Protein 8W2D (pdb70)

Organism: NCBI:txid1912599

Solvent-accessible surface area: 27120 Å² total; per-residue (Å²): 87,62,59,88,50,86,0,19,66,29,2,106,57,12,24,70,72,65,93,21,38,62,190,34,52,0,76,88,54,48,11,50,46,54,43,0,49,33,0,14,64,127,25,18,125,84,6,40,19,11,14,0,39,97,52,36,29,0,84,36,0,13,52,42,15,117,142,42,151,169,55,14,12,17,82,36,13,48,61,41,98,107,12,139,0,0,0,0,0,1,3,20,19,12,12,7,12,17,49,0,14,76,0,9,155,17,2,90,143,48,10,98,32,4,0,0,13,0,1,59,35,76,55,55,97,27,69,30,56,51,35,0,26,55,14,0,120,107,6,2,48,24,0,0,74,42,3,84,93,48,17,104,39,20,5,1,0,3,0,15,12,31,6,2,1,6,0,0,6,0,5,44,29,1,55,147,82,102,27,66,14,68,0,1,0,0,5,4,12,15,0,72,66,110,65,21,47,23,38,30,78,2,20,75,64,0,82,69,62,10,48,113,5,37,29,118,24,12,94,64,86,63,11,54,25,68,32,2,63,28,22,5,24,12,22,6,18,1,9,13,8,3,27,54,0,12,65,28,38,96,171,67,66,21,75,91,21,134,11,24,1,21,0,0,2,0,32,113,3,55,48,14,95,74,13,82,127,75,24,105,42,0,55,72,7,1,48,100,34,94,48,48,95,28,89,64,34,20,17,29,8,12,134,71,16,24,40,16,0,0,122,10,0,9,47,1,19,138,125,16,50,162,95,72,191,53,6,36,136,16,15,32,83,17,63,83,95,86,46,46,85,201,56,41,22,78,110,30,59,12,53,42,34,66,0,58,54,11,16,77,122,60,14,126,60,9,43,23,18,18,6,34,58,79,51,29,20,39,32,11,29,68,53,37,118,47,93,104,91,112,40,14,13,16,76,33,10,50,44,36,106,123,18,42,0,1,0,0,1,1,2,23,19,12,13,7,13,19,45,0,13,70,0,10,144,15,1,91,86,55,10,92,73,5,0,0,14,0,1,61,37,69,52,55,97,34,103,24,44,50,24,0,25,114,12,1,115,106,4,2,46,24,0,0,75,43,4,65,91,48,16,124,45,18,4,1,0,0,0,3,11,30,7,2,1,4,0,0,7,0,1,18,31,0,49,142,84,100,24,58,15,66,0,1,1,0,0,3,10,25,11,84,72,116,72,28,94,16,48,28,75,5,10,93,69,0,24,50,95,14,41,182,17,26,23,86,54,9,94,34,100,47,17,51,23,101,24,4,74,28,32,8,15,12,30,15,19,1,13,12,10,2,26,54,0,16,81,23,32,96,173,68,49,18,94,67,13,128,9,31,1,10,0,1,0,0,38,112,4,72,60,14,91,92,14,79,128,15,27,109,53,0,28,72,2,0,130,78,28,56,58,48,101,23,87,59,35,16,12,30,0,12,105,70,4,20,69,18,0,0,114,14,0,10,46,4,29,136,127,20,42,166

Foldseek 3Di:
DAQLVLLLVLLCVLQPHNPDDQPDFCVVRRHDDLSLVVSQVVSDDLDDSVLCVVPRGSVSSSVCSVVVPDAQKDWQAAAQVQAQEEEEEFEAFLDWCVLCNVLRVLLCPQAVRYTYIIGGDPLDDDDDLVRLVVVLLVSLVRNLVRVVVRHLHAYEYEYAALSVLSSLSNVVVCVVVVGRYAEYEYAQYFQDQDQDDQDPDDLVVVQVVCVLQPDHADDPVVSNVSSVSRRNSSRSSSNSSSNVQNVCVVVPNQDEDQHEYEYEYECAAPVCVVCVPGRCVCRSHYDDYHYDYHYPDYRSCSVVPSSVVSNVVNVSCVVRVD/DLVVLLVLLPVVAHNPDDQPDFQVVGPDDPLSLVSSCVVVDPPDDSLLCVPLVGSVSSVVVCCDDDPDAQKDWQADAQVQAQEEEEEFEAFLDWCVLQNVLRVLLCVQPVRYTYIIGGDPLDDDDDLVVLVVVLLVSLVRNLVRVVVRHQHEYEYEYAALRVLSSLSNVVVCVVVPGRYAEYEYAQYFQDQDQDDQDPDDLVVVQVVCVVQPHDADDDVVSSVSSVVRRNSSVSSSNSRSNVQNVCVVVPNQDEDAHEYEYEAECAAPRPNVCVPGQCVCRSHYDDYHYHYHYPDYSSCSPPPSSVVSNVVNVSCVVRVD

Sequence (642 aa):
GSHMERLTEIFRGVLGHAAFGIRDDFFDLGGDSFKAIRIAAKYGPPLEVTDIYDHPTIEALAEHLEHASSSSIVLMAGDPATAKAVVVCVANAAGGPVNFVDMSRAMPEQASDVAMFGVKLPRTEVDSDGAMLEEVRRLSNAVCDDLLAATDLPAIVFAQANGSALALAITRELVRRSADVRALCIGGALMRTVTGKRDTRTDDEILAFLGKAGSTLPAQPDEQAFFLHDFRYDGWLADVYYNHLVDLMSRGALEVVDIPVWCLVGSEDPLVPNYPVRFQDWSHIGRPVQLVEYAGIGHYLLRDCPEAIARAVGSVWEHVSCMERLTEIFRGVLGHAAFGIRDDFFDLGGDSFKAIRIAAKYGPPLEVTDIYDHPTIEALAEHLHASEESSSIVLMAGDPATAKAVVVCVANAAGGPVNFVDMSRAMPEQASDVAMFGVKLPRTEVDSDGAMLEEVRRLSNAVCDDLLAATDLPAIVFAQANGSALALAITRELVRRSADVRALCIGGALMRTVTGKRDTRTDDEILAFLGKAGSTLPAQPDEQAFFLHDFRYDGWLADVYYNHLVDLMSRGALEVVDIPVWCLVGSEDPLVPNYPVRFQDWSHIGRPVQLVEYAGIGHYLLRDCPEAIARAVGSVWEHVSC

Nearest PDB structures (foldseek):
  8w2d-assembly1_A  TM=1.003E+00  e=3.631E-66  Paraburkholderia acidicola
  8w2d-assembly2_B  TM=9.837E-01  e=8.496E-59  Paraburkholderia acidicola
  8w2c-assembly1_A  TM=9.950E-01  e=2.635E-48  Paraburkholderia acidicola
  6n8e-assembly1_A  TM=6.929E-01  e=7.038E-19  Burkholderia diffusa
  6ba9-assembly1_A  TM=7.578E-01  e=5.202E-11  Escherichia coli

B-factor: mean 54.96, std 17.4, range [23.87, 145.81]

Radius of gyration: 29.23 Å; Cα contacts (8 Å, |Δi|>4): 1107; chains: 2; bounding box: 71×62×81 Å

Secondary structure (DSSP, 8-state):
--HHHHHHHHHHHHHS-S---SSS-STTTT--HHHHHHHHHHH-TT--HHHHHS--SHHHHHHHHHT----SEEEEES-TTT-SEEEEEE--TT--GGGGHHHHHHHHHH-TTEEEEEE-------SSHHHHHHHHHHHHHHHHHHHHHH--S-EEEEEEGGGHHHHHHHHHHHHHTT--EEEEEEES-----SPPPP----HHHHHHHHHHHT-PPPSSHHHHHHHHHHHHHHHHHHHHHHHHHHHHHHTT-PPPBS--EEEEEETT-TTSTTHHHHGGGGGGTBSSEEEEEETT--S-HHHH-HHHHHHHHHHHHHHT--/-HHHHHHHHHHSS-S---TTS-SGGGT--STTTHHHHHHH-TT--THHHHSS-SHHHHHHH--------SEEEEES-TTT-SEEEEEE--TT--GGGGHHHHHHHHHH-TTEEEEEE-------SSHHHHHHHHHHHHHHHHHHHHHH--S-EEEEEEGGGHHHHHHHHHHHHHTT--EEEEEEES-----SPPPP----HHHHHHHHHHHT-----SHHHHHHHHHHHHHHHHHHHHHHHHHHHHHHTT-PPPBSS-EEEEEETT-SSSTTHHHHGGGGGGTBSSEEEEEETT--S-HHHH-HHHHHHHHHHHHHHS--

Structure (mmCIF, N/CA/C/O backbone):
data_8W2D
#
_entry.id   8W2D
#
_cell.length_a   60.116
_cell.length_b   79.072
_cell.length_c   70.484
_cell.angle_alpha   90.000
_cell.angle_beta   93.515
_cell.angle_gamma   90.000
#
_symmetry.space_group_name_H-M   'P 1 21 1'
#
loop_
_entity.id
_entity.type
_entity.pdbx_description
1 polymer 'Non-ribosomal peptide synthetase'
2 non-polymer "4'-PHOSPHOPANTETHEINE"
3 non-polymer 1,2-ETHANEDIOL
4 water water
#
loop_
_atom_site.group_PDB
_atom_site.id
_atom_site.type_symbol
_atom_site.label_atom_id
_atom_site.label_alt_id
_atom_site.label_comp_id
_atom_site.label_asym_id
_atom_site.label_entity_id
_atom_site.label_seq_id
_atom_site.pdbx_PDB_ins_code
_atom_site.Cartn_x
_atom_site.Cartn_y
_atom_site.Cartn_z
_atom_site.occupancy
_atom_site.B_iso_or_equiv
_atom_site.auth_seq_id
_atom_site.auth_comp_id
_atom_site.auth_asym_id
_atom_site.auth_atom_id
_atom_site.pdbx_PDB_model_num
ATOM 1 N N . GLY A 1 17 ? 29.80000 33.42000 -12.51500 1.000 52.56886 2656 GLY A N 1
ATOM 2 C CA . GLY A 1 17 ? 31.07200 33.96300 -12.07300 1.000 66.21632 2656 GLY A CA 1
ATOM 3 C C . GLY A 1 17 ? 31.46700 33.51100 -10.68000 1.000 53.75455 2656 GLY A C 1
ATOM 4 O O . GLY A 1 17 ? 31.68000 32.32100 -10.44100 1.000 55.79657 2656 GLY A O 1
ATOM 7 N N . SER A 1 18 ? 31.57400 34.46400 -9.75700 1.000 41.42337 2657 SER A N 1
ATOM 8 C CA . SER A 1 18 ? 31.90700 34.13800 -8.38100 1.000 47.58981 2657 SER A CA 1
ATOM 9 C C . SER A 1 18 ? 30.71400 33.48200 -7.68800 1.000 55.77161 2657 SER A C 1
ATOM 10 O O . SER A 1 18 ? 29.58500 33.48200 -8.19000 1.000 55.66424 2657 SER A O 1
ATOM 18 N N . HIS A 1 19 ? 30.97700 32.91400 -6.51000 1.000 52.49495 2658 HIS A N 1
ATOM 19 C CA . HIS A 1 19 ? 29.91400 32.27100 -5.74600 1.000 50.88668 2658 HIS A CA 1
ATOM 20 C C . HIS A 1 19 ? 28.82900 33.27400 -5.37500 1.000 54.30981 2658 HIS A C 1
ATOM 21 O O . HIS A 1 19 ? 27.63900 33.04900 -5.63400 1.000 58.63422 2658 HIS A O 1
ATOM 35 N N . MET A 1 20 ? 29.22200 34.40100 -4.77600 1.000 51.16291 2659 MET A N 1
ATOM 36 C CA . MET A 1 20 ? 28.23500 35.39800 -4.38200 1.000 49.92749 2659 MET A CA 1
ATOM 37 C C . MET A 1 20 ? 27.59000 36.06300 -5.59200 1.000 46.81303 2659 MET A C 1
ATOM 38 O O . MET A 1 20 ? 26.43300 36.48400 -5.51300 1.000 47.60847 2659 MET A O 1
ATOM 52 N N . GLU A 1 21 ? 28.29800 36.15900 -6.72000 1.000 44.25469 2660 GLU A N 1
ATOM 53 C CA . GLU A 1 21 ? 27.69500 36.75900 -7.90700 1.000 43.12671 2660 GLU A CA 1
ATOM 54 C C . GLU A 1 21 ? 26.58100 35.87800 -8.45900 1.000 45.17864 2660 GLU A C 1
ATOM 55 O O . GLU A 1 21 ? 25.48200 36.36200 -8.76400 1.000 38.11105 2660 GLU A O 1
ATOM 59 N N . ARG A 1 22 ? 26.83800 34.57000 -8.56800 1.000 50.39870 2661 ARG A N 1
ATOM 60 C CA . ARG A 1 22 ? 25.79300 33.65900 -9.01600 1.000 47.16340 2661 ARG A CA 1
ATOM 61 C C . ARG A 1 22 ? 24.65500 33.61400 -8.00800 1.000 47.66972 2661 ARG A C 1
ATOM 62 O O . ARG A 1 22 ? 23.47800 33.57500 -8.38900 1.000 44.20414 2661 ARG A O 1
ATOM 83 N N . LEU A 1 23 ? 24.98900 33.65300 -6.71500 1.000 42.27094 2662 LEU A N 1
ATOM 84 C CA . LEU A 1 23 ? 23.95900 33.65400 -5.68600 1.000 46.97706 2662 LEU A CA 1
ATOM 85 C C . LEU A 1 23 ? 23.06800 34.88100 -5.80600 1.000 51.06066 2662 LEU A C 1
ATOM 86 O O . LEU A 1 23 ? 21.84300 34.77600 -5.70200 1.000 56.34433 2662 LEU A O 1
ATOM 102 N N . THR A 1 24 ? 23.66300 36.05500 -6.03200 1.000 54.69780 2663 THR A N 1
ATOM 103 C CA . THR A 1 24 ? 22.87300 37.27300 -6.13700 1.000 56.83692 2663 THR A CA 1
ATOM 104 C C . THR A 1 24 ? 22.02100 37.27400 -7.39800 1.000 47.78807 2663 THR A C 1
ATOM 105 O O . THR A 1 24 ? 20.85500 37.68400 -7.36200 1.000 46.66404 2663 THR A O 1
ATOM 116 N N . GLU A 1 25 ? 22.56300 36.78600 -8.51600 1.000 49.31498 2664 GLU A N 1
ATOM 117 C CA . GLU A 1 25 ? 21.76300 36.70000 -9.73400 1.000 53.60449 2664 GLU A CA 1
ATOM 118 C C . GLU A 1 25 ? 20.56300 35.77700 -9.53600 1.000 49.83284 2664 GLU A C 1
ATOM 119 O O . GLU A 1 25 ? 19.42200 36.13400 -9.86400 1.000 44.31538 2664 GLU A O 1
ATOM 123 N N . ILE A 1 26 ? 20.80000 34.59500 -8.96300 1.000 48.04009 2665 ILE A N 1
ATOM 124 C CA . ILE A 1 26 ? 19.71900 33.63700 -8.76200 1.000 43.70302 2665 ILE A CA 1
ATOM 125 C C . ILE A 1 26 ? 18.69800 34.16900 -7.76400 1.000 49.61033 2665 ILE A C 1
ATOM 126 O O . ILE A 1 26 ? 17.48900 34.00200 -7.95200 1.000 46.81055 2665 ILE A O 1
ATOM 142 N N . PHE A 1 27 ? 19.15800 34.81400 -6.68900 1.000 54.46849 2666 PHE A N 1
ATOM 143 C CA . PHE A 1 27 ? 18.23300 35.35900 -5.70300 1.000 49.54423 2666 PHE A CA 1
ATOM 144 C C . PHE A 1 27 ? 17.37800 36.47000 -6.29500 1.000 49.16543 2666 PHE A C 1
ATOM 145 O O . PHE A 1 27 ? 16.16900 36.53200 -6.04200 1.000 47.95606 2666 PHE A O 1
ATOM 162 N N . ARG A 1 28 ? 17.98000 37.35800 -7.09400 1.000 47.62380 2667 ARG A N 1
ATOM 163 C CA . ARG A 1 28 ? 17.19800 38.42500 -7.70500 1.000 48.43526 2667 ARG A CA 1
ATOM 164 C C . ARG A 1 28 ? 16.19000 37.86100 -8.69600 1.000 49.44412 2667 ARG A C 1
ATOM 165 O O . ARG A 1 28 ? 15.07700 38.38600 -8.82200 1.000 52.21847 2667 ARG A O 1
ATOM 186 N N . GLY A 1 29 ? 16.55300 36.79000 -9.40400 1.000 48.15591 2668 GLY A N 1
ATOM 187 C CA . GLY A 1 29 ? 15.60900 36.19300 -10.33100 1.000 50.83750 2668 GLY A CA 1
ATOM 188 C C . GLY A 1 29 ? 14.48800 35.43700 -9.64600 1.000 47.15282 2668 GLY A C 1
ATOM 189 O O . GLY A 1 29 ? 13.35500 35.42100 -10.13500 1.000 55.67057 2668 GLY A O 1
ATOM 193 N N . VAL A 1 30 ? 14.78500 34.79900 -8.51600 1.000 53.35533 2669 VAL A N 1
ATOM 194 C CA . VAL A 1 30 ? 13.81000 33.95700 -7.83600 1.000 48.78850 2669 VAL A CA 1
ATOM 195 C C . VAL A 1 30 ? 12.89700 34.73100 -6.89100 1.000 50.05982 2669 VAL A C 1
ATOM 196 O O . VAL A 1 30 ? 11.75400 34.31800 -6.66800 1.000 48.13824 2669 VAL A O 1
ATOM 209 N N . LEU A 1 31 ? 13.36800 35.84300 -6.33000 1.000 46.81316 2670 LEU A N 1
ATOM 210 C CA . LEU A 1 31 ? 12.60500 36.55400 -5.31300 1.000 47.37767 2670 LEU A CA 1
ATOM 211 C C . LEU A 1 31 ? 11.70000 37.63200 -5.88000 1.000 50.40426 2670 LEU A C 1
ATOM 212 O O . LEU A 1 31 ? 10.67900 37.95300 -5.26100 1.000 61.28843 2670 LEU A O 1
ATOM 228 N N . GLY A 1 32 ? 12.04600 38.20900 -7.02400 1.000 46.12081 2671 GLY A N 1
ATOM 229 C CA . GLY A 1 32 ? 11.14900 39.14700 -7.66600 1.000 63.02195 2671 GLY A CA 1
ATOM 230 C C . GLY A 1 32 ? 11.77800 40.49000 -7.95700 1.000 72.66635 2671 GLY A C 1
ATOM 231 O O . GLY A 1 32 ? 11.46700 41.11600 -8.97600 1.000 69.81794 2671 GLY A O 1
ATOM 235 N N . HIS A 1 33 ? 12.65200 40.95300 -7.07000 1.000 69.10588 2672 HIS A N 1
ATOM 236 C CA . HIS A 1 33 ? 13.20700 42.29200 -7.17000 1.000 78.66247 2672 HIS A CA 1
ATOM 237 C C . HIS A 1 33 ? 14.72600 42.21400 -7.20700 1.000 76.80062 2672 HIS A C 1
ATOM 238 O O . HIS A 1 33 ? 15.32600 41.20000 -6.83800 1.000 71.73650 2672 HIS A O 1
ATOM 252 N N . ALA A 1 34 ? 15.34600 43.31100 -7.64300 1.000 73.49241 2673 ALA A N 1
ATOM 253 C CA . ALA A 1 34 ? 16.79700 43.43800 -7.63600 1.000 75.80448 2673 ALA A CA 1
ATOM 254 C C . ALA A 1 34 ? 17.30900 44.22200 -6.43500 1.000 86.51213 2673 ALA A C 1
ATOM 255 O O . ALA A 1 34 ? 18.51000 44.17300 -6.14700 1.000 82.38123 2673 ALA A O 1
ATOM 262 N N . ALA A 1 35 ? 16.42700 44.92600 -5.72600 1.000 87.35268 2674 ALA A N 1
ATOM 263 C CA . ALA A 1 35 ? 16.79000 45.69800 -4.54300 1.000 90.86236 2674 ALA A CA 1
ATOM 264 C C . ALA A 1 35 ? 17.12900 44.71600 -3.42900 1.000 92.05954 2674 ALA A C 1
ATOM 265 O O . ALA A 1 35 ? 16.34800 44.54400 -2.48800 1.000 84.32503 2674 ALA A O 1
ATOM 272 N N . PHE A 1 36 ? 18.29100 44.07300 -3.52300 1.000 93.39186 2675 PHE A N 1
ATOM 273 C CA . PHE A 1 36 ? 18.66600 43.00400 -2.61000 1.000 100.40878 2675 PHE A CA 1
ATOM 274 C C . PHE A 1 36 ? 20.15800 43.06600 -2.34300 1.000 98.19282 2675 PHE A C 1
ATOM 275 O O . PHE A 1 36 ? 20.95300 43.29100 -3.26000 1.000 97.39384 2675 PHE A O 1
ATOM 292 N N . GLY A 1 37 ? 20.53400 42.87100 -1.07600 1.000 87.93076 2676 GLY A N 1
ATOM 293 C CA . GLY A 1 37 ? 21.91700 42.84500 -0.67400 1.000 88.56601 2676 GLY A CA 1
ATOM 294 C C . GLY A 1 37 ? 22.37400 41.47300 -0.21400 1.000 82.23933 2676 GLY A C 1
ATOM 295 O O . GLY A 1 37 ? 21.64100 40.48500 -0.26800 1.000 88.06763 2676 GLY A O 1
ATOM 299 N N . ILE A 1 38 ? 23.61900 41.43200 0.26900 1.000 76.07367 2677 ILE A N 1
ATOM 300 C CA . ILE A 1 38 ? 24.25100 40.17900 0.66500 1.000 64.61940 2677 ILE A CA 1
ATOM 301 C C . ILE A 1 38 ? 24.17300 39.92400 2.16100 1.000 59.08770 2677 ILE A C 1
ATOM 302 O O . ILE A 1 38 ? 24.70300 38.91000 2.63600 1.000 64.57148 2677 ILE A O 1
ATOM 318 N N . ARG A 1 39 ? 23.53500 40.81100 2.91800 1.000 65.31976 2678 ARG A N 1
ATOM 319 C CA . ARG A 1 39 ? 23.34900 40.63600 4.35200 1.000 67.01710 2678 ARG A CA 1
ATOM 320 C C . ARG A 1 39 ? 21.88100 40.49500 4.72700 1.000 61.18346 2678 ARG A C 1
ATOM 321 O O . ARG A 1 39 ? 21.56900 40.36400 5.91600 1.000 62.43225 2678 ARG A O 1
ATOM 342 N N . ASP A 1 40 ? 20.97800 40.50700 3.74600 1.000 65.90753 2679 ASP A N 1
ATOM 343 C CA . ASP A 1 40 ? 19.55000 40.39400 4.00700 1.000 67.32191 2679 ASP A CA 1
ATOM 344 C C . ASP A 1 40 ? 19.14400 38.93300 4.12300 1.000 61.88061 2679 ASP A C 1
ATOM 345 O O . ASP A 1 40 ? 19.64800 38.07100 3.39500 1.000 61.67853 2679 ASP A O 1
ATOM 349 N N . ASP A 1 41 ? 18.23400 38.65500 5.05200 1.000 58.91424 2680 ASP A N 1
ATOM 350 C CA . ASP A 1 41 ? 17.76700 37.29300 5.26400 1.000 62.63398 2680 ASP A CA 1
ATOM 351 C C . ASP A 1 41 ? 16.95600 36.80900 4.06800 1.000 60.53591 2680 ASP A C 1
ATOM 352 O O . ASP A 1 41 ? 16.20200 37.57200 3.45700 1.000 57.42256 2680 ASP A O 1
ATOM 361 N N . PHE A 1 42 ? 17.11400 35.52400 3.73400 1.000 61.85782 2681 PHE A N 1
ATOM 362 C CA . PHE A 1 42 ? 16.36500 34.95300 2.61900 1.000 53.25782 2681 PHE A CA 1
ATOM 363 C C . PHE A 1 42 ? 14.87200 34.89100 2.91000 1.000 56.59344 2681 PHE A C 1
ATOM 364 O O . PHE A 1 42 ? 14.05900 35.06300 1.99600 1.000 61.16480 2681 PHE A O 1
ATOM 381 N N . PHE A 1 43 ? 14.49300 34.65400 4.16500 1.000 58.42697 2682 PHE A N 1
ATOM 382 C CA . PHE A 1 43 ? 13.08700 34.52200 4.52600 1.000 61.21583 2682 PHE A CA 1
ATOM 383 C C . PHE A 1 43 ? 12.43700 35.84300 4.91300 1.000 63.82535 2682 PHE A C 1
ATOM 384 O O . PHE A 1 43 ? 11.21800 35.98800 4.76500 1.000 69.78785 2682 PHE A O 1
ATOM 401 N N . ASP A 1 44 ? 13.21300 36.81600 5.39200 1.000 64.66029 2683 ASP A N 1
ATOM 402 C CA . ASP A 1 44 ? 12.62800 38.09000 5.79200 1.000 73.58265 2683 ASP A CA 1
ATOM 403 C C . ASP A 1 44 ? 12.12400 38.91800 4.61600 1.000 73.70608 2683 ASP A C 1
ATOM 404 O O . ASP A 1 44 ? 11.56900 39.99800 4.84800 1.000 84.29024 2683 ASP A O 1
ATOM 408 N N . LEU A 1 45 ? 12.28900 38.45900 3.37600 1.000 70.19319 2684 LEU A N 1
ATOM 409 C CA . LEU A 1 45 ? 11.80700 39.20800 2.21900 1.000 70.07451 2684 LEU A CA 1
ATOM 410 C C . LEU A 1 45 ? 11.27400 38.26700 1.14000 1.000 64.83978 2684 LEU A C 1
ATOM 411 O O . LEU A 1 45 ? 11.47700 38.48900 -0.05800 1.000 64.24483 2684 LEU A O 1
ATOM 427 N N . GLY A 1 46 ? 10.57900 37.20800 1.55000 1.000 65.41099 2685 GLY A N 1
ATOM 428 C CA . GLY A 1 46 ? 9.83200 36.37500 0.62800 1.000 56.96440 2685 GLY A CA 1
ATOM 429 C C . GLY A 1 46 ? 10.37600 34.99600 0.31500 1.000 55.22816 2685 GLY A C 1
ATOM 430 O O . GLY A 1 46 ? 9.81100 34.31600 -0.55100 1.000 53.16950 2685 GLY A O 1
ATOM 434 N N . GLY A 1 47 ? 11.43600 34.54700 0.98400 1.000 53.32034 2686 GLY A N 1
ATOM 435 C CA . GLY A 1 47 ? 11.99800 33.24400 0.67900 1.000 49.19468 2686 GLY A CA 1
ATOM 436 C C . GLY A 1 47 ? 11.18800 32.12800 1.31100 1.000 54.11311 2686 GLY A C 1
ATOM 437 O O . GLY A 1 47 ? 10.54300 32.30700 2.34500 1.000 50.68312 2686 GLY A O 1
ATOM 441 N N . ASP A 1 48 ? 11.21200 30.95400 0.67900 1.000 54.90988 2687 ASP A N 1
ATOM 442 C CA . ASP A 1 48 ? 10.50100 29.82300 1.25900 1.000 47.59388 2687 ASP A CA 1
ATOM 443 C C . ASP A 1 48 ? 11.00500 28.50700 0.67900 1.000 46.11918 2687 ASP A C 1
ATOM 444 O O . ASP A 1 48 ? 11.89100 28.46200 -0.18200 1.000 46.69504 2687 ASP A O 1
ATOM 453 N N . SER A 1 49 ? 10.42000 27.42700 1.18600 1.000 45.81470 2688 SER A N 1
ATOM 454 C CA . SER A 1 49 ? 10.53600 26.04900 0.73600 1.000 52.25400 2688 SER A CA 1
ATOM 455 C C . SER A 1 49 ? 10.77200 25.85300 -0.75400 1.000 48.97245 2688 SER A C 1
ATOM 456 O O . SER A 1 49 ? 11.86300 25.43600 -1.17200 1.000 43.67634 2688 SER A O 1
ATOM 463 N N . PHE A 1 50 ? 9.77200 26.18100 -1.56800 1.000 47.65656 2689 PHE A N 1
ATOM 464 C CA . PHE A 1 50 ? 9.91800 26.01100 -3.00900 1.000 50.84175 2689 PHE A CA 1
ATOM 465 C C . PHE A 1 50 ? 11.00300 26.90900 -3.58100 1.000 53.68849 2689 PHE A C 1
ATOM 466 O O . PHE A 1 50 ? 11.75600 26.49300 -4.47000 1.000 50.31960 2689 PHE A O 1
ATOM 483 N N . LYS A 1 51 ? 11.08100 28.15500 -3.11600 1.000 51.88705 2690 LYS A N 1
ATOM 484 C CA . LYS A 1 51 ? 12.09200 29.06100 -3.64400 1.000 51.60844 2690 LYS A CA 1
ATOM 485 C C . LYS A 1 51 ? 13.49300 28.59200 -3.28000 1.000 51.45773 2690 LYS A C 1
ATOM 486 O O . LYS A 1 51 ? 14.41700 28.71800 -4.09000 1.000 54.81061 2690 LYS A O 1
ATOM 505 N N . ALA A 1 52 ? 13.65600 27.99200 -2.09900 1.000 49.85004 2691 ALA A N 1
ATOM 506 C CA . ALA A 1 52 ? 14.94800 27.43000 -1.73200 1.000 49.15804 2691 ALA A CA 1
ATOM 507 C C . ALA A 1 52 ? 15.29600 26.22900 -2.59900 1.000 46.59359 2691 ALA A C 1
ATOM 508 O O . ALA A 1 52 ? 16.44700 26.08000 -3.02700 1.000 52.32246 2691 ALA A O 1
ATOM 515 N N . ILE A 1 53 ? 14.32100 25.36100 -2.87700 1.000 49.89159 2692 ILE A N 1
ATOM 516 C CA . ILE A 1 53 ? 14.58400 24.24200 -3.78000 1.000 49.91198 2692 ILE A CA 1
ATOM 517 C C . ILE A 1 53 ? 15.00200 24.75500 -5.15500 1.000 44.22716 2692 ILE A C 1
ATOM 518 O O . ILE A 1 53 ? 15.96800 24.26500 -5.75500 1.000 49.13585 2692 ILE A O 1
ATOM 534 N N . ARG A 1 54 ? 14.28400 25.75400 -5.67300 1.000 52.78849 2693 ARG A N 1
ATOM 535 C CA . ARG A 1 54 ? 14.60300 26.30300 -6.98900 1.000 54.25562 2693 ARG A CA 1
ATOM 536 C C . ARG A 1 54 ? 15.99700 26.92100 -7.00200 1.000 46.65183 2693 ARG A C 1
ATOM 537 O O . ARG A 1 54 ? 16.75400 26.75800 -7.96900 1.000 46.81894 2693 ARG A O 1
ATOM 558 N N . ILE A 1 55 ? 16.35600 27.62700 -5.92700 1.000 45.81766 2694 ILE A N 1
ATOM 559 C CA . ILE A 1 55 ? 17.68100 28.22800 -5.82400 1.000 47.18383 2694 ILE A CA 1
ATOM 560 C C . ILE A 1 55 ? 18.75300 27.14800 -5.83700 1.000 45.32291 2694 ILE A C 1
ATOM 561 O O . ILE A 1 55 ? 19.74200 27.23500 -6.57600 1.000 46.37848 2694 ILE A O 1
ATOM 577 N N . ALA A 1 56 ? 18.58000 26.11900 -5.00300 1.000 46.22578 2695 ALA A N 1
ATOM 578 C CA . ALA A 1 56 ? 19.56600 25.05000 -4.92700 1.000 45.38494 2695 ALA A CA 1
ATOM 579 C C . ALA A 1 56 ? 19.69000 24.31400 -6.25100 1.000 47.43688 2695 ALA A C 1
ATOM 580 O O . ALA A 1 56 ? 20.76800 23.80800 -6.58500 1.000 44.96505 2695 ALA A O 1
ATOM 587 N N . ALA A 1 57 ? 18.60300 24.24500 -7.02100 1.000 42.84132 2696 ALA A N 1
ATOM 588 C CA . ALA A 1 57 ? 18.66900 23.56400 -8.30600 1.000 41.48950 2696 ALA A CA 1
ATOM 589 C C . ALA A 1 57 ? 19.38200 24.41100 -9.35200 1.000 47.07211 2696 ALA A C 1
ATOM 590 O O . ALA A 1 57 ? 20.16700 23.88400 -10.14900 1.000 54.17971 2696 ALA A O 1
ATOM 597 N N . LYS A 1 58 ? 19.12700 25.72100 -9.37200 1.000 44.73811 2697 LYS A N 1
ATOM 598 C CA . LYS A 1 58 ? 19.74800 26.55700 -10.39300 1.000 50.02722 2697 LYS A CA 1
ATOM 599 C C . LYS A 1 58 ? 21.22400 26.82300 -10.10100 1.000 50.39784 2697 LYS A C 1
ATOM 600 O O . LYS A 1 58 ? 22.03700 26.87800 -11.03000 1.000 51.31748 2697 LYS A O 1
ATOM 619 N N . TYR A 1 59 ? 21.59500 26.99100 -8.82700 1.000 48.79110 2698 TYR A N 1
ATOM 620 C CA . TYR A 1 59 ? 22.99500 27.25700 -8.50900 1.000 49.21171 2698 TYR A CA 1
ATOM 621 C C . TYR A 1 59 ? 23.90600 26.13000 -8.97500 1.000 53.36977 2698 TYR A C 1
ATOM 622 O O . TYR A 1 59 ? 24.97300 26.38400 -9.54700 1.000 56.36714 2698 TYR A O 1
ATOM 640 N N . GLY A 1 60 ? 23.50200 24.88200 -8.75700 1.000 54.53778 2699 GLY A N 1
ATOM 641 C CA . GLY A 1 60 ? 24.35000 23.75900 -9.07100 1.000 60.80758 2699 GLY A CA 1
ATOM 642 C C . GLY A 1 60 ? 24.45600 22.73400 -7.96000 1.000 65.16222 2699 GLY A C 1
ATOM 643 O O . GLY A 1 60 ? 23.82900 22.85000 -6.90300 1.000 67.05950 2699 GLY A O 1
ATOM 647 N N . PRO A 1 61 ? 25.27400 21.71000 -8.18600 1.000 66.95688 2700 PRO A N 1
ATOM 648 C CA . PRO A 1 61 ? 25.32500 20.56700 -7.26400 1.000 66.60230 2700 PRO A CA 1
ATOM 649 C C . PRO A 1 61 ? 25.69200 20.95300 -5.84300 1.000 76.17725 2700 PRO A C 1
ATOM 650 O O . PRO A 1 61 ? 24.96900 20.58000 -4.90500 1.000 82.27414 2700 PRO A O 1
ATOM 661 N N . PRO A 1 62 ? 26.78800 21.68600 -5.61400 1.000 70.25701 2701 PRO A N 1
ATOM 662 C CA . PRO A 1 62 ? 27.33900 21.71700 -4.24700 1.000 66.35621 2701 PRO A CA 1
ATOM 663 C C . PRO A 1 62 ? 26.47400 22.47400 -3.25600 1.000 68.09477 2701 PRO A C 1
ATOM 664 O O . PRO A 1 62 ? 26.78200 22.45600 -2.05700 1.000 71.08367 2701 PRO A O 1
ATOM 675 N N . LEU A 1 63 ? 25.41500 23.13600 -3.71000 1.000 68.03468 2702 LEU A N 1
ATOM 676 C CA . LEU A 1 63 ? 24.47400 23.80400 -2.82100 1.000 59.81577 2702 LEU A CA 1
ATOM 677 C C . LEU A 1 63 ? 23.33100 22.84500 -2.50700 1.000 55.69418 2702 LEU A C 1
ATOM 678 O O . LEU A 1 63 ? 22.71800 22.28600 -3.42200 1.000 63.95969 2702 LEU A O 1
ATOM 694 N N . GLU A 1 64 ? 23.05200 22.65000 -1.22500 1.000 53.63261 2703 GLU A N 1
ATOM 695 C CA . GLU A 1 64 ? 21.91100 21.85600 -0.79200 1.000 51.43340 2703 GLU A CA 1
ATOM 696 C C . GLU A 1 64 ? 20.85400 22.76500 -0.17500 1.000 51.55568 2703 GLU A C 1
ATOM 697 O O . GLU A 1 64 ? 21.15900 23.83800 0.35000 1.000 55.84552 2703 GLU A O 1
ATOM 709 N N . VAL A 1 65 ? 19.59900 22.32100 -0.25400 1.000 45.79202 2704 VAL A N 1
ATOM 710 C CA . VAL A 1 65 ? 18.48100 23.14000 0.20600 1.000 44.32980 2704 VAL A CA 1
ATOM 711 C C . VAL A 1 65 ? 18.61000 23.45000 1.69500 1.000 42.13864 2704 VAL A C 1
ATOM 712 O O . VAL A 1 65 ? 18.23000 24.53300 2.15100 1.000 51.16355 2704 VAL A O 1
ATOM 725 N N . THR A 1 66 ? 19.13000 22.50100 2.48000 1.000 47.03711 2705 THR A N 1
ATOM 726 C CA . THR A 1 66 ? 19.27200 22.72900 3.91600 1.000 51.17987 2705 THR A CA 1
ATOM 727 C C . THR A 1 66 ? 20.33600 23.77600 4.23100 1.000 49.34617 2705 THR A C 1
ATOM 728 O O . THR A 1 66 ? 20.26700 24.43700 5.27700 1.000 54.41673 2705 THR A O 1
ATOM 739 N N . ASP A 1 67 ? 21.32200 23.94300 3.34400 1.000 52.11277 2706 ASP A N 1
ATOM 740 C CA . ASP A 1 67 ? 22.33700 24.96900 3.54400 1.000 52.93994 2706 ASP A CA 1
ATOM 741 C C . ASP A 1 67 ? 21.76100 26.37600 3.46000 1.000 53.10228 2706 ASP A C 1
ATOM 742 O O . ASP A 1 67 ? 22.36900 27.31100 3.98700 1.000 57.97292 2706 ASP A O 1
ATOM 751 N N . ILE A 1 68 ? 20.59900 26.54400 2.82900 1.000 48.51520 2707 ILE A N 1
ATOM 752 C CA . ILE A 1 68 ? 19.97100 27.85800 2.78300 1.000 44.87945 2707 ILE A CA 1
ATOM 753 C C . ILE A 1 68 ? 19.28200 28.14400 4.10800 1.000 48.24252 2707 ILE A C 1
ATOM 754 O O . ILE A 1 68 ? 19.13700 29.30600 4.50500 1.000 57.61235 2707 ILE A O 1
ATOM 770 N N . TYR A 1 69 ? 18.84800 27.09700 4.80600 1.000 51.91639 2708 TYR A N 1
ATOM 771 C CA . TYR A 1 69 ? 18.19900 27.24100 6.10500 1.000 49.47939 2708 TYR A CA 1
ATOM 772 C C . TYR A 1 69 ? 19.22600 27.43800 7.21200 1.000 50.92852 2708 TYR A C 1
ATOM 773 O O . TYR A 1 69 ? 18.98500 28.19800 8.15600 1.000 48.04547 2708 TYR A O 1
ATOM 791 N N . ASP A 1 70 ? 20.37400 26.76100 7.11300 1.000 52.97142 2709 ASP A N 1
ATOM 792 C CA . ASP A 1 70 ? 21.48500 27.02000 8.02200 1.000 58.23687 2709 ASP A CA 1
ATOM 793 C C . ASP A 1 70 ? 22.28200 28.27600 7.68800 1.000 56.49584 2709 ASP A C 1
ATOM 794 O O . ASP A 1 70 ? 23.14300 28.66900 8.48200 1.000 61.48516 2709 ASP A O 1
ATOM 803 N N . HIS A 1 71 ? 22.01800 28.91400 6.54400 1.000 59.55409 2710 HIS A N 1
ATOM 804 C CA . HIS A 1 71 ? 22.81600 30.06400 6.08800 1.000 53.62335 2710 HIS A CA 1
ATOM 805 C C . HIS A 1 71 ? 21.97200 30.92500 5.16200 1.000 50.27825 2710 HIS A C 1
ATOM 806 O O . HIS A 1 71 ? 22.14000 30.92700 3.94300 1.000 49.48038 2710 HIS A O 1
ATOM 820 N N . PRO A 1 72 ? 21.02100 31.69400 5.73200 1.000 50.59643 2711 PRO A N 1
ATOM 821 C CA . PRO A 1 72 ? 20.04900 32.40200 4.88200 1.000 52.18828 2711 PRO A CA 1
ATOM 822 C C . PRO A 1 72 ? 20.55800 33.72300 4.32300 1.000 53.60513 2711 PRO A C 1
ATOM 823 O O . PRO A 1 72 ? 19.76100 34.54200 3.85700 1.000 52.40281 2711 PRO A O 1
ATOM 834 N N . THR A 1 73 ? 21.86800 33.95200 4.37000 1.000 53.97365 2712 THR A N 1
ATOM 835 C CA . THR A 1 73 ? 22.47000 35.12800 3.76000 1.000 53.71291 2712 THR A CA 1
ATOM 836 C C . THR A 1 73 ? 23.46900 34.67800 2.70400 1.000 50.01223 2712 THR A C 1
ATOM 837 O O . THR A 1 73 ? 24.04200 33.58900 2.79700 1.000 46.17770 2712 THR A O 1
ATOM 848 N N . ILE A 1 74 ? 23.67700 35.53000 1.69700 1.000 57.49032 2713 ILE A N 1
ATOM 849 C CA . ILE A 1 74 ? 24.55400 35.16500 0.59000 1.000 50.60989 2713 ILE A CA 1
ATOM 850 C C . ILE A 1 74 ? 26.00700 35.07100 1.04000 1.000 53.34530 2713 ILE A C 1
ATOM 851 O O . ILE A 1 74 ? 26.74600 34.19100 0.58600 1.000 55.13581 2713 ILE A O 1
ATOM 867 N N . GLU A 1 75 ? 26.44800 35.96400 1.92900 1.000 60.83371 2714 GLU A N 1
ATOM 868 C CA . GLU A 1 75 ? 27.84500 35.93000 2.35700 1.000 63.15640 2714 GLU A CA 1
ATOM 869 C C . GLU A 1 75 ? 28.13500 34.67100 3.16800 1.000 55.56879 2714 GLU A C 1
ATOM 870 O O . GLU A 1 75 ? 29.11800 33.96400 2.90900 1.000 67.40327 2714 GLU A O 1
ATOM 882 N N . ALA A 1 76 ? 27.28600 34.37200 4.15500 1.000 55.87154 2715 ALA A N 1
ATOM 883 C CA . ALA A 1 76 ? 27.49000 33.17800 4.96800 1.000 61.81730 2715 ALA A CA 1
ATOM 884 C C . ALA A 1 76 ? 27.37100 31.91900 4.12100 1.000 58.82979 2715 ALA A C 1
ATOM 885 O O . ALA A 1 76 ? 28.12300 30.95600 4.31200 1.000 62.42231 2715 ALA A O 1
ATOM 892 N N . LEU A 1 77 ? 26.43200 31.91200 3.17300 1.000 55.67805 2716 LEU A N 1
ATOM 893 C CA . LEU A 1 77 ? 26.25900 30.75600 2.30300 1.000 53.26881 2716 LEU A CA 1
ATOM 894 C C . LEU A 1 77 ? 27.46700 30.56000 1.39400 1.000 54.48654 2716 LEU A C 1
ATOM 895 O O . LEU A 1 77 ? 27.89700 29.42500 1.16300 1.000 59.33605 2716 LEU A O 1
ATOM 911 N N . ALA A 1 78 ? 28.04500 31.65100 0.88800 1.000 49.90171 2717 ALA A N 1
ATOM 912 C CA . ALA A 1 78 ? 29.22500 31.52700 0.03900 1.000 56.95135 2717 ALA A CA 1
ATOM 913 C C . ALA A 1 78 ? 30.44100 31.09300 0.84400 1.000 65.24793 2717 ALA A C 1
ATOM 914 O O . ALA A 1 78 ? 31.27500 30.32700 0.34500 1.000 70.32622 2717 ALA A O 1
ATOM 921 N N . GLU A 1 79 ? 30.53000 31.52500 2.10500 1.000 55.01903 2718 GLU A N 1
ATOM 922 C CA . GLU A 1 79 ? 31.59300 31.03200 2.97400 1.000 63.33740 2718 GLU A CA 1
ATOM 923 C C . GLU A 1 79 ? 31.43400 29.53800 3.22400 1.000 73.04723 2718 GLU A C 1
ATOM 924 O O . GLU A 1 79 ? 32.41200 28.78200 3.16500 1.000 77.39002 2718 GLU A O 1
ATOM 928 N N . HIS A 1 80 ? 30.20900 29.09800 3.50900 1.000 69.46113 2719 HIS A N 1
ATOM 929 C CA . HIS A 1 80 ? 29.93900 27.67200 3.65400 1.000 73.85510 2719 HIS A CA 1
ATOM 930 C C . HIS A 1 80 ? 30.37300 26.91200 2.40600 1.000 73.11704 2719 HIS A C 1
ATOM 931 O O . HIS A 1 80 ? 31.03200 25.87000 2.49700 1.000 79.75875 2719 HIS A O 1
ATOM 945 N N . LEU A 1 81 ? 30.00000 27.41500 1.22500 1.000 70.59072 2720 LEU A N 1
ATOM 946 C CA . LEU A 1 81 ? 30.43500 26.78500 -0.01700 1.000 76.65043 2720 LEU A CA 1
ATOM 947 C C . LEU A 1 81 ? 31.95600 26.73100 -0.12800 1.000 80.58131 2720 LEU A C 1
ATOM 948 O O . LEU A 1 81 ? 32.49400 25.79300 -0.72800 1.000 77.78233 2720 LEU A O 1
ATOM 964 N N . GLU A 1 82 ? 32.67000 27.71600 0.42400 1.000 80.93669 2721 GLU A N 1
ATOM 965 C CA . GLU A 1 82 ? 34.12900 27.67100 0.36700 1.000 81.02667 2721 GLU A CA 1
ATOM 966 C C . GLU A 1 82 ? 34.66000 26.38800 1.00700 1.000 87.29395 2721 GLU A C 1
ATOM 967 O O . GLU A 1 82 ? 35.30800 25.57000 0.34600 1.000 86.05797 2721 GLU A O 1
ATOM 979 N N . HIS A 1 83 ? 34.39100 26.19600 2.30400 1.000 90.12372 2722 HIS A N 1
ATOM 980 C CA . HIS A 1 83 ? 34.82600 25.00300 3.02200 1.000 96.31284 2722 HIS A CA 1
ATOM 981 C C . HIS A 1 83 ? 33.80000 23.87400 2.96500 1.000 101.10565 2722 HIS A C 1
ATOM 982 O O . HIS A 1 83 ? 33.69100 23.08700 3.91600 1.000 102.38030 2722 HIS A O 1
ATOM 996 N N . ALA A 1 84 ? 33.05900 23.75700 1.86100 1.000 99.20921 2723 ALA A N 1
ATOM 997 C CA . ALA A 1 84 ? 32.00200 22.75600 1.77600 1.000 99.16980 2723 ALA A CA 1
ATOM 998 C C . ALA A 1 84 ? 32.58200 21.35200 1.65300 1.000 109.73243 2723 ALA A C 1
ATOM 999 O O . ALA A 1 84 ? 32.21200 20.44700 2.41100 1.000 113.36379 2723 ALA A O 1
ATOM 1006 N N . SER A 1 85 ? 33.49800 21.15400 0.71200 1.000 101.96722 2724 SER A N 1
ATOM 1007 C CA . SER A 1 85 ? 34.07600 19.83800 0.48100 1.000 103.85622 2724 SER A CA 1
ATOM 1008 C C . SER A 1 85 ? 35.32400 19.92500 -0.38900 1.000 116.10407 2724 SER A C 1
ATOM 1009 O O . SER A 1 85 ? 35.72100 18.94200 -1.01700 1.000 119.76179 2724 SER A O 1
ATOM 1017 N N . SER A 1 88 ? 30.75200 14.12700 -3.28600 1.000 63.60901 2727 SER A N 1
ATOM 1018 C CA . SER A 1 88 ? 29.30000 14.05400 -3.39600 1.000 70.25974 2727 SER A CA 1
ATOM 1019 C C . SER A 1 88 ? 28.76800 12.86900 -2.59600 1.000 65.96805 2727 SER A C 1
ATOM 1020 O O . SER A 1 88 ? 29.23500 11.74100 -2.75800 1.000 66.34584 2727 SER A O 1
ATOM 1028 N N . SER A 1 89 ? 27.79200 13.13200 -1.73100 1.000 64.44208 2728 SER A N 1
ATOM 1029 C CA . SER A 1 89 ? 27.18600 12.10500 -0.89800 1.000 57.05011 2728 SER A CA 1
ATOM 1030 C C . SER A 1 89 ? 25.69600 12.01600 -1.19600 1.000 51.00868 2728 SER A C 1
ATOM 1031 O O . SER A 1 89 ? 25.07600 12.98200 -1.65200 1.000 45.59255 2728 SER A O 1
ATOM 1039 N N . SER A 1 90 ? 25.12800 10.84200 -0.94100 1.000 49.48156 2729 SER A N 1
ATOM 1040 C CA . SER A 1 90 ? 23.70000 10.62000 -1.11600 1.000 55.48961 2729 SER A CA 1
ATOM 1041 C C . SER A 1 90 ? 22.88900 10.98100 0.12500 1.000 51.66508 2729 SER A C 1
ATOM 1042 O O . SER A 1 90 ? 21.65700 10.90600 0.08500 1.000 46.92772 2729 SER A O 1
ATOM 1050 N N . ILE A 1 91 ? 23.54600 11.37000 1.22000 1.000 44.47946 2730 ILE A N 1
ATOM 1051 C CA . ILE A 1 91 ? 22.86500 11.71100 2.46100 1.000 42.27864 2730 ILE A CA 1
ATOM 1052 C C . ILE A 1 91 ? 23.44000 13.01300 3.00300 1.000 37.47843 2730 ILE A C 1
ATOM 1053 O O . ILE A 1 91 ? 24.55800 13.41500 2.67500 1.000 36.62747 2730 ILE A O 1
ATOM 1069 N N . VAL A 1 92 ? 22.65000 13.67600 3.84300 1.000 35.98666 2731 VAL A N 1
ATOM 1070 C CA . VAL A 1 92 ? 23.02600 14.94900 4.44700 1.000 35.30939 2731 VAL A CA 1
ATOM 1071 C C . VAL A 1 92 ? 22.76500 14.88800 5.94600 1.000 39.29031 2731 VAL A C 1
ATOM 1072 O O . VAL A 1 92 ? 21.65600 14.55200 6.37600 1.000 44.70875 2731 VAL A O 1
ATOM 1085 N N . LEU A 1 93 ? 23.79400 15.19200 6.73700 1.000 37.92042 2732 LEU A N 1
ATOM 1086 C CA . LEU A 1 93 ? 23.65300 15.22800 8.18800 1.000 34.75304 2732 LEU A CA 1
ATOM 1087 C C . LEU A 1 93 ? 22.81000 16.42700 8.60600 1.000 35.60856 2732 LEU A C 1
ATOM 1088 O O . LEU A 1 93 ? 23.06800 17.55700 8.18200 1.000 39.68316 2732 LEU A O 1
ATOM 1104 N N . MET A 1 94 ? 21.80100 16.17900 9.43800 1.000 37.83256 2733 MET A N 1
ATOM 1105 C CA . MET A 1 94 ? 20.85900 17.21700 9.83500 1.000 44.09587 2733 MET A CA 1
ATOM 1106 C C . MET A 1 94 ? 20.80900 17.49700 11.32800 1.000 41.87608 2733 MET A C 1
ATOM 1107 O O . MET A 1 94 ? 20.47500 18.62100 11.71000 1.000 47.52377 2733 MET A O 1
ATOM 1121 N N . ALA A 1 95 ? 21.12400 16.52500 12.18100 1.000 41.84293 2734 ALA A N 1
ATOM 1122 C CA . ALA A 1 95 ? 21.13000 16.76600 13.61800 1.000 36.72644 2734 ALA A CA 1
ATOM 1123 C C . ALA A 1 95 ? 22.06800 15.77700 14.29100 1.000 43.95931 2734 ALA A C 1
ATOM 1124 O O . ALA A 1 95 ? 22.19100 14.62800 13.85900 1.000 43.84071 2734 ALA A O 1
ATOM 1131 N N . GLY A 1 96 ? 22.71000 16.23500 15.36800 1.000 46.16626 2735 GLY A N 1
ATOM 1132 C CA . GLY A 1 96 ? 23.59600 15.39600 16.14800 1.000 48.41713 2735 GLY A CA 1
ATOM 1133 C C . GLY A 1 96 ? 24.95700 15.22600 15.50100 1.000 50.93287 2735 GLY A C 1
ATOM 1134 O O . GLY A 1 96 ? 25.28300 15.82700 14.47600 1.000 53.28994 2735 GLY A O 1
ATOM 1138 N N . ASP A 1 97 ? 25.77500 14.38000 16.13100 1.000 59.23207 2736 ASP A N 1
ATOM 1139 C CA . ASP A 1 97 ? 27.09500 14.03200 15.61400 1.000 62.19381 2736 ASP A CA 1
ATOM 1140 C C . ASP A 1 97 ? 27.34400 12.54400 15.84100 1.000 62.19848 2736 ASP A C 1
ATOM 1141 O O . ASP A 1 97 ? 27.25100 12.06600 16.97900 1.000 64.36137 2736 ASP A O 1
ATOM 1150 N N . PRO A 1 98 ? 27.65300 11.77800 14.79300 1.000 63.74804 2737 PRO A N 1
ATOM 1151 C CA . PRO A 1 98 ? 27.84800 10.32900 14.98000 1.000 64.32742 2737 PRO A CA 1
ATOM 1152 C C . PRO A 1 98 ? 28.92900 9.96900 15.98700 1.000 64.24827 2737 PRO A C 1
ATOM 1153 O O . PRO A 1 98 ? 28.91800 8.84300 16.50200 1.000 64.73124 2737 PRO A O 1
ATOM 1164 N N . ALA A 1 99 ? 29.87200 10.87000 16.27600 1.000 69.25751 2738 ALA A N 1
ATOM 1165 C CA . ALA A 1 99 ? 30.93100 10.53900 17.22400 1.000 65.85957 2738 ALA A CA 1
ATOM 1166 C C . ALA A 1 99 ? 30.38200 10.34300 18.63200 1.000 64.25939 2738 ALA A C 1
ATOM 1167 O O . ALA A 1 99 ? 30.76600 9.39500 19.32500 1.000 72.66556 2738 ALA A O 1
ATOM 1174 N N . THR A 1 100 ? 29.48100 11.22000 19.07000 1.000 66.24994 2739 THR A N 1
ATOM 1175 C CA . THR A 1 100 ? 28.92500 11.13200 20.41200 1.000 69.83050 2739 THR A CA 1
ATOM 1176 C C . THR A 1 100 ? 27.60900 10.36700 20.46500 1.000 68.20356 2739 THR A C 1
ATOM 1177 O O . THR A 1 100 ? 27.13800 10.05400 21.56400 1.000 73.70384 2739 THR A O 1
ATOM 1188 N N . ALA A 1 101 ? 27.00400 10.06500 19.32100 1.000 67.86081 2740 ALA A N 1
ATOM 1189 C CA . ALA A 1 101 ? 25.66000 9.51400 19.31700 1.000 60.89501 2740 ALA A CA 1
ATOM 1190 C C . ALA A 1 101 ? 25.70100 8.00800 19.54400 1.000 52.91543 2740 ALA A C 1
ATOM 1191 O O . ALA A 1 101 ? 26.72400 7.34700 19.34600 1.000 60.53329 2740 ALA A O 1
ATOM 1198 N N . LYS A 1 102 ? 24.55600 7.46600 19.95200 1.000 49.94412 2741 LYS A N 1
ATOM 1199 C CA . LYS A 1 102 ? 24.41100 6.03500 20.16900 1.000 46.94649 2741 LYS A CA 1
ATOM 1200 C C . LYS A 1 102 ? 23.64400 5.34700 19.05000 1.000 38.01512 2741 LYS A C 1
ATOM 1201 O O . LYS A 1 102 ? 23.66200 4.11400 18.97300 1.000 43.70378 2741 LYS A O 1
ATOM 1209 N N . ALA A 1 103 ? 22.98400 6.10900 18.18300 1.000 43.41419 2742 ALA A N 1
ATOM 1210 C CA . ALA A 1 103 ? 22.25300 5.53800 17.06300 1.000 46.31042 2742 ALA A CA 1
ATOM 1211 C C . ALA A 1 103 ? 22.09800 6.60400 15.99000 1.000 41.10519 2742 ALA A C 1
ATOM 1212 O O . ALA A 1 103 ? 22.27500 7.80100 16.23900 1.000 45.34419 2742 ALA A O 1
ATOM 1219 N N . VAL A 1 104 ? 21.74100 6.15000 14.79300 1.000 40.73297 2743 VAL A N 1
ATOM 1220 C CA . VAL A 1 104 ? 21.53900 7.02900 13.65000 1.000 41.98294 2743 VAL A CA 1
ATOM 1221 C C . VAL A 1 104 ? 20.18200 6.70400 13.04400 1.000 37.80822 2743 VAL A C 1
ATOM 1222 O O . VAL A 1 104 ? 19.70000 5.57300 13.14000 1.000 38.60914 2743 VAL A O 1
ATOM 1235 N N . VAL A 1 105 ? 19.55700 7.70900 12.43400 1.000 41.77851 2744 VAL A N 1
ATOM 1236 C CA . VAL A 1 105 ? 18.26900 7.55100 11.76800 1.000 42.14151 2744 VAL A CA 1
ATOM 1237 C C . VAL A 1 105 ? 18.36600 8.13100 10.36200 1.000 33.77734 2744 VAL A C 1
ATOM 1238 O O . VAL A 1 105 ? 18.73200 9.29700 10.18500 1.000 34.35505 2744 VAL A O 1
ATOM 1251 N N . VAL A 1 106 ? 18.02000 7.31200 9.37300 1.000 32.23915 2745 VAL A N 1
ATOM 1252 C CA . VAL A 1 106 ? 18.07000 7.67000 7.96100 1.000 33.57820 2745 VAL A CA 1
ATOM 1253 C C . VAL A 1 106 ? 16.65000 7.96200 7.50100 1.000 40.49455 2745 VAL A C 1
ATOM 1254 O O . VAL A 1 106 ? 15.78300 7.08000 7.53900 1.000 40.30909 2745 VAL A O 1
ATOM 1267 N N . CYS A 1 107 ? 16.41600 9.19400 7.06200 1.000 43.04039 2746 CYS A N 1
ATOM 1268 C CA . CYS A 1 107 ? 15.07900 9.71100 6.81000 1.000 37.71775 2746 CYS A CA 1
ATOM 1269 C C . CYS A 1 107 ? 14.84700 9.88500 5.31700 1.000 38.46530 2746 CYS A C 1
ATOM 1270 O O . CYS A 1 107 ? 15.63200 10.55200 4.63500 1.000 43.70853 2746 CYS A O 1
ATOM 1278 N N . VAL A 1 108 ? 13.75600 9.30500 4.81900 1.000 34.55666 2747 VAL A N 1
ATOM 1279 C CA . VAL A 1 108 ? 13.37000 9.41100 3.41600 1.000 28.60450 2747 VAL A CA 1
ATOM 1280 C C . VAL A 1 108 ? 12.07600 10.20700 3.33100 1.000 29.14730 2747 VAL A C 1
ATOM 1281 O O . VAL A 1 108 ? 11.09400 9.88600 4.01100 1.000 33.66855 2747 VAL A O 1
ATOM 1294 N N . ALA A 1 109 ? 12.07100 11.23500 2.48900 1.000 32.18343 2748 ALA A N 1
ATOM 1295 C CA . ALA A 1 109 ? 10.95800 12.16500 2.40100 1.000 31.19635 2748 ALA A CA 1
ATOM 1296 C C . ALA A 1 109 ? 9.90200 11.66100 1.42000 1.000 32.04243 2748 ALA A C 1
ATOM 1297 O O . ALA A 1 109 ? 10.10900 10.70200 0.67500 1.000 33.93406 2748 ALA A O 1
ATOM 1304 N N . ASN A 1 110 ? 8.75600 12.33800 1.41900 1.000 34.26665 2749 ASN A N 1
ATOM 1305 C CA . ASN A 1 110 ? 7.65500 11.96800 0.54600 1.000 40.66603 2749 ASN A CA 1
ATOM 1306 C C . ASN A 1 110 ? 7.89300 12.50500 -0.86600 1.000 35.59328 2749 ASN A C 1
ATOM 1307 O O . ASN A 1 110 ? 8.91200 13.13400 -1.16100 1.000 35.54519 2749 ASN A O 1
ATOM 1318 N N . ALA A 1 111 ? 6.92800 12.26000 -1.75100 1.000 41.58704 2750 ALA A N 1
ATOM 1319 C CA . ALA A 1 111 ? 7.08600 12.63400 -3.15000 1.000 40.36341 2750 ALA A CA 1
ATOM 1320 C C . ALA A 1 111 ? 7.27700 14.13900 -3.27600 1.000 39.24047 2750 ALA A C 1
ATOM 1321 O O . ALA A 1 111 ? 6.66600 14.92500 -2.54700 1.000 37.02256 2750 ALA A O 1
ATOM 1328 N N . ALA A 1 112 ? 8.14900 14.53500 -4.20100 1.000 38.08568 2751 ALA A N 1
ATOM 1329 C CA . ALA A 1 112 ? 8.49500 15.92700 -4.47000 1.000 39.56899 2751 ALA A CA 1
ATOM 1330 C C . ALA A 1 112 ? 9.28800 16.56900 -3.33900 1.000 42.17616 2751 ALA A C 1
ATOM 1331 O O . ALA A 1 112 ? 9.49000 17.79100 -3.34900 1.000 45.65176 2751 ALA A O 1
ATOM 1338 N N . GLY A 1 113 ? 9.75600 15.78300 -2.36900 1.000 37.25440 2752 GLY A N 1
ATOM 1339 C CA . GLY A 1 113 ? 10.40700 16.30300 -1.19800 1.000 40.76255 2752 GLY A CA 1
ATOM 1340 C C . GLY A 1 113 ? 11.88000 15.95700 -1.13100 1.000 41.01128 2752 GLY A C 1
ATOM 1341 O O . GLY A 1 113 ? 12.51000 15.57400 -2.12600 1.000 37.69391 2752 GLY A O 1
ATOM 1345 N N . GLY A 1 114 ? 12.43900 16.10000 0.06700 1.000 36.50229 2753 GLY A N 1
ATOM 1346 C CA . GLY A 1 114 ? 13.83200 15.82200 0.31200 1.000 34.07386 2753 GLY A CA 1
ATOM 1347 C C . GLY A 1 114 ? 14.18500 16.11900 1.75300 1.000 36.60720 2753 GLY A C 1
ATOM 1348 O O . GLY A 1 114 ? 13.30500 16.25500 2.60900 1.000 41.50940 2753 GLY A O 1
ATOM 1352 N N . PRO A 1 115 ? 15.47900 16.23900 2.05300 1.000 33.66361 2754 PRO A N 1
ATOM 1353 C CA . PRO A 1 115 ? 15.87700 16.54700 3.43800 1.000 34.06469 2754 PRO A CA 1
ATOM 1354 C C . PRO A 1 115 ? 15.17700 17.76300 4.01900 1.000 38.73148 2754 PRO A C 1
ATOM 1355 O O . PRO A 1 115 ? 14.95900 17.82100 5.23700 1.000 39.25023 2754 PRO A O 1
ATOM 1366 N N . VAL A 1 116 ? 14.80400 18.73200 3.17700 1.000 34.12867 2755 VAL A N 1
ATOM 1367 C CA . VAL A 1 116 ? 14.12400 19.93400 3.65500 1.000 36.09263 2755 VAL A CA 1
ATOM 1368 C C . VAL A 1 116 ? 12.92100 19.56400 4.51400 1.000 37.42338 2755 VAL A C 1
ATOM 1369 O O . VAL A 1 116 ? 12.66800 20.18000 5.55700 1.000 46.05347 2755 VAL A O 1
ATOM 1382 N N . ASN A 1 117 ? 12.16400 18.54700 4.09500 1.000 34.59010 2756 ASN A N 1
ATOM 1383 C CA . ASN A 1 117 ? 10.94700 18.17500 4.80400 1.000 36.32165 2756 ASN A CA 1
ATOM 1384 C C . ASN A 1 117 ? 11.18700 17.90800 6.28300 1.000 37.18169 2756 ASN A C 1
ATOM 1385 O O . ASN A 1 117 ? 10.24300 17.98500 7.07800 1.000 34.64905 2756 ASN A O 1
ATOM 1396 N N . PHE A 1 118 ? 12.42000 17.58700 6.67000 1.000 33.59890 2757 PHE A N 1
ATOM 1397 C CA . PHE A 1 118 ? 12.73200 17.18900 8.03500 1.000 33.24933 2757 PHE A CA 1
ATOM 1398 C C . PHE A 1 118 ? 13.34100 18.31300 8.85900 1.000 36.14663 2757 PHE A C 1
ATOM 1399 O O . PHE A 1 118 ? 13.69300 18.08700 10.02300 1.000 38.88416 2757 PHE A O 1
ATOM 1416 N N . VAL A 1 119 ? 13.43600 19.52400 8.30300 1.000 40.10775 2758 VAL A N 1
ATOM 1417 C CA . VAL A 1 119 ? 14.13000 20.61300 8.98900 1.000 37.60074 2758 VAL A CA 1
ATOM 1418 C C . VAL A 1 119 ? 13.60800 20.75800 10.41300 1.000 35.18026 2758 VAL A C 1
ATOM 1419 O O . VAL A 1 119 ? 14.33600 20.54700 11.39100 1.000 40.51181 2758 VAL A O 1
ATOM 1432 N N . ASP A 1 120 ? 12.31900 21.07700 10.54700 1.000 37.43628 2759 ASP A N 1
ATOM 1433 C CA . ASP A 1 120 ? 11.72900 21.22200 11.87200 1.000 41.87200 2759 ASP A CA 1
ATOM 1434 C C . ASP A 1 120 ? 12.02100 20.00100 12.73500 1.000 37.15301 2759 ASP A C 1
ATOM 1435 O O . ASP A 1 120 ? 12.48600 20.12600 13.87400 1.000 38.42656 2759 ASP A O 1
ATOM 1444 N N . MET A 1 121 ? 11.78500 18.80200 12.19400 1.000 35.85247 2760 MET A N 1
ATOM 1445 C CA . MET A 1 121 ? 12.01300 17.59600 12.98100 1.000 38.40809 2760 MET A CA 1
ATOM 1446 C C . MET A 1 121 ? 13.44200 17.55600 13.50600 1.000 36.33504 2760 MET A C 1
ATOM 1447 O O . MET A 1 121 ? 13.67300 17.28000 14.69000 1.000 35.54918 2760 MET A O 1
ATOM 1461 N N . SER A 1 122 ? 14.41300 17.86600 12.64600 1.000 33.79289 2761 SER A N 1
ATOM 1462 C CA . SER A 1 122 ? 15.80300 17.85500 13.08100 1.000 39.38321 2761 SER A CA 1
ATOM 1463 C C . SER A 1 122 ? 16.01600 18.83600 14.22500 1.000 42.95396 2761 SER A C 1
ATOM 1464 O O . SER A 1 122 ? 16.69300 18.51900 15.21200 1.000 43.93541 2761 SER A O 1
ATOM 1472 N N . ARG A 1 123 ? 15.40300 20.01900 14.13400 1.000 38.39089 2762 ARG A N 1
ATOM 1473 C CA . ARG A 1 123 ? 15.58600 21.02100 15.17400 1.000 37.78718 2762 ARG A CA 1
ATOM 1474 C C . ARG A 1 123 ? 14.98500 20.58800 16.50100 1.000 37.34230 2762 ARG A C 1
ATOM 1475 O O . ARG A 1 123 ? 15.31300 21.17900 17.53500 1.000 44.35924 2762 ARG A O 1
ATOM 1496 N N . ALA A 1 124 ? 14.11600 19.57800 16.49700 1.000 39.59228 2763 ALA A N 1
ATOM 1497 C CA . ALA A 1 124 ? 13.57200 19.04000 17.73400 1.000 41.85352 2763 ALA A CA 1
ATOM 1498 C C . ALA A 1 124 ? 14.37500 17.86400 18.27200 1.000 41.76130 2763 ALA A C 1
ATOM 1499 O O . ALA A 1 124 ? 14.20000 17.50000 19.44000 1.000 41.07281 2763 ALA A O 1
ATOM 1506 N N . MET A 1 125 ? 15.25400 17.27500 17.46200 1.000 42.50439 2764 MET A N 1
ATOM 1507 C CA . MET A 1 125 ? 15.97500 16.08700 17.90800 1.000 44.02444 2764 MET A CA 1
ATOM 1508 C C . MET A 1 125 ? 16.81700 16.32300 19.15800 1.000 47.57336 2764 MET A C 1
ATOM 1509 O O . MET A 1 125 ? 16.85800 15.42400 20.01700 1.000 45.35419 2764 MET A O 1
ATOM 1523 N N . PRO A 1 126 ? 17.51100 17.45500 19.32300 1.000 51.07381 2765 PRO A N 1
ATOM 1524 C CA . PRO A 1 126 ? 18.31400 17.64000 20.54600 1.000 47.56802 2765 PRO A CA 1
ATOM 1525 C C . PRO A 1 126 ? 17.52200 17.54000 21.83800 1.000 47.17334 2765 PRO A C 1
ATOM 1526 O O . PRO A 1 126 ? 18.10500 17.21400 22.87900 1.000 61.55383 2765 PRO A O 1
ATOM 1537 N N . GLU A 1 127 ? 16.21600 17.81500 21.81200 1.000 49.17543 2766 GLU A N 1
ATOM 1538 C CA . GLU A 1 127 ? 15.39300 17.78700 23.01500 1.000 50.82306 2766 GLU A CA 1
ATOM 1539 C C . GLU A 1 127 ? 14.49300 16.56300 23.10500 1.000 51.00526 2766 GLU A C 1
ATOM 1540 O O . GLU A 1 127 ? 13.99900 16.26100 24.19400 1.000 57.70527 2766 GLU A O 1
ATOM 1552 N N . GLN A 1 128 ? 14.29800 15.83800 22.00000 1.000 49.66368 2767 GLN A N 1
ATOM 1553 C CA . GLN A 1 128 ? 13.42300 14.67600 21.97300 1.000 42.09469 2767 GLN A CA 1
ATOM 1554 C C . GLN A 1 128 ? 14.15900 13.36800 21.72900 1.000 43.92816 2767 GLN A C 1
ATOM 1555 O O . GLN A 1 128 ? 13.62900 12.30800 22.07400 1.000 50.03228 2767 GLN A O 1
ATOM 1569 N N . ALA A 1 129 ? 15.35800 13.41800 21.15300 1.000 43.69663 2768 ALA A N 1
ATOM 1570 C CA . ALA A 1 129 ? 16.18700 12.23300 20.95900 1.000 37.17160 2768 ALA A CA 1
ATOM 1571 C C . ALA A 1 129 ? 17.64300 12.67700 20.87800 1.000 43.40621 2768 ALA A C 1
ATOM 1572 O O . ALA A 1 129 ? 18.24300 12.68500 19.79800 1.000 52.90129 2768 ALA A O 1
ATOM 1579 N N . SER A 1 130 ? 18.21700 13.04500 22.02400 1.000 48.83096 2769 SER A N 1
ATOM 1580 C CA . SER A 1 130 ? 19.54900 13.63200 22.04000 1.000 49.51286 2769 SER A CA 1
ATOM 1581 C C . SER A 1 130 ? 20.63200 12.63900 21.65000 1.000 36.32999 2769 SER A C 1
ATOM 1582 O O . SER A 1 130 ? 21.70000 13.05800 21.19100 1.000 43.27332 2769 SER A O 1
ATOM 1590 N N . ASP A 1 131 ? 20.38400 11.34100 21.81400 1.000 41.85332 2770 ASP A N 1
ATOM 1591 C CA . ASP A 1 131 ? 21.38500 10.32500 21.51500 1.000 51.05785 2770 ASP A CA 1
ATOM 1592 C C . ASP A 1 131 ? 21.41300 9.92400 20.04600 1.000 50.78657 2770 ASP A C 1
ATOM 1593 O O . ASP A 1 131 ? 22.30800 9.17100 19.64800 1.000 47.98323 2770 ASP A O 1
ATOM 1597 N N . VAL A 1 132 ? 20.47200 10.40600 19.23700 1.000 49.47344 2771 VAL A N 1
ATOM 1598 C CA . VAL A 1 132 ? 20.27500 9.92800 17.87300 1.000 49.67285 2771 VAL A CA 1
ATOM 1599 C C . VAL A 1 132 ? 20.70600 11.00700 16.89000 1.000 41.46551 2771 VAL A C 1
ATOM 1600 O O . VAL A 1 132 ? 20.24500 12.15200 16.97100 1.000 46.57254 2771 VAL A O 1
ATOM 1613 N N . ALA A 1 133 ? 21.58700 10.63600 15.96200 1.000 46.53486 2772 ALA A N 1
ATOM 1614 C CA . ALA A 1 133 ? 21.95300 11.49000 14.83800 1.000 53.55227 2772 ALA A CA 1
ATOM 1615 C C . ALA A 1 133 ? 20.98700 11.25700 13.68100 1.000 46.12806 2772 ALA A C 1
ATOM 1616 O O . ALA A 1 133 ? 20.41700 10.17600 13.54100 1.000 45.75326 2772 ALA A O 1
ATOM 1623 N N . MET A 1 134 ? 20.79100 12.28600 12.86100 1.000 41.86937 2773 MET A N 1
ATOM 1624 C CA . MET A 1 134 ? 19.81500 12.23400 11.77700 1.000 47.10731 2773 MET A CA 1
ATOM 1625 C C . MET A 1 134 ? 20.49300 12.51900 10.44500 1.000 40.06937 2773 MET A C 1
ATOM 1626 O O . MET A 1 134 ? 21.10400 13.58000 10.27000 1.000 35.49084 2773 MET A O 1
ATOM 1640 N N . PHE A 1 135 ? 20.38600 11.57300 9.51400 1.000 33.62578 2774 PHE A N 1
ATOM 1641 C CA . PHE A 1 135 ? 20.77600 11.77000 8.12500 1.000 36.24263 2774 PHE A CA 1
ATOM 1642 C C . PHE A 1 135 ? 19.52600 11.79400 7.25400 1.000 35.72625 2774 PHE A C 1
ATOM 1643 O O . PHE A 1 135 ? 18.59700 11.01200 7.47400 1.000 32.95328 2774 PHE A O 1
ATOM 1660 N N . GLY A 1 136 ? 19.50200 12.69100 6.27500 1.000 45.04896 2775 GLY A N 1
ATOM 1661 C CA . GLY A 1 136 ? 18.41700 12.77100 5.30200 1.000 39.35154 2775 GLY A CA 1
ATOM 1662 C C . GLY A 1 136 ? 18.87900 12.26500 3.94700 1.000 36.28085 2775 GLY A C 1
ATOM 1663 O O . GLY A 1 136 ? 19.99900 12.55300 3.51900 1.000 40.48102 2775 GLY A O 1
ATOM 1667 N N . VAL A 1 137 ? 18.01200 11.50900 3.27500 1.000 37.55705 2776 VAL A N 1
ATOM 1668 C CA . VAL A 1 137 ? 18.34200 10.94400 1.97000 1.000 38.30386 2776 VAL A CA 1
ATOM 1669 C C . VAL A 1 137 ? 18.05400 11.96800 0.87900 1.000 34.15439 2776 VAL A C 1
ATOM 1670 O O . VAL A 1 137 ? 16.96100 12.54300 0.82400 1.000 40.68006 2776 VAL A O 1
ATOM 1683 N N . LYS A 1 138 ? 19.03100 12.19000 0.00200 1.000 39.83909 2777 LYS A N 1
ATOM 1684 C CA . LYS A 1 138 ? 18.86200 13.06800 -1.14900 1.000 37.35914 2777 LYS A CA 1
ATOM 1685 C C . LYS A 1 138 ? 18.33800 12.27700 -2.34100 1.000 35.99324 2777 LYS A C 1
ATOM 1686 O O . LYS A 1 138 ? 18.77800 11.15300 -2.59700 1.000 50.54942 2777 LYS A O 1
ATOM 1705 N N . LEU A 1 139 ? 17.38800 12.86900 -3.06600 1.000 39.89380 2778 LEU A N 1
ATOM 1706 C CA . LEU A 1 139 ? 16.75000 12.19200 -4.18700 1.000 44.77808 2778 LEU A CA 1
ATOM 1707 C C . LEU A 1 139 ? 17.31100 12.72900 -5.49800 1.000 41.42740 2778 LEU A C 1
ATOM 1708 O O . LEU A 1 139 ? 16.90900 13.81800 -5.93600 1.000 39.56377 2778 LEU A O 1
ATOM 1724 N N . PRO A 1 140 ? 18.22000 12.01300 -6.16900 1.000 45.36063 2779 PRO A N 1
ATOM 1725 C CA . PRO A 1 140 ? 18.79300 12.56000 -7.41000 1.000 32.45120 2779 PRO A CA 1
ATOM 1726 C C . PRO A 1 140 ? 17.78900 12.63000 -8.54100 1.000 32.38673 2779 PRO A C 1
ATOM 1727 O O . PRO A 1 140 ? 17.90400 13.50700 -9.40700 1.000 37.89109 2779 PRO A O 1
ATOM 1738 N N . ARG A 1 141 ? 16.81200 11.72500 -8.56500 1.000 38.89997 2780 ARG A N 1
ATOM 1739 C CA . ARG A 1 141 ? 15.83700 11.64800 -9.65200 1.000 37.21643 2780 ARG A CA 1
ATOM 1740 C C . ARG A 1 141 ? 16.53200 11.45000 -10.99700 1.000 32.36912 2780 ARG A C 1
ATOM 1741 O O . ARG A 1 141 ? 16.32700 12.20100 -11.95200 1.000 36.11768 2780 ARG A O 1
ATOM 1762 N N . THR A 1 142 ? 17.36600 10.41300 -11.05700 1.000 31.78239 2781 THR A N 1
ATOM 1763 C CA . THR A 1 142 ? 18.05600 10.05200 -12.28700 1.000 39.70758 2781 THR A CA 1
ATOM 1764 C C . THR A 1 142 ? 17.05900 9.72500 -13.39400 1.000 38.68772 2781 THR A C 1
ATOM 1765 O O . THR A 1 142 ? 16.06100 9.03200 -13.17200 1.000 36.93263 2781 THR A O 1
ATOM 1776 N N . GLU A 1 143 ? 17.34100 10.22200 -14.59700 1.000 36.27945 2782 GLU A N 1
ATOM 1777 C CA . GLU A 1 143 ? 16.48200 9.95400 -15.74300 1.000 41.76285 2782 GLU A CA 1
ATOM 1778 C C . GLU A 1 143 ? 16.58400 8.48900 -16.15300 1.000 35.23865 2782 GLU A C 1
ATOM 1779 O O . GLU A 1 143 ? 17.68300 7.93800 -16.26600 1.000 38.32438 2782 GLU A O 1
ATOM 1783 N N . VAL A 1 144 ? 15.42800 7.85300 -16.36300 1.000 36.03947 2783 VAL A N 1
ATOM 1784 C CA . VAL A 1 144 ? 15.35800 6.47100 -16.82100 1.000 41.89775 2783 VAL A CA 1
ATOM 1785 C C . VAL A 1 144 ? 14.26200 6.36500 -17.87400 1.000 45.98887 2783 VAL A C 1
ATOM 1786 O O . VAL A 1 144 ? 13.35800 7.20000 -17.95100 1.000 42.73048 2783 VAL A O 1
ATOM 1799 N N . ASP A 1 145 ? 14.35400 5.31900 -18.69500 1.000 45.47224 2784 ASP A N 1
ATOM 1800 C CA . ASP A 1 145 ? 13.47800 5.17000 -19.85000 1.000 46.93618 2784 ASP A CA 1
ATOM 1801 C C . ASP A 1 145 ? 12.54100 3.97100 -19.75600 1.000 45.31206 2784 ASP A C 1
ATOM 1802 O O . ASP A 1 145 ? 11.86700 3.65200 -20.74100 1.000 48.54420 2784 ASP A O 1
ATOM 1806 N N . SER A 1 146 ? 12.46700 3.30500 -18.60600 1.000 44.59058 2785 SER A N 1
ATOM 1807 C CA . SER A 1 146 ? 11.63500 2.11400 -18.49000 1.000 36.10620 2785 SER A CA 1
ATOM 1808 C C . SER A 1 146 ? 11.39200 1.80000 -17.02300 1.000 41.63348 2785 SER A C 1
ATOM 1809 O O . SER A 1 146 ? 12.10700 2.27900 -16.13900 1.000 42.42856 2785 SER A O 1
ATOM 1817 N N . ASP A 1 147 ? 10.37500 0.96900 -16.77700 1.000 43.82037 2786 ASP A N 1
ATOM 1818 C CA . ASP A 1 147 ? 10.13100 0.49200 -15.42100 1.000 40.34673 2786 ASP A CA 1
ATOM 1819 C C . ASP A 1 147 ? 11.26700 -0.40800 -14.94400 1.000 42.53406 2786 ASP A C 1
ATOM 1820 O O . ASP A 1 147 ? 11.62700 -0.38500 -13.76200 1.000 49.93724 2786 ASP A O 1
ATOM 1829 N N . GLY A 1 148 ? 11.83600 -1.21900 -15.84200 1.000 35.69240 2787 GLY A N 1
ATOM 1830 C CA . GLY A 1 148 ? 12.99200 -2.01800 -15.47000 1.000 34.54496 2787 GLY A CA 1
ATOM 1831 C C . GLY A 1 148 ? 14.20500 -1.16500 -15.15300 1.000 41.58264 2787 GLY A C 1
ATOM 1832 O O . GLY A 1 148 ? 14.94000 -1.43800 -14.19600 1.000 47.65493 2787 GLY A O 1
ATOM 1836 N N . ALA A 1 149 ? 14.43000 -0.11500 -15.94600 1.000 36.83506 2788 ALA A N 1
ATOM 1837 C CA . ALA A 1 149 ? 15.47100 0.84700 -15.61100 1.000 42.20360 2788 ALA A CA 1
ATOM 1838 C C . ALA A 1 149 ? 15.17200 1.53800 -14.29100 1.000 44.65457 2788 ALA A C 1
ATOM 1839 O O . ALA A 1 149 ? 16.09200 1.83800 -13.52400 1.000 44.99088 2788 ALA A O 1
ATOM 1846 N N . MET A 1 150 ? 13.89100 1.77800 -13.99600 1.000 39.66505 2789 MET A N 1
ATOM 1847 C CA . MET A 1 150 ? 13.52700 2.40000 -12.72800 1.000 41.95764 2789 MET A CA 1
ATOM 1848 C C . MET A 1 150 ? 13.84200 1.47800 -11.55500 1.000 43.13942 2789 MET A C 1
ATOM 1849 O O . MET A 1 150 ? 14.30100 1.93800 -10.50400 1.000 37.22743 2789 MET A O 1
ATOM 1863 N N . LEU A 1 151 ? 13.60200 0.17600 -11.71200 1.000 43.16739 2790 LEU A N 1
ATOM 1864 C CA . LEU A 1 151 ? 13.95200 -0.76900 -10.65500 1.000 45.81644 2790 LEU A CA 1
ATOM 1865 C C . LEU A 1 151 ? 15.46400 -0.86600 -10.47900 1.000 44.38355 2790 LEU A C 1
ATOM 1866 O O . LEU A 1 151 ? 15.96300 -0.92600 -9.34400 1.000 47.76545 2790 LEU A O 1
ATOM 1882 N N . GLU A 1 152 ? 16.21200 -0.87100 -11.58600 1.000 37.58396 2791 GLU A N 1
ATOM 1883 C CA . GLU A 1 152 ? 17.66700 -0.83300 -11.47600 1.000 41.63553 2791 GLU A CA 1
ATOM 1884 C C . GLU A 1 152 ? 18.13000 0.43600 -10.77000 1.000 42.52043 2791 GLU A C 1
ATOM 1885 O O . GLU A 1 152 ? 19.09500 0.40400 -9.99800 1.000 45.50614 2791 GLU A O 1
ATOM 1889 N N . GLU A 1 153 ? 17.43300 1.55300 -10.99400 1.000 40.85364 2792 GLU A N 1
ATOM 1890 C CA . GLU A 1 153 ? 17.79200 2.80200 -10.33200 1.000 47.06443 2792 GLU A CA 1
ATOM 1891 C C . GLU A 1 153 ? 17.46600 2.75000 -8.84300 1.000 43.98333 2792 GLU A C 1
ATOM 1892 O O . GLU A 1 153 ? 18.21200 3.29000 -8.02200 1.000 38.69039 2792 GLU A O 1
ATOM 1904 N N . VAL A 1 154 ? 16.34000 2.13400 -8.47800 1.000 42.69782 2793 VAL A N 1
ATOM 1905 C CA . VAL A 1 154 ? 16.03000 1.93900 -7.06300 1.000 44.92533 2793 VAL A CA 1
ATOM 1906 C C . VAL A 1 154 ? 17.13500 1.13600 -6.38800 1.000 45.84252 2793 VAL A C 1
ATOM 1907 O O . VAL A 1 154 ? 17.58400 1.47300 -5.28300 1.000 39.41150 2793 VAL A O 1
ATOM 1920 N N . ARG A 1 155 ? 17.58700 0.05600 -7.03500 1.000 45.60503 2794 ARG A N 1
ATOM 1921 C CA . ARG A 1 155 ? 18.67800 -0.73200 -6.46600 1.000 45.19226 2794 ARG A CA 1
ATOM 1922 C C . ARG A 1 155 ? 19.94700 0.10700 -6.33500 1.000 39.16666 2794 ARG A C 1
ATOM 1923 O O . ARG A 1 155 ? 20.62100 0.08100 -5.29700 1.000 36.13502 2794 ARG A O 1
ATOM 1944 N N . ARG A 1 156 ? 20.29200 0.85400 -7.39000 1.000 43.68199 2795 ARG A N 1
ATOM 1945 C CA . ARG A 1 156 ? 21.49700 1.67800 -7.36700 1.000 42.75626 2795 ARG A CA 1
ATOM 1946 C C . ARG A 1 156 ? 21.43700 2.69900 -6.23800 1.000 42.69838 2795 ARG A C 1
ATOM 1947 O O . ARG A 1 156 ? 22.42200 2.90200 -5.51800 1.000 41.02630 2795 ARG A O 1
ATOM 1968 N N . LEU A 1 157 ? 20.27900 3.34000 -6.05600 1.000 40.58149 2796 LEU A N 1
ATOM 1969 C CA . LEU A 1 157 ? 20.15500 4.39400 -5.05800 1.000 40.99754 2796 LEU A CA 1
ATOM 1970 C C . LEU A 1 157 ? 20.18000 3.82200 -3.64800 1.000 39.11049 2796 LEU A C 1
ATOM 1971 O O . LEU A 1 157 ? 20.80100 4.40200 -2.74700 1.000 43.10580 2796 LEU A O 1
ATOM 1987 N N . SER A 1 158 ? 19.50000 2.69600 -3.42700 1.000 39.00804 2797 SER A N 1
ATOM 1988 C CA . SER A 1 158 ? 19.53900 2.07100 -2.11200 1.000 35.18421 2797 SER A CA 1
ATOM 1989 C C . SER A 1 158 ? 20.95500 1.62700 -1.76900 1.000 43.33962 2797 SER A C 1
ATOM 1990 O O . SER A 1 158 ? 21.40500 1.78400 -0.62500 1.000 45.77732 2797 SER A O 1
ATOM 1998 N N . ASN A 1 159 ? 21.69200 1.10500 -2.75400 1.000 41.57721 2798 ASN A N 1
ATOM 1999 C CA . ASN A 1 159 ? 23.07100 0.71400 -2.48800 1.000 42.03464 2798 ASN A CA 1
ATOM 2000 C C . ASN A 1 159 ? 23.95700 1.92500 -2.23700 1.000 43.39406 2798 ASN A C 1
ATOM 2001 O O . ASN A 1 159 ? 24.85500 1.86500 -1.39300 1.000 50.40113 2798 ASN A O 1
ATOM 2012 N N . ALA A 1 160 ? 23.70400 3.03900 -2.92400 1.000 37.93954 2799 ALA A N 1
ATOM 2013 C CA . ALA A 1 160 ? 24.48100 4.24700 -2.67200 1.000 45.94320 2799 ALA A CA 1
ATOM 2014 C C . ALA A 1 160 ? 24.23100 4.78300 -1.26800 1.000 43.87579 2799 ALA A C 1
ATOM 2015 O O . ALA A 1 160 ? 25.17600 5.16500 -0.56200 1.000 46.67979 2799 ALA A O 1
ATOM 2022 N N . VAL A 1 161 ? 22.96600 4.81600 -0.84300 1.000 39.64742 2800 VAL A N 1
ATOM 2023 C CA . VAL A 1 161 ? 22.64500 5.29900 0.49700 1.000 43.38976 2800 VAL A CA 1
ATOM 2024 C C . VAL A 1 161 ? 23.26700 4.39100 1.55000 1.000 40.05157 2800 VAL A C 1
ATOM 2025 O O . VAL A 1 161 ? 23.84200 4.86600 2.53700 1.000 31.76025 2800 VAL A O 1
ATOM 2038 N N . CYS A 1 162 ? 23.16500 3.07100 1.36200 1.000 41.09900 2801 CYS A N 1
ATOM 2039 C CA . CYS A 1 162 ? 23.77100 2.14600 2.31500 1.000 42.67998 2801 CYS A CA 1
ATOM 2040 C C . CYS A 1 162 ? 25.28700 2.30900 2.36400 1.000 45.70420 2801 CYS A C 1
ATOM 2041 O O . CYS A 1 162 ? 25.88600 2.27700 3.44600 1.000 49.90948 2801 CYS A O 1
ATOM 2049 N N . ASP A 1 163 ? 25.92900 2.47300 1.20500 1.000 44.14160 2802 ASP A N 1
ATOM 2050 C CA . ASP A 1 163 ? 27.37500 2.65100 1.18400 1.000 49.84307 2802 ASP A CA 1
ATOM 2051 C C . ASP A 1 163 ? 27.77300 3.90600 1.94700 1.000 49.41717 2802 ASP A C 1
ATOM 2052 O O . ASP A 1 163 ? 28.65300 3.86900 2.81600 1.000 52.98789 2802 ASP A O 1
ATOM 2061 N N . ASP A 1 164 ? 27.12200 5.03300 1.64400 1.000 43.16536 2803 ASP A N 1
ATOM 2062 C CA . ASP A 1 164 ? 27.48200 6.27900 2.31000 1.000 49.13141 2803 ASP A CA 1
ATOM 2063 C C . ASP A 1 164 ? 27.18900 6.21700 3.80400 1.000 47.27598 2803 ASP A C 1
ATOM 2064 O O . ASP A 1 164 ? 27.94400 6.77600 4.60800 1.000 42.58661 2803 ASP A O 1
ATOM 2073 N N . LEU A 1 165 ? 26.11900 5.52200 4.20300 1.000 47.92133 2804 LEU A N 1
ATOM 2074 C CA . LEU A 1 165 ? 25.80000 5.40900 5.62100 1.000 49.14911 2804 LEU A CA 1
ATOM 2075 C C . LEU A 1 165 ? 26.84600 4.57800 6.35300 1.000 50.04228 2804 LEU A C 1
ATOM 2076 O O . LEU A 1 165 ? 27.36500 4.99400 7.39500 1.000 50.26297 2804 LEU A O 1
ATOM 2092 N N . LEU A 1 166 ? 27.17200 3.39600 5.82200 1.000 55.29565 2805 LEU A N 1
ATOM 2093 C CA . LEU A 1 166 ? 28.16200 2.55100 6.47600 1.000 54.38692 2805 LEU A CA 1
ATOM 2094 C C . LEU A 1 166 ? 29.56300 3.14500 6.41100 1.000 58.42530 2805 LEU A C 1
ATOM 2095 O O . LEU A 1 166 ? 30.42200 2.75700 7.21000 1.000 65.17784 2805 LEU A O 1
ATOM 2111 N N . ALA A 1 167 ? 29.81400 4.07700 5.49100 1.000 58.25539 2806 ALA A N 1
ATOM 2112 C CA . ALA A 1 167 ? 31.07100 4.81200 5.49000 1.000 64.25087 2806 ALA A CA 1
ATOM 2113 C C . ALA A 1 167 ? 31.04000 6.03900 6.39100 1.000 65.48169 2806 ALA A C 1
ATOM 2114 O O . ALA A 1 167 ? 32.10400 6.58100 6.71500 1.000 65.39244 2806 ALA A O 1
ATOM 2121 N N . ALA A 1 168 ? 29.85500 6.48900 6.80000 1.000 63.74667 2807 ALA A N 1
ATOM 2122 C CA . ALA A 1 168 ? 29.75000 7.65300 7.66800 1.000 57.21649 2807 ALA A CA 1
ATOM 2123 C C . ALA A 1 168 ? 29.70300 7.29000 9.14400 1.000 57.76745 2807 ALA A C 1
ATOM 2124 O O . ALA A 1 168 ? 30.13700 8.08900 9.98200 1.000 62.46566 2807 ALA A O 1
ATOM 2131 N N . THR A 1 169 ? 29.18800 6.11100 9.48500 1.000 58.53874 2808 THR A N 1
ATOM 2132 C CA . THR A 1 169 ? 29.00700 5.74100 10.88100 1.000 58.09735 2808 THR A CA 1
ATOM 2133 C C . THR A 1 169 ? 28.87200 4.22900 10.98100 1.000 66.30132 2808 THR A C 1
ATOM 2134 O O . THR A 1 169 ? 28.49600 3.55400 10.01800 1.000 64.70982 2808 THR A O 1
ATOM 2145 N N . ASP A 1 170 ? 29.17600 3.70900 12.17100 1.000 62.02049 2809 ASP A N 1
ATOM 2146 C CA . ASP A 1 170 ? 28.96700 2.30100 12.48700 1.000 58.89707 2809 ASP A CA 1
ATOM 2147 C C . ASP A 1 170 ? 27.93100 2.12600 13.59100 1.000 60.08972 2809 ASP A C 1
ATOM 2148 O O . ASP A 1 170 ? 27.94400 1.11600 14.30100 1.000 63.60359 2809 ASP A O 1
ATOM 2152 N N . LEU A 1 171 ? 27.03600 3.09700 13.74900 1.000 60.00647 2810 LEU A N 1
ATOM 2153 C CA . LEU A 1 171 ? 26.02800 3.06300 14.79300 1.000 51.59889 2810 LEU A CA 1
ATOM 2154 C C . LEU A 1 171 ? 24.82300 2.22300 14.37800 1.000 55.06780 2810 LEU A C 1
ATOM 2155 O O . LEU A 1 171 ? 24.57400 2.01500 13.18800 1.000 52.46315 2810 LEU A O 1
ATOM 2171 N N . PRO A 1 172 ? 24.06500 1.71000 15.35100 1.000 57.94776 2811 PRO A N 1
ATOM 2172 C CA . PRO A 1 172 ? 22.77900 1.07900 15.02600 1.000 45.70459 2811 PRO A CA 1
ATOM 2173 C C . PRO A 1 172 ? 21.86500 2.06200 14.31000 1.000 46.12832 2811 PRO A C 1
ATOM 2174 O O . PRO A 1 172 ? 21.77900 3.23600 14.67900 1.000 44.33286 2811 PRO A O 1
ATOM 2185 N N . ALA A 1 173 ? 21.16400 1.56800 13.29200 1.000 50.52904 2812 ALA A N 1
ATOM 2186 C CA . ALA A 1 173 ? 20.43600 2.42400 12.36700 1.000 41.26991 2812 ALA A CA 1
ATOM 2187 C C . ALA A 1 173 ? 18.93500 2.17600 12.43300 1.000 40.65485 2812 ALA A C 1
ATOM 2188 O O . ALA A 1 173 ? 18.47600 1.03000 12.49300 1.000 36.44597 2812 ALA A O 1
ATOM 2195 N N . ILE A 1 174 ? 18.18800 3.27800 12.42100 1.000 36.20752 2813 ILE A N 1
ATOM 2196 C CA . ILE A 1 174 ? 16.73900 3.30100 12.27500 1.000 39.07714 2813 ILE A CA 1
ATOM 2197 C C . ILE A 1 174 ? 16.43700 3.90800 10.91400 1.000 38.24496 2813 ILE A C 1
ATOM 2198 O O . ILE A 1 174 ? 17.08800 4.87400 10.50900 1.000 36.34118 2813 ILE A O 1
ATOM 2214 N N . VAL A 1 175 ? 15.48000 3.33200 10.19700 1.000 32.24117 2814 VAL A N 1
ATOM 2215 C CA . VAL A 1 175 ? 15.01600 3.89200 8.93300 1.000 31.96525 2814 VAL A CA 1
ATOM 2216 C C . VAL A 1 175 ? 13.64500 4.52000 9.15500 1.000 36.90301 2814 VAL A C 1
ATOM 2217 O O . VAL A 1 175 ? 12.70600 3.84300 9.59300 1.000 34.47579 2814 VAL A O 1
ATOM 2230 N N . PHE A 1 176 ? 13.53300 5.81200 8.85300 1.000 34.99014 2815 PHE A N 1
ATOM 2231 C CA . PHE A 1 176 ? 12.27900 6.54700 8.92900 1.000 37.67532 2815 PHE A CA 1
ATOM 2232 C C . PHE A 1 176 ? 11.82700 6.93300 7.52600 1.000 40.64458 2815 PHE A C 1
ATOM 2233 O O . PHE A 1 176 ? 12.63500 7.37200 6.70000 1.000 41.13666 2815 PHE A O 1
ATOM 2250 N N . ALA A 1 177 ? 10.52800 6.78700 7.27000 1.000 40.56911 2816 ALA A N 1
ATOM 2251 C CA . ALA A 1 177 ? 9.95200 7.06400 5.96400 1.000 35.90974 2816 ALA A CA 1
ATOM 2252 C C . ALA A 1 177 ? 8.74100 7.97200 6.10200 1.000 33.15564 2816 ALA A C 1
ATOM 2253 O O . ALA A 1 177 ? 7.94600 7.82900 7.03600 1.000 39.55261 2816 ALA A O 1
ATOM 2260 N N . GLN A 1 178 ? 8.60400 8.89500 5.16000 1.000 35.41778 2817 GLN A N 1
ATOM 2261 C CA . GLN A 1 178 ? 7.46500 9.80400 5.09200 1.000 34.49328 2817 GLN A CA 1
ATOM 2262 C C . GLN A 1 178 ? 6.59500 9.37300 3.91500 1.000 34.86146 2817 GLN A C 1
ATOM 2263 O O . GLN A 1 178 ? 6.93800 9.62000 2.75500 1.000 36.34969 2817 GLN A O 1
ATOM 2277 N N . ALA A 1 179 ? 5.47200 8.72300 4.21900 1.000 30.18311 2818 ALA A N 1
ATOM 2278 C CA . ALA A 1 179 ? 4.47400 8.40400 3.20400 1.000 35.42178 2818 ALA A CA 1
ATOM 2279 C C . ALA A 1 179 ? 5.10700 7.68800 2.01500 1.000 33.81003 2818 ALA A C 1
ATOM 2280 O O . ALA A 1 179 ? 5.58900 6.55900 2.14600 1.000 38.93870 2818 ALA A O 1
ATOM 2282 N N . ASN A 1 180 ? 5.12200 8.34900 0.85400 1.000 35.24900 2819 ASN A N 1
ATOM 2283 C CA . ASN A 1 180 ? 5.61400 7.72000 -0.37000 1.000 35.53870 2819 ASN A CA 1
ATOM 2284 C C . ASN A 1 180 ? 7.05200 7.23700 -0.21500 1.000 31.97069 2819 ASN A C 1
ATOM 2285 O O . ASN A 1 180 ? 7.42200 6.17800 -0.74000 1.000 28.77572 2819 ASN A O 1
ATOM 2296 N N . GLY A 1 181 ? 7.87300 7.99200 0.51200 1.000 31.84022 2820 GLY A N 1
ATOM 2297 C CA . GLY A 1 181 ? 9.25700 7.62200 0.72400 1.000 31.90859 2820 GLY A CA 1
ATOM 2298 C C . GLY A 1 181 ? 9.40800 6.21400 1.25800 1.000 28.75375 2820 GLY A C 1
ATOM 2299 O O . GLY A 1 181 ? 10.45300 5.58000 1.06800 1.000 32.37233 2820 GLY A O 1
ATOM 2303 N N . SER A 1 182 ? 8.36400 5.72000 1.93300 1.000 27.12617 2821 SER A N 1
ATOM 2304 C CA . SER A 1 182 ? 8.33500 4.33600 2.39100 1.000 31.27064 2821 SER A CA 1
ATOM 2305 C C . SER A 1 182 ? 8.93800 3.40500 1.34600 1.000 31.56653 2821 SER A C 1
ATOM 2306 O O . SER A 1 182 ? 9.79100 2.56800 1.66200 1.000 30.29929 2821 SER A O 1
ATOM 2314 N N . ALA A 1 183 ? 8.51300 3.55300 0.08600 1.000 30.35931 2822 ALA A N 1
ATOM 2315 C CA . ALA A 1 183 ? 9.03800 2.72100 -0.99200 1.000 32.65512 2822 ALA A CA 1
ATOM 2316 C C . ALA A 1 183 ? 10.55200 2.62000 -0.86100 1.000 30.42009 2822 ALA A C 1
ATOM 2317 O O . ALA A 1 183 ? 11.08400 1.56200 -0.50100 1.000 29.80589 2822 ALA A O 1
ATOM 2324 N N . LEU A 1 184 ? 11.25300 3.73100 -1.10600 1.000 31.82416 2823 LEU A N 1
ATOM 2325 C CA . LEU A 1 184 ? 12.71000 3.69900 -1.05200 1.000 29.67413 2823 LEU A CA 1
ATOM 2326 C C . LEU A 1 184 ? 13.18600 3.18100 0.29900 1.000 30.52698 2823 LEU A C 1
ATOM 2327 O O . LEU A 1 184 ? 14.11200 2.36300 0.36800 1.000 34.46762 2823 LEU A O 1
ATOM 2343 N N . ALA A 1 185 ? 12.53200 3.60800 1.38200 1.000 27.92148 2824 ALA A N 1
ATOM 2344 C CA . ALA A 1 185 ? 12.94400 3.16500 2.70900 1.000 36.19320 2824 ALA A CA 1
ATOM 2345 C C . ALA A 1 185 ? 12.99200 1.64500 2.76800 1.000 35.03523 2824 ALA A C 1
ATOM 2346 O O . ALA A 1 185 ? 13.99900 1.05700 3.18400 1.000 38.60032 2824 ALA A O 1
ATOM 2353 N N . LEU A 1 186 ? 11.92400 0.98800 2.30300 1.000 28.57016 2825 LEU A N 1
ATOM 2354 C CA . LEU A 1 186 ? 11.92300 -0.46900 2.27700 1.000 30.00833 2825 LEU A CA 1
ATOM 2355 C C . LEU A 1 186 ? 13.19400 -0.98200 1.61900 1.000 36.22977 2825 LEU A C 1
ATOM 2356 O O . LEU A 1 186 ? 13.96400 -1.73800 2.22700 1.000 41.21558 2825 LEU A O 1
ATOM 2372 N N . ALA A 1 187 ? 13.46200 -0.52800 0.39200 1.000 34.67829 2826 ALA A N 1
ATOM 2373 C CA . ALA A 1 187 ? 14.66900 -0.95400 -0.30300 1.000 41.90748 2826 ALA A CA 1
ATOM 2374 C C . ALA A 1 187 ? 15.87000 -0.84700 0.62500 1.000 38.07081 2826 ALA A C 1
ATOM 2375 O O . ALA A 1 187 ? 16.54300 -1.84300 0.91900 1.000 42.60075 2826 ALA A O 1
ATOM 2382 N N . ILE A 1 188 ? 16.09700 0.35300 1.16900 1.000 32.37790 2827 ILE A N 1
ATOM 2383 C CA . ILE A 1 188 ? 17.27000 0.56200 2.01200 1.000 39.46444 2827 ILE A CA 1
ATOM 2384 C C . ILE A 1 188 ? 17.29200 -0.47700 3.12100 1.000 35.02541 2827 ILE A C 1
ATOM 2385 O O . ILE A 1 188 ? 18.26100 -1.23300 3.27400 1.000 31.54689 2827 ILE A O 1
ATOM 2401 N N . THR A 1 189 ? 16.18700 -0.58500 3.86200 1.000 34.26943 2828 THR A N 1
ATOM 2402 C CA . THR A 1 189 ? 16.15100 -1.52300 4.97500 1.000 39.92828 2828 THR A CA 1
ATOM 2403 C C . THR A 1 189 ? 16.57300 -2.90800 4.50700 1.000 38.97097 2828 THR A C 1
ATOM 2404 O O . THR A 1 189 ? 17.48800 -3.51900 5.07200 1.000 36.95469 2828 THR A O 1
ATOM 2415 N N . ARG A 1 190 ? 15.96100 -3.39100 3.42200 1.000 39.20594 2829 ARG A N 1
ATOM 2416 C CA . ARG A 1 190 ? 16.25400 -4.74900 2.98500 1.000 42.38777 2829 ARG A CA 1
ATOM 2417 C C . ARG A 1 190 ? 17.71900 -4.88500 2.60100 1.000 42.05607 2829 ARG A C 1
ATOM 2418 O O . ARG A 1 190 ? 18.37700 -5.86400 2.97300 1.000 38.10428 2829 ARG A O 1
ATOM 2439 N N . GLU A 1 191 ? 18.26400 -3.89000 1.89800 1.000 42.33433 2830 GLU A N 1
ATOM 2440 C CA . GLU A 1 191 ? 19.68000 -3.95000 1.56300 1.000 47.96124 2830 GLU A CA 1
ATOM 2441 C C . GLU A 1 191 ? 20.50700 -4.05600 2.83600 1.000 41.52112 2830 GLU A C 1
ATOM 2442 O O . GLU A 1 191 ? 21.40600 -4.89900 2.93800 1.000 40.95946 2830 GLU A O 1
ATOM 2454 N N . LEU A 1 192 ? 20.17100 -3.24400 3.84400 1.000 42.30525 2831 LEU A N 1
ATOM 2455 C CA . LEU A 1 192 ? 20.92800 -3.25400 5.08700 1.000 41.40259 2831 LEU A CA 1
ATOM 2456 C C . LEU A 1 192 ? 20.82300 -4.59000 5.80200 1.000 37.38653 2831 LEU A C 1
ATOM 2457 O O . LEU A 1 192 ? 21.69900 -4.91600 6.61000 1.000 36.84877 2831 LEU A O 1
ATOM 2473 N N . VAL A 1 193 ? 19.77500 -5.37100 5.52600 1.000 35.09117 2832 VAL A N 1
ATOM 2474 C CA . VAL A 1 193 ? 19.68400 -6.70600 6.10500 1.000 38.03648 2832 VAL A CA 1
ATOM 2475 C C . VAL A 1 193 ? 20.53400 -7.69000 5.31300 1.000 39.44932 2832 VAL A C 1
ATOM 2476 O O . VAL A 1 193 ? 21.14100 -8.60100 5.88700 1.000 42.59531 2832 VAL A O 1
ATOM 2489 N N . ARG A 1 194 ? 20.59900 -7.52600 3.98700 1.000 41.35255 2833 ARG A N 1
ATOM 2490 C CA . ARG A 1 194 ? 21.43700 -8.40600 3.18200 1.000 43.40229 2833 ARG A CA 1
ATOM 2491 C C . ARG A 1 194 ? 22.89400 -8.29700 3.60500 1.000 44.07723 2833 ARG A C 1
ATOM 2492 O O . ARG A 1 194 ? 23.60800 -9.30300 3.68200 1.000 53.21253 2833 ARG A O 1
ATOM 2513 N N . ARG A 1 195 ? 23.34500 -7.08200 3.89800 1.000 38.61759 2834 ARG A N 1
ATOM 2514 C CA . ARG A 1 195 ? 24.70800 -6.84700 4.34300 1.000 46.54933 2834 ARG A CA 1
ATOM 2515 C C . ARG A 1 195 ? 24.91100 -7.17600 5.81300 1.000 44.16694 2834 ARG A C 1
ATOM 2516 O O . ARG A 1 195 ? 26.01700 -6.97700 6.32500 1.000 39.01836 2834 ARG A O 1
ATOM 2537 N N . SER A 1 196 ? 23.87800 -7.67500 6.49200 1.000 41.67002 2835 SER A N 1
ATOM 2538 C CA . SER A 1 196 ? 23.96000 -8.00200 7.91300 1.000 41.10352 2835 SER A CA 1
ATOM 2539 C C . SER A 1 196 ? 24.44400 -6.79400 8.71000 1.000 40.48820 2835 SER A C 1
ATOM 2540 O O . SER A 1 196 ? 25.24300 -6.91100 9.64100 1.000 48.19944 2835 SER A O 1
ATOM 2548 N N . ALA A 1 197 ? 23.95500 -5.61800 8.32800 1.000 43.49363 2836 ALA A N 1
ATOM 2549 C CA . ALA A 1 197 ? 24.20900 -4.39600 9.07000 1.000 33.06008 2836 ALA A CA 1
ATOM 2550 C C . ALA A 1 197 ? 23.25500 -4.28900 10.25700 1.000 37.13150 2836 ALA A C 1
ATOM 2551 O O . ALA A 1 197 ? 22.24400 -4.99100 10.34400 1.000 38.49622 2836 ALA A O 1
ATOM 2558 N N . ASP A 1 198 ? 23.59300 -3.38700 11.17800 1.000 39.96221 2837 ASP A N 1
ATOM 2559 C CA . ASP A 1 198 ? 22.87700 -3.25000 12.44600 1.000 42.23505 2837 ASP A CA 1
ATOM 2560 C C . ASP A 1 198 ? 21.66400 -2.34400 12.24800 1.000 50.56987 2837 ASP A C 1
ATOM 2561 O O . ASP A 1 198 ? 21.67800 -1.14700 12.54700 1.000 54.74054 2837 ASP A O 1
ATOM 2570 N N . VAL A 1 199 ? 20.59000 -2.93800 11.73100 1.000 42.53481 2838 VAL A N 1
ATOM 2571 C CA . VAL A 1 199 ? 19.30000 -2.26800 11.60600 1.000 46.45927 2838 VAL A CA 1
ATOM 2572 C C . VAL A 1 199 ? 18.39000 -2.77400 12.71400 1.000 50.97760 2838 VAL A C 1
ATOM 2573 O O . VAL A 1 199 ? 18.26000 -3.99000 12.91200 1.000 53.81675 2838 VAL A O 1
ATOM 2586 N N . ARG A 1 200 ? 17.74700 -1.84800 13.42800 1.000 47.09540 2839 ARG A N 1
ATOM 2587 C CA . ARG A 1 200 ? 16.94800 -2.20400 14.58700 1.000 43.53918 2839 ARG A CA 1
ATOM 2588 C C . ARG A 1 200 ? 15.47200 -1.85400 14.46700 1.000 41.13254 2839 ARG A C 1
ATOM 2589 O O . ARG A 1 200 ? 14.68400 -2.30700 15.30500 1.000 51.81978 2839 ARG A O 1
ATOM 2610 N N . ALA A 1 201 ? 15.06600 -1.08500 13.46000 1.000 37.12575 2840 ALA A N 1
ATOM 2611 C CA . ALA A 1 201 ? 13.67700 -0.65300 13.38500 1.000 40.33055 2840 ALA A CA 1
ATOM 2612 C C . ALA A 1 201 ? 13.41100 0.00800 12.04300 1.000 38.31058 2840 ALA A C 1
ATOM 2613 O O . ALA A 1 201 ? 14.29900 0.63700 11.46000 1.000 29.42041 2840 ALA A O 1
ATOM 2620 N N . LEU A 1 202 ? 12.17700 -0.13800 11.56600 1.000 36.63325 2841 LEU A N 1
ATOM 2621 C CA . LEU A 1 202 ? 11.69200 0.59900 10.40500 1.000 36.58331 2841 LEU A CA 1
ATOM 2622 C C . LEU A 1 202 ? 10.49600 1.42600 10.85800 1.000 34.47828 2841 LEU A C 1
ATOM 2623 O O . LEU A 1 202 ? 9.50700 0.87400 11.35100 1.000 36.93004 2841 LEU A O 1
ATOM 2639 N N . CYS A 1 203 ? 10.58500 2.74100 10.69800 1.000 32.80254 2842 CYS A N 1
ATOM 2640 C CA . CYS A 1 203 ? 9.51600 3.65000 11.08600 1.000 33.63523 2842 CYS A CA 1
ATOM 2641 C C . CYS A 1 203 ? 8.91100 4.26100 9.83200 1.000 33.86360 2842 CYS A C 1
ATOM 2642 O O . CYS A 1 203 ? 9.64000 4.74400 8.96000 1.000 40.68004 2842 CYS A O 1
ATOM 2650 N N . ILE A 1 204 ? 7.58400 4.22900 9.73700 1.000 37.59857 2843 ILE A N 1
ATOM 2651 C CA . ILE A 1 204 ? 6.87000 4.71600 8.56300 1.000 39.12155 2843 ILE A CA 1
ATOM 2652 C C . ILE A 1 204 ? 5.74900 5.63700 9.01600 1.000 39.22176 2843 ILE A C 1
ATOM 2653 O O . ILE A 1 204 ? 4.95800 5.27100 9.89100 1.000 35.78368 2843 ILE A O 1
ATOM 2669 N N . GLY A 1 205 ? 5.66800 6.81700 8.40800 1.000 37.34952 2844 GLY A N 1
ATOM 2670 C CA . GLY A 1 205 ? 4.66300 7.80800 8.75000 1.000 29.06679 2844 GLY A CA 1
ATOM 2671 C C . GLY A 1 205 ? 3.68100 8.00400 7.60600 1.000 35.20590 2844 GLY A C 1
ATOM 2672 O O . GLY A 1 205 ? 4.08300 8.25900 6.46800 1.000 37.60935 2844 GLY A O 1
ATOM 2676 N N . GLY A 1 206 ? 2.39900 7.87700 7.92500 1.000 32.50830 2845 GLY A N 1
ATOM 2677 C CA . GLY A 1 206 ? 1.35000 8.18900 6.96600 1.000 34.01711 2845 GLY A CA 1
ATOM 2678 C C . GLY A 1 206 ? 1.33200 7.31600 5.72900 1.000 37.19048 2845 GLY A C 1
ATOM 2679 O O . GLY A 1 206 ? 1.02200 7.80500 4.63600 1.000 35.15422 2845 GLY A O 1
ATOM 2683 N N . ALA A 1 207 ? 1.66000 6.03500 5.87200 1.000 34.85633 2846 ALA A N 1
ATOM 2684 C CA . ALA A 1 207 ? 1.65900 5.12900 4.73300 1.000 34.39313 2846 ALA A CA 1
ATOM 2685 C C . ALA A 1 207 ? 1.20800 3.74600 5.17600 1.000 37.48941 2846 ALA A C 1
ATOM 2686 O O . ALA A 1 207 ? 1.20600 3.41900 6.36500 1.000 36.23044 2846 ALA A O 1
ATOM 2693 N N . LEU A 1 208 ? 0.82300 2.93600 4.19200 1.000 35.32271 2847 LEU A N 1
ATOM 2694 C CA . LEU A 1 208 ? 0.42300 1.55700 4.42500 1.000 31.79491 2847 LEU A CA 1
ATOM 2695 C C . LEU A 1 208 ? 1.06500 0.67300 3.36700 1.000 35.92766 2847 LEU A C 1
ATOM 2696 O O . LEU A 1 208 ? 1.35800 1.12400 2.25600 1.000 40.98155 2847 LEU A O 1
ATOM 2712 N N . MET A 1 209 ? 1.29900 -0.58800 3.72600 1.000 38.28195 2848 MET A N 1
ATOM 2713 C CA . MET A 1 209 ? 1.86800 -1.53600 2.77900 1.000 38.56537 2848 MET A CA 1
ATOM 2714 C C . MET A 1 209 ? 0.87900 -1.79600 1.64800 1.000 43.82854 2848 MET A C 1
ATOM 2715 O O . MET A 1 209 ? -0.32300 -1.95500 1.87600 1.000 47.64808 2848 MET A O 1
ATOM 2729 N N . ARG A 1 210 ? 1.39100 -1.84800 0.42400 1.000 39.71668 2849 ARG A N 1
ATOM 2730 C CA . ARG A 1 210 ? 0.55900 -2.08300 -0.74900 1.000 50.55852 2849 ARG A CA 1
ATOM 2731 C C . ARG A 1 210 ? 0.44200 -3.58300 -0.99200 1.000 46.91751 2849 ARG A C 1
ATOM 2732 O O . ARG A 1 210 ? 1.45300 -4.28100 -1.11900 1.000 51.88604 2849 ARG A O 1
ATOM 2753 N N . THR A 1 211 ? -0.79900 -4.07000 -1.04500 1.000 49.57133 2850 THR A N 1
ATOM 2754 C CA . THR A 1 211 ? -1.08800 -5.49100 -1.18800 1.000 54.66759 2850 THR A CA 1
ATOM 2755 C C . THR A 1 211 ? -1.51000 -5.87900 -2.59600 1.000 50.12748 2850 THR A C 1
ATOM 2756 O O . THR A 1 211 ? -1.43900 -7.06200 -2.94300 1.000 55.13159 2850 THR A O 1
ATOM 2767 N N . VAL A 1 212 ? -1.92900 -4.91500 -3.40800 1.000 51.68298 2851 VAL A N 1
ATOM 2768 C CA . VAL A 1 212 ? -2.35800 -5.16100 -4.77700 1.000 52.12200 2851 VAL A CA 1
ATOM 2769 C C . VAL A 1 212 ? -1.43700 -4.39200 -5.71200 1.000 53.54215 2851 VAL A C 1
ATOM 2770 O O . VAL A 1 212 ? -0.85300 -3.37100 -5.33500 1.000 50.87949 2851 VAL A O 1
ATOM 2783 N N . THR A 1 213 ? -1.31300 -4.88300 -6.94200 1.000 53.52720 2852 THR A N 1
ATOM 2784 C CA . THR A 1 213 ? -0.55200 -4.15300 -7.94400 1.000 47.30358 2852 THR A CA 1
ATOM 2785 C C . THR A 1 213 ? -1.18500 -2.78400 -8.16100 1.000 48.12455 2852 THR A C 1
ATOM 2786 O O . THR A 1 213 ? -2.41100 -2.63900 -8.14000 1.000 48.58249 2852 THR A O 1
ATOM 2797 N N . GLY A 1 214 ? -0.33500 -1.77400 -8.35500 1.000 53.49411 2853 GLY A N 1
ATOM 2798 C CA . GLY A 1 214 ? -0.77700 -0.40100 -8.42700 1.000 45.97730 2853 GLY A CA 1
ATOM 2799 C C . GLY A 1 214 ? -0.91100 0.10500 -9.85200 1.000 55.97607 2853 GLY A C 1
ATOM 2800 O O . GLY A 1 214 ? -0.34300 -0.44800 -10.79100 1.000 54.84558 2853 GLY A O 1
ATOM 2804 N N . LYS A 1 215 ? -1.68600 1.17400 -9.99700 1.000 63.57458 2854 LYS A N 1
ATOM 2805 C CA . LYS A 1 215 ? -1.85600 1.84900 -11.27400 1.000 59.21788 2854 LYS A CA 1
ATOM 2806 C C . LYS A 1 215 ? -0.83400 2.96900 -11.41200 1.000 55.24820 2854 LYS A C 1
ATOM 2807 O O . LYS A 1 215 ? -0.35600 3.52600 -10.42000 1.000 50.83290 2854 LYS A O 1
ATOM 2811 N N . ARG A 1 216 ? -0.49600 3.29100 -12.65600 1.000 58.50351 2855 ARG A N 1
ATOM 2812 C CA . ARG A 1 216 ? 0.40200 4.40400 -12.92200 1.000 48.19942 2855 ARG A CA 1
ATOM 2813 C C . ARG A 1 216 ? -0.36800 5.71900 -12.85600 1.000 42.72269 2855 ARG A C 1
ATOM 2814 O O . ARG A 1 216 ? -1.55900 5.78400 -13.17600 1.000 48.05027 2855 ARG A O 1
ATOM 2835 N N . ASP A 1 217 ? 0.31800 6.76800 -12.41700 1.000 42.97186 2856 ASP A N 1
ATOM 2836 C CA . ASP A 1 217 ? -0.31500 8.07100 -12.20500 1.000 45.97987 2856 ASP A CA 1
ATOM 2837 C C . ASP A 1 217 ? -0.54500 8.72600 -13.56000 1.000 37.50720 2856 ASP A C 1
ATOM 2838 O O . ASP A 1 217 ? 0.38700 9.22700 -14.18800 1.000 40.77181 2856 ASP A O 1
ATOM 2847 N N . THR A 1 218 ? -1.80400 8.72800 -14.01700 1.000 38.29465 2857 THR A N 1
ATOM 2848 C CA . THR A 1 218 ? -2.19700 9.39600 -15.25200 1.000 37.82026 2857 THR A CA 1
ATOM 2849 C C . THR A 1 218 ? -3.05300 10.63200 -14.99200 1.000 40.59752 2857 THR A C 1
ATOM 2850 O O . THR A 1 218 ? -3.80600 11.06000 -15.87300 1.000 46.41982 2857 THR A O 1
ATOM 2861 N N . ARG A 1 219 ? -2.94800 11.21800 -13.80500 1.000 39.88117 2858 ARG A N 1
ATOM 2862 C CA . ARG A 1 219 ? -3.77500 12.35700 -13.44800 1.000 35.59743 2858 ARG A CA 1
ATOM 2863 C C . ARG A 1 219 ? -3.24000 13.65000 -14.05100 1.000 38.06489 2858 ARG A C 1
ATOM 2864 O O . ARG A 1 219 ? -2.04800 13.79400 -14.33600 1.000 32.24934 2858 ARG A O 1
ATOM 2885 N N . THR A 1 220 ? -4.15200 14.60400 -14.22500 1.000 44.47057 2859 THR A N 1
ATOM 2886 C CA . THR A 1 220 ? -3.80600 15.94500 -14.66000 1.000 41.70456 2859 THR A CA 1
ATOM 2887 C C . THR A 1 220 ? -3.24000 16.74700 -13.49300 1.000 40.35330 2859 THR A C 1
ATOM 2888 O O . THR A 1 220 ? -3.40200 16.39300 -12.32100 1.000 33.91548 2859 THR A O 1
ATOM 2899 N N . ASP A 1 221 ? -2.57300 17.85100 -13.83100 1.000 42.28619 2860 ASP A N 1
ATOM 2900 C CA . ASP A 1 221 ? -2.03600 18.73300 -12.80200 1.000 36.21217 2860 ASP A CA 1
ATOM 2901 C C . ASP A 1 221 ? -3.13500 19.20900 -11.85700 1.000 38.36415 2860 ASP A C 1
ATOM 2902 O O . ASP A 1 221 ? -2.92600 19.28300 -10.64000 1.000 45.79048 2860 ASP A O 1
ATOM 2911 N N . ASP A 1 222 ? -4.31500 19.52900 -12.39500 1.000 36.82435 2861 ASP A N 1
ATOM 2912 C CA . ASP A 1 222 ? -5.42000 19.96900 -11.54900 1.000 39.59449 2861 ASP A CA 1
ATOM 2913 C C . ASP A 1 222 ? -5.89100 18.85500 -10.61900 1.000 39.34114 2861 ASP A C 1
ATOM 2914 O O . ASP A 1 222 ? -6.26900 19.11400 -9.46900 1.000 43.98879 2861 ASP A O 1
ATOM 2923 N N . GLU A 1 223 ? -5.87400 17.60900 -11.09300 1.000 40.27827 2862 GLU A N 1
ATOM 2924 C CA . GLU A 1 223 ? -6.26100 16.49000 -10.23900 1.000 38.76555 2862 GLU A CA 1
ATOM 2925 C C . GLU A 1 223 ? -5.25600 16.29500 -9.11000 1.000 39.96707 2862 GLU A C 1
ATOM 2926 O O . GLU A 1 223 ? -5.63600 15.96100 -7.98100 1.000 40.16799 2862 GLU A O 1
ATOM 2938 N N . ILE A 1 224 ? -3.97200 16.52400 -9.38600 1.000 41.35935 2863 ILE A N 1
ATOM 2939 C CA . ILE A 1 224 ? -2.96600 16.47700 -8.33100 1.000 38.85550 2863 ILE A CA 1
ATOM 2940 C C . ILE A 1 224 ? -3.18800 17.61200 -7.34000 1.000 41.05451 2863 ILE A C 1
ATOM 2941 O O . ILE A 1 224 ? -3.02900 17.43400 -6.12700 1.000 45.78010 2863 ILE A O 1
ATOM 2957 N N . LEU A 1 225 ? -3.53000 18.80300 -7.83700 1.000 41.50237 2864 LEU A N 1
ATOM 2958 C CA . LEU A 1 225 ? -3.81700 19.92000 -6.94200 1.000 43.47934 2864 LEU A CA 1
ATOM 2959 C C . LEU A 1 225 ? -4.98600 19.58800 -6.02200 1.000 43.88640 2864 LEU A C 1
ATOM 2960 O O . LEU A 1 225 ? -4.95400 19.89500 -4.82300 1.000 47.69142 2864 LEU A O 1
ATOM 2976 N N . ALA A 1 226 ? -6.01400 18.92700 -6.56000 1.000 40.81395 2865 ALA A N 1
ATOM 2977 C CA . ALA A 1 226 ? -7.15600 18.53600 -5.73700 1.000 43.30605 2865 ALA A CA 1
ATOM 2978 C C . ALA A 1 226 ? -6.75700 17.47800 -4.71500 1.000 39.97084 2865 ALA A C 1
ATOM 2979 O O . ALA A 1 226 ? -7.17400 17.53700 -3.55000 1.000 39.93500 2865 ALA A O 1
ATOM 2986 N N . PHE A 1 227 ? -5.96200 16.49200 -5.13600 1.000 34.69711 2866 PHE A N 1
ATOM 2987 C CA . PHE A 1 227 ? -5.46900 15.48400 -4.20500 1.000 42.15899 2866 PHE A CA 1
ATOM 2988 C C . PHE A 1 227 ? -4.67600 16.11500 -3.06600 1.000 36.73613 2866 PHE A C 1
ATOM 2989 O O . PHE A 1 227 ? -4.83400 15.73000 -1.90300 1.000 35.17190 2866 PHE A O 1
ATOM 3006 N N . LEU A 1 228 ? -3.80400 17.07400 -3.38000 1.000 35.76463 2867 LEU A N 1
ATOM 3007 C CA . LEU A 1 228 ? -2.99900 17.70000 -2.33700 1.000 36.35913 2867 LEU A CA 1
ATOM 3008 C C . LEU A 1 228 ? -3.85400 18.57500 -1.43300 1.000 38.91526 2867 LEU A C 1
ATOM 3009 O O . LEU A 1 228 ? -3.57400 18.68600 -0.23400 1.000 41.45506 2867 LEU A O 1
ATOM 3025 N N . GLY A 1 229 ? -4.89300 19.20700 -1.98100 1.000 39.12637 2868 GLY A N 1
ATOM 3026 C CA . GLY A 1 229 ? -5.83900 19.90300 -1.13000 1.000 38.76495 2868 GLY A CA 1
ATOM 3027 C C . GLY A 1 229 ? -6.52900 18.95700 -0.16700 1.000 42.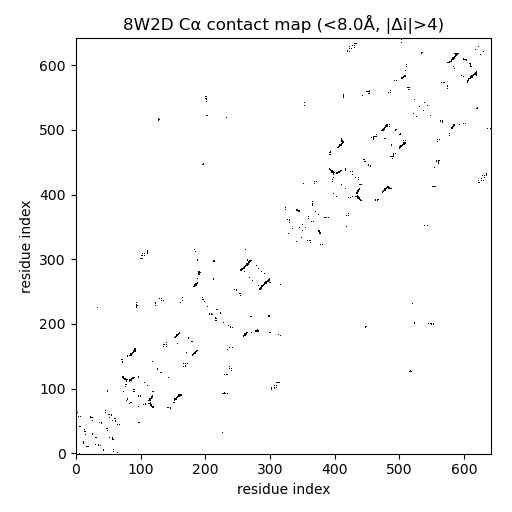97534 2868 GLY A C 1
ATOM 3028 O O . GLY A 1 229 ? -6.70500 19.27100 1.01300 1.000 48.06691 2868 GLY A O 1
ATOM 3032 N N . LYS A 1 230 ? -6.91900 17.77800 -0.65700 1.000 46.07531 2869 LYS A N 1
ATOM 3033 C CA . LYS A 1 230 ? -7.54800 16.78800 0.21100 1.000 39.59551 2869 LYS A CA 1
ATOM 3034 C C . LYS A 1 230 ? -6.58300 16.31500 1.29100 1.000 35.39604 2869 LYS A C 1
ATOM 3035 O O . LYS A 1 230 ? -6.97200 16.14300 2.45200 1.000 45.96385 2869 LYS A O 1
ATOM 3054 N N . ALA A 1 231 ? -5.31700 16.10100 0.92900 1.000 37.07957 2870 ALA A N 1
ATOM 3055 C CA . ALA A 1 231 ? -4.32300 15.68300 1.90700 1.000 40.84092 2870 ALA A CA 1
ATOM 3056 C C . ALA A 1 231 ? -3.99000 16.79300 2.89400 1.000 40.07518 2870 ALA A C 1
ATOM 3057 O O . ALA A 1 231 ? -3.48000 16.50600 3.98200 1.000 39.08126 2870 ALA A O 1
ATOM 3064 N N . GLY A 1 232 ? -4.26700 18.04400 2.53800 1.000 36.08625 2871 GLY A N 1
ATOM 3065 C CA . GLY A 1 232 ? -4.01700 19.17800 3.39900 1.000 37.44725 2871 GLY A CA 1
ATOM 3066 C C . GLY A 1 232 ? -2.91400 20.11400 2.95200 1.000 41.44428 2871 GLY A C 1
ATOM 3067 O O . GLY A 1 232 ? -2.56400 21.02900 3.70600 1.000 35.48517 2871 GLY A O 1
ATOM 3071 N N . SER A 1 233 ? -2.34300 19.91000 1.76800 1.000 48.93961 2872 SER A N 1
ATOM 3072 C CA . SER A 1 233 ? -1.27100 20.75000 1.25900 1.000 44.01763 2872 SER A CA 1
ATOM 3073 C C . SER A 1 233 ? -1.74900 21.58100 0.07500 1.000 48.87034 2872 SER A C 1
ATOM 3074 O O . SER A 1 233 ? -2.57900 21.13500 -0.72300 1.000 49.35161 2872 SER A O 1
ATOM 3082 N N . THR A 1 234 ? -1.22400 22.79600 -0.02500 1.000 54.98652 2873 THR A N 1
ATOM 3083 C CA . THR A 1 234 ? -1.39800 23.62300 -1.20600 1.000 64.83672 2873 THR A CA 1
ATOM 3084 C C . THR A 1 234 ? -0.22700 23.45100 -2.15400 1.000 55.71053 2873 THR A C 1
ATOM 3085 O O . THR A 1 234 ? 0.88700 23.10100 -1.78800 1.000 62.35662 2873 THR A O 1
ATOM 3096 N N . LEU A 1 235 ? -0.50100 23.73300 -3.40300 1.000 61.14654 2874 LEU A N 1
ATOM 3097 C CA . LEU A 1 235 ? 0.46800 23.66400 -4.46600 1.000 61.56208 2874 LEU A CA 1
ATOM 3098 C C . LEU A 1 235 ? 1.01100 25.06600 -4.70700 1.000 55.06754 2874 LEU A C 1
ATOM 3099 O O . LEU A 1 235 ? 0.26400 26.04700 -4.57800 1.000 61.49265 2874 LEU A O 1
ATOM 3115 N N . PRO A 1 236 ? 2.27800 25.24500 -5.05800 1.000 57.52243 2875 PRO A N 1
ATOM 3116 C CA . PRO A 1 236 ? 2.78400 26.60300 -5.27700 1.000 51.93534 2875 PRO A CA 1
ATOM 3117 C C . PRO A 1 236 ? 2.16300 27.22800 -6.51600 1.000 44.60634 2875 PRO A C 1
ATOM 3118 O O . PRO A 1 236 ? 1.59300 26.55400 -7.37400 1.000 58.58446 2875 PRO A O 1
ATOM 3129 N N . ALA A 1 237 ? 2.26600 28.55100 -6.58300 1.000 40.64940 2876 ALA A N 1
ATOM 3130 C CA . ALA A 1 237 ? 1.66200 29.34600 -7.64700 1.000 44.39018 2876 ALA A CA 1
ATOM 3131 C C . ALA A 1 237 ? 2.63100 29.67000 -8.77400 1.000 41.93334 2876 ALA A C 1
ATOM 3132 O O . ALA A 1 237 ? 2.22600 29.68200 -9.94100 1.000 50.83166 2876 ALA A O 1
ATOM 3139 N N . GLN A 1 238 ? 3.88800 29.96600 -8.46200 1.000 41.77694 2877 GLN A N 1
ATOM 3140 C CA . GLN A 1 238 ? 4.86000 30.25500 -9.50700 1.000 46.81894 2877 GLN A CA 1
ATOM 3141 C C . GLN A 1 238 ? 4.94400 29.06100 -10.45400 1.000 49.95723 2877 GLN A C 1
ATOM 3142 O O . GLN A 1 238 ? 5.16500 27.93000 -10.00100 1.000 50.00817 2877 GLN A O 1
ATOM 3156 N N . PRO A 1 239 ? 4.78700 29.26600 -11.76600 1.000 51.99628 2878 PRO A N 1
ATOM 3157 C CA . PRO A 1 239 ? 4.77000 28.11400 -12.68400 1.000 56.51916 2878 PRO A CA 1
ATOM 3158 C C . PRO A 1 239 ? 6.07600 27.34500 -12.74000 1.000 51.76183 2878 PRO A C 1
ATOM 3159 O O . PRO A 1 239 ? 6.04700 26.13700 -12.99800 1.000 50.29357 2878 PRO A O 1
ATOM 3170 N N . ASP A 1 240 ? 7.22200 27.99300 -12.51700 1.000 44.92089 2879 ASP A N 1
ATOM 3171 C CA . ASP A 1 240 ? 8.48100 27.25400 -12.46000 1.000 43.93170 2879 ASP A CA 1
ATOM 3172 C C . ASP A 1 240 ? 8.55500 26.40200 -11.19800 1.000 43.85179 2879 ASP A C 1
ATOM 3173 O O . ASP A 1 240 ? 9.00200 25.24600 -11.23900 1.000 51.59986 2879 ASP A O 1
ATOM 3182 N N . GLU A 1 241 ? 8.12800 26.96000 -10.06300 1.000 45.57770 2880 GLU A N 1
ATOM 3183 C CA . GLU A 1 241 ? 8.06500 26.17600 -8.83600 1.000 47.34310 2880 GLU A CA 1
ATOM 3184 C C . GLU A 1 241 ? 7.09100 25.01500 -8.98500 1.000 41.96332 2880 GLU A C 1
ATOM 3185 O O . GLU A 1 241 ? 7.38800 23.89000 -8.56500 1.000 44.56737 2880 GLU A O 1
ATOM 3197 N N . GLN A 1 242 ? 5.92300 25.26500 -9.59100 1.000 40.58151 2881 GLN A N 1
ATOM 3198 C CA . GLN A 1 242 ? 4.99800 24.17300 -9.86800 1.000 45.99397 2881 GLN A CA 1
ATOM 3199 C C . GLN A 1 242 ? 5.63000 23.13000 -10.77600 1.000 44.17501 2881 GLN A C 1
ATOM 3200 O O . GLN A 1 242 ? 5.42200 21.92900 -10.58700 1.000 51.06128 2881 GLN A O 1
ATOM 3214 N N . ALA A 1 243 ? 6.37600 23.57000 -11.79200 1.000 41.18372 2882 ALA A N 1
ATOM 3215 C CA . ALA A 1 243 ? 6.98000 22.62900 -12.72600 1.000 43.46646 2882 ALA A CA 1
ATOM 3216 C C . ALA A 1 243 ? 7.94700 21.70300 -12.00300 1.000 42.25235 2882 ALA A C 1
ATOM 3217 O O . ALA A 1 243 ? 7.89800 20.48100 -12.17300 1.000 46.56023 2882 ALA A O 1
ATOM 3224 N N . PHE A 1 244 ? 8.83800 22.27100 -11.18900 1.000 41.53944 2883 PHE A N 1
ATOM 3225 C CA . PHE A 1 244 ? 9.77600 21.43500 -10.44300 1.000 49.83010 2883 PHE A CA 1
ATOM 3226 C C . PHE A 1 244 ? 9.03600 20.51000 -9.48000 1.000 41.41565 2883 PHE A C 1
ATOM 3227 O O . PHE A 1 244 ? 9.34400 19.31000 -9.39200 1.000 36.63124 2883 PHE A O 1
ATOM 3244 N 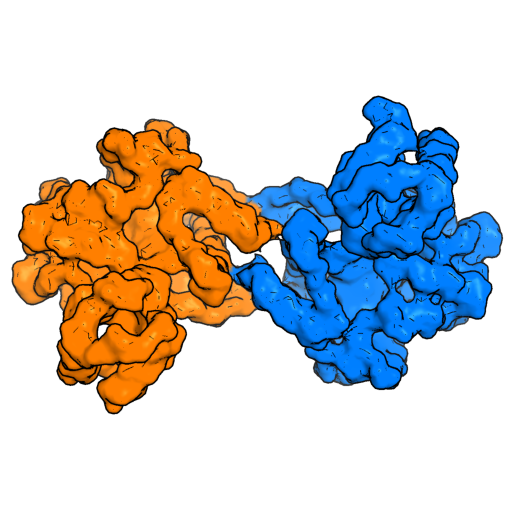N . PHE A 1 245 ? 8.04600 21.04500 -8.76000 1.000 37.39797 2884 PHE A N 1
ATOM 3245 C CA . PHE A 1 245 ? 7.29600 20.22100 -7.82300 1.000 39.43570 2884 PHE A CA 1
ATOM 3246 C C . PHE A 1 245 ? 6.63800 19.04600 -8.53100 1.000 38.48609 2884 PHE A C 1
ATOM 3247 O O . PHE A 1 245 ? 6.68900 17.91400 -8.04300 1.000 34.09225 2884 PHE A O 1
ATOM 3264 N N . LEU A 1 246 ? 6.01500 19.29700 -9.68700 1.000 37.33502 2885 LEU A N 1
ATOM 3265 C CA . LEU A 1 246 ? 5.26500 18.25300 -10.38000 1.000 41.08479 2885 LEU A CA 1
ATOM 3266 C C . LEU A 1 246 ? 6.19400 17.25300 -11.06000 1.000 35.04712 2885 LEU A C 1
ATOM 3267 O O . LEU A 1 246 ? 5.89300 16.05500 -11.10600 1.000 36.02641 2885 LEU A O 1
ATOM 3283 N N . HIS A 1 247 ? 7.33100 17.71700 -11.59000 1.000 35.15018 2886 HIS A N 1
ATOM 3284 C CA . HIS A 1 247 ? 8.34300 16.79200 -12.08200 1.000 40.78569 2886 HIS A CA 1
ATOM 3285 C C . HIS A 1 247 ? 8.71000 15.79800 -10.98800 1.000 37.47267 2886 HIS A C 1
ATOM 3286 O O . HIS A 1 247 ? 8.61600 14.57600 -11.16800 1.000 33.25304 2886 HIS A O 1
ATOM 3300 N N . ASP A 1 248 ? 9.12100 16.32700 -9.83000 1.000 37.96769 2887 ASP A N 1
ATOM 3301 C CA . ASP A 1 248 ? 9.54400 15.46500 -8.73300 1.000 37.17203 2887 ASP A CA 1
ATOM 3302 C C . ASP A 1 248 ? 8.40200 14.57400 -8.25500 1.000 35.65505 2887 ASP A C 1
ATOM 3303 O O . ASP A 1 248 ? 8.61600 13.40200 -7.92500 1.000 34.09828 2887 ASP A O 1
ATOM 3312 N N . PHE A 1 249 ? 7.18100 15.10700 -8.22000 1.000 32.01673 2888 PHE A N 1
ATOM 3313 C CA . PHE A 1 249 ? 6.03500 14.34200 -7.73900 1.000 29.18744 2888 PHE A CA 1
ATOM 3314 C C . PHE A 1 249 ? 5.77200 13.13500 -8.62800 1.000 28.95811 2888 PHE A C 1
ATOM 3315 O O . PHE A 1 249 ? 5.66400 12.00000 -8.14400 1.000 33.15998 2888 PHE A O 1
ATOM 3332 N N . ARG A 1 250 ? 5.68500 13.35700 -9.94200 1.000 29.38332 2889 ARG A N 1
ATOM 3333 C CA . ARG A 1 250 ? 5.40300 12.25200 -10.85200 1.000 27.37467 2889 ARG A CA 1
ATOM 3334 C C . ARG A 1 250 ? 6.56400 11.26400 -10.90300 1.000 30.85689 2889 ARG A C 1
ATOM 3335 O O . ARG A 1 250 ? 6.34600 10.04600 -10.98100 1.000 32.40995 2889 ARG A O 1
ATOM 3356 N N . TYR A 1 251 ? 7.80500 11.75600 -10.83400 1.000 30.50058 2890 TYR A N 1
ATOM 3357 C CA . TYR A 1 251 ? 8.94700 10.84800 -10.81800 1.000 27.55909 2890 TYR A CA 1
ATOM 3358 C C . TYR A 1 251 ? 8.91200 9.95000 -9.58700 1.000 33.14865 2890 TYR A C 1
ATOM 3359 O O . TYR A 1 251 ? 9.08000 8.72600 -9.68600 1.000 40.31930 2890 TYR A O 1
ATOM 3377 N N . ASP A 1 252 ? 8.72200 10.54800 -8.40800 1.000 31.06755 2891 ASP A N 1
ATOM 3378 C CA . ASP A 1 252 ? 8.71100 9.77700 -7.17300 1.000 30.52052 2891 ASP A CA 1
ATOM 3379 C C . ASP A 1 252 ? 7.55500 8.79100 -7.15700 1.000 35.69316 2891 ASP A C 1
ATOM 3380 O O . ASP A 1 252 ? 7.70000 7.65700 -6.68100 1.000 36.51848 2891 ASP A O 1
ATOM 3389 N N . GLY A 1 253 ? 6.39900 9.19500 -7.68800 1.000 32.16517 2892 GLY A N 1
ATOM 3390 C CA . GLY A 1 253 ? 5.28300 8.27100 -7.76800 1.000 32.34279 2892 GLY A CA 1
ATOM 3391 C C . GLY A 1 253 ? 5.59200 7.08300 -8.65500 1.000 29.27072 2892 GLY A C 1
ATOM 3392 O O . GLY A 1 253 ? 5.27100 5.94300 -8.31600 1.000 38.89056 2892 GLY A O 1
ATOM 3396 N N . TRP A 1 254 ? 6.24400 7.33400 -9.79200 1.000 36.04474 2893 TRP A N 1
ATOM 3397 C CA . TRP A 1 254 ? 6.64500 6.24900 -10.68600 1.000 35.93336 2893 TRP A CA 1
ATOM 3398 C C . TRP A 1 254 ? 7.60700 5.29000 -9.99200 1.000 35.68195 2893 TRP A C 1
ATOM 3399 O O . TRP A 1 254 ? 7.42700 4.06400 -10.03600 1.000 33.48376 2893 TRP A O 1
ATOM 3420 N N . LEU A 1 255 ? 8.63200 5.83400 -9.33400 1.000 36.24139 2894 LEU A N 1
ATOM 3421 C CA . LEU A 1 255 ? 9.60000 4.99300 -8.63500 1.000 34.55810 2894 LEU A CA 1
ATOM 3422 C C . LEU A 1 255 ? 8.91800 4.13000 -7.57800 1.000 35.16983 2894 LEU A C 1
ATOM 3423 O O . LEU A 1 255 ? 9.14700 2.91000 -7.49900 1.000 38.97406 2894 LEU A O 1
ATOM 3439 N N . ALA A 1 256 ? 8.08200 4.75100 -6.74300 1.000 31.23653 2895 ALA A N 1
ATOM 3440 C CA . ALA A 1 256 ? 7.43900 4.01100 -5.66600 1.000 35.67956 2895 ALA A CA 1
ATOM 3441 C C . ALA A 1 256 ? 6.49200 2.95300 -6.21800 1.000 36.01230 2895 ALA A C 1
ATOM 3442 O O . ALA A 1 256 ? 6.43600 1.83200 -5.69800 1.000 38.66475 2895 ALA A O 1
ATOM 3449 N N . ASP A 1 257 ? 5.74400 3.28300 -7.27400 1.000 36.04789 2896 ASP A N 1
ATOM 3450 C CA . ASP A 1 257 ? 4.84900 2.30400 -7.87700 1.000 43.74263 2896 ASP A CA 1
ATOM 3451 C C . ASP A 1 257 ? 5.62900 1.09700 -8.38300 1.000 36.26324 2896 ASP A C 1
ATOM 3452 O O . ASP A 1 257 ? 5.24300 -0.05200 -8.14100 1.000 32.68266 2896 ASP A O 1
ATOM 3461 N N . VAL A 1 258 ? 6.74700 1.34000 -9.07100 1.000 35.85807 2897 VAL A N 1
ATOM 3462 C CA . VAL A 1 258 ? 7.55200 0.23400 -9.58500 1.000 39.61485 2897 VAL A CA 1
ATOM 3463 C C . VAL A 1 258 ? 8.01600 -0.66800 -8.44500 1.000 39.29172 2897 VAL A C 1
ATOM 3464 O O . VAL A 1 258 ? 7.86000 -1.89800 -8.49600 1.000 37.08511 2897 VAL A O 1
ATOM 3477 N N . TYR A 1 259 ? 8.60800 -0.07600 -7.40300 1.000 43.25518 2898 TYR A N 1
ATOM 3478 C CA . TYR A 1 259 ? 9.18400 -0.91800 -6.35700 1.000 37.11372 2898 TYR A CA 1
ATOM 3479 C C . TYR A 1 259 ? 8.10200 -1.66500 -5.57900 1.000 39.10203 2898 TYR A C 1
ATOM 3480 O O . TYR A 1 259 ? 8.27300 -2.84600 -5.24000 1.000 41.27025 2898 TYR A O 1
ATOM 3498 N N . TYR A 1 260 ? 6.98500 -0.99800 -5.26800 1.000 40.64811 2899 TYR A N 1
ATOM 3499 C CA . TYR A 1 260 ? 5.91700 -1.68500 -4.55500 1.000 40.65578 2899 TYR A CA 1
ATOM 3500 C C . TYR A 1 260 ? 5.30200 -2.78900 -5.40500 1.000 40.06539 2899 TYR A C 1
ATOM 3501 O O . TYR A 1 260 ? 4.90600 -3.82800 -4.86800 1.000 38.21684 2899 TYR A O 1
ATOM 3519 N N . ASN A 1 261 ? 5.22000 -2.60000 -6.72700 1.000 42.94382 2900 ASN A N 1
ATOM 3520 C CA . ASN A 1 261 ? 4.70600 -3.66300 -7.58300 1.000 45.75220 2900 ASN A CA 1
ATOM 3521 C C . ASN A 1 261 ? 5.64900 -4.85600 -7.59800 1.000 44.38678 2900 ASN A C 1
ATOM 3522 O O . ASN A 1 261 ? 5.20100 -6.01000 -7.59300 1.000 46.30896 2900 ASN A O 1
ATOM 3533 N N . HIS A 1 262 ? 6.95900 -4.60000 -7.61100 1.000 39.96456 2901 HIS A N 1
ATOM 3534 C CA . HIS A 1 262 ? 7.92400 -5.69000 -7.48800 1.000 41.61525 2901 HIS A CA 1
ATOM 3535 C C . HIS A 1 262 ? 7.71100 -6.45800 -6.18400 1.000 41.08034 2901 HIS A C 1
ATOM 3536 O O . HIS A 1 262 ? 7.66200 -7.69700 -6.17500 1.000 44.49121 2901 HIS A O 1
ATOM 3550 N N . LEU A 1 263 ? 7.57400 -5.73500 -5.06800 1.000 38.02634 2902 LEU A N 1
ATOM 3551 C CA . LEU A 1 263 ? 7.36300 -6.40300 -3.78600 1.000 44.55813 2902 LEU A CA 1
ATOM 3552 C C . LEU A 1 263 ? 6.05300 -7.18900 -3.77000 1.000 50.11113 2902 LEU A C 1
ATOM 3553 O O . LEU A 1 263 ? 5.98200 -8.28700 -3.20200 1.000 45.64018 2902 LEU A O 1
ATOM 3569 N N . VAL A 1 264 ? 5.00200 -6.64400 -4.38700 1.000 49.32635 2903 VAL A N 1
ATOM 3570 C CA . VAL A 1 264 ? 3.71400 -7.32900 -4.39500 1.000 50.85024 2903 VAL A CA 1
ATOM 3571 C C . VAL A 1 264 ? 3.79100 -8.59600 -5.23600 1.000 49.31503 2903 VAL A C 1
ATOM 3572 O O . VAL A 1 264 ? 3.16300 -9.61100 -4.91000 1.000 50.87440 2903 VAL A O 1
ATOM 3585 N N . ASP A 1 265 ? 4.55500 -8.56200 -6.33100 1.000 51.20126 2904 ASP A N 1
ATOM 3586 C CA . ASP A 1 265 ? 4.77300 -9.78000 -7.10400 1.000 54.32875 2904 ASP A CA 1
ATOM 3587 C C . ASP A 1 265 ? 5.51800 -10.82000 -6.27700 1.000 54.19899 2904 ASP A C 1
ATOM 3588 O O . ASP A 1 265 ? 5.15400 -12.00100 -6.28000 1.000 62.37247 2904 ASP A O 1
ATOM 3597 N N . LEU A 1 266 ? 6.57100 -10.40200 -5.56700 1.000 48.15882 2905 LEU A N 1
ATOM 3598 C CA . LEU A 1 266 ? 7.26600 -11.34200 -4.69100 1.000 45.33364 2905 LEU A CA 1
ATOM 3599 C C . LEU A 1 266 ? 6.30400 -11.96400 -3.68300 1.000 51.28621 2905 LEU A C 1
ATOM 3600 O O . LEU A 1 266 ? 6.38200 -13.16500 -3.39500 1.000 48.61345 2905 LEU A O 1
ATOM 3616 N N . MET A 1 267 ? 5.40200 -11.15700 -3.11700 1.000 53.49579 2906 MET A N 1
ATOM 3617 C CA . MET A 1 267 ? 4.42300 -11.69800 -2.17800 1.000 49.17721 2906 MET A CA 1
ATOM 3618 C C . MET A 1 267 ? 3.49400 -12.69500 -2.86300 1.000 54.84860 2906 MET A C 1
ATOM 3619 O O . MET A 1 267 ? 3.17800 -13.74700 -2.30000 1.000 57.80341 2906 MET A O 1
ATOM 3633 N N . SER A 1 268 ? 3.04100 -12.38200 -4.07900 1.000 57.90781 2907 SER A N 1
ATOM 3634 C CA . SER A 1 268 ? 2.13600 -13.28700 -4.77900 1.000 65.12409 2907 SER A CA 1
ATOM 3635 C C . SER A 1 268 ? 2.71000 -14.69800 -4.85000 1.000 62.95790 2907 SER A C 1
ATOM 3636 O O . SER A 1 268 ? 1.99300 -15.68200 -4.64200 1.000 60.66912 2907 SER A O 1
ATOM 3644 N N . ARG A 1 269 ? 4.00600 -14.81200 -5.13800 1.000 57.83849 2908 ARG A N 1
ATOM 3645 C CA . ARG A 1 269 ? 4.68500 -16.10000 -5.21300 1.000 55.96796 2908 ARG A CA 1
ATOM 3646 C C . ARG A 1 269 ? 5.15400 -16.61900 -3.85900 1.000 56.42072 2908 ARG A C 1
ATOM 3647 O O . ARG A 1 269 ? 5.70100 -17.72500 -3.79800 1.000 50.00254 2908 ARG A O 1
ATOM 3668 N N . GLY A 1 270 ? 4.97800 -15.86000 -2.78300 1.000 53.71119 2909 GLY A N 1
ATOM 3669 C CA . GLY A 1 270 ? 5.44000 -16.31100 -1.48700 1.000 50.49502 2909 GLY A CA 1
ATOM 3670 C C . GLY A 1 270 ? 6.91800 -16.13400 -1.24200 1.000 51.22218 2909 GLY A C 1
ATOM 3671 O O . GLY A 1 270 ? 7.47000 -16.80200 -0.36200 1.000 42.00657 2909 GLY A O 1
ATOM 3675 N N . ALA A 1 271 ? 7.57900 -15.25200 -1.99000 1.000 51.92895 2910 ALA A N 1
ATOM 3676 C CA . ALA A 1 271 ? 9.03000 -15.13900 -1.94600 1.000 51.18065 2910 ALA A CA 1
ATOM 3677 C C . ALA A 1 271 ? 9.51900 -13.88600 -1.23100 1.000 49.73554 2910 ALA A C 1
ATOM 3678 O O . ALA A 1 271 ? 10.72100 -13.60000 -1.26700 1.000 54.68255 2910 ALA A O 1
ATOM 3685 N N . LEU A 1 272 ? 8.63300 -13.12800 -0.59300 1.000 44.15709 2911 LEU A N 1
ATOM 3686 C CA . LEU A 1 272 ? 9.05100 -11.97900 0.20100 1.000 49.26115 2911 LEU A CA 1
ATOM 3687 C C . LEU A 1 272 ? 9.40200 -12.45000 1.60800 1.000 49.77056 2911 LEU A C 1
ATOM 3688 O O . LEU A 1 272 ? 8.53500 -12.94500 2.33800 1.000 45.89946 2911 LEU A O 1
ATOM 3704 N N . GLU A 1 273 ? 10.66200 -12.27900 1.99300 1.000 45.88459 2912 GLU A N 1
ATOM 3705 C CA . GLU A 1 273 ? 11.12200 -12.72900 3.29700 1.000 51.66121 2912 GLU A CA 1
ATOM 3706 C C . GLU A 1 273 ? 10.71900 -11.71700 4.35900 1.000 46.97359 2912 GLU A C 1
ATOM 3707 O O . GLU A 1 273 ? 10.80800 -10.50500 4.14500 1.000 55.27446 2912 GLU A O 1
ATOM 3711 N N . VAL A 1 274 ? 10.27300 -12.21500 5.50600 1.000 46.39095 2913 VAL A N 1
ATOM 3712 C CA . VAL A 1 274 ? 9.94600 -11.35200 6.63400 1.000 48.46836 2913 VAL A CA 1
ATOM 3713 C C . VAL A 1 274 ? 11.20500 -11.16700 7.46700 1.000 50.30512 2913 VAL A C 1
ATOM 3714 O O . VAL A 1 274 ? 11.88500 -12.14000 7.81400 1.000 52.75875 2913 VAL A O 1
ATOM 3727 N N . VAL A 1 275 ? 11.50600 -9.92300 7.78800 1.000 53.94822 2914 VAL A N 1
ATOM 3728 C CA . VAL A 1 275 ? 12.70800 -9.56600 8.53200 1.000 56.34463 2914 VAL A CA 1
ATOM 3729 C C . VAL A 1 275 ? 12.35400 -9.47500 10.00600 1.000 57.65874 2914 VAL A C 1
ATOM 3730 O O . VAL A 1 275 ? 11.26500 -9.01500 10.36800 1.000 55.94523 2914 VAL A O 1
ATOM 3743 N N . ASP A 1 276 ? 13.27600 -9.90500 10.87000 1.000 57.71943 2915 ASP A N 1
ATOM 3744 C CA . ASP A 1 276 ? 13.05000 -9.83100 12.31000 1.000 61.75582 2915 ASP A CA 1
ATOM 3745 C C . ASP A 1 276 ? 13.39100 -8.43000 12.80200 1.000 55.35832 2915 ASP A C 1
ATOM 3746 O O . ASP A 1 276 ? 14.19000 -8.26400 13.73100 1.000 61.09832 2915 ASP A O 1
ATOM 3755 N N . ILE A 1 277 ? 12.80200 -7.42000 12.17300 1.000 59.86237 2916 ILE A N 1
ATOM 3756 C CA . ILE A 1 277 ? 13.02500 -6.01900 12.50700 1.000 45.33021 2916 ILE A CA 1
ATOM 3757 C C . ILE A 1 277 ? 11.65600 -5.41500 12.81900 1.000 44.69008 2916 ILE A C 1
ATOM 3758 O O . ILE A 1 277 ? 10.75000 -5.47700 11.98400 1.000 46.73410 2916 ILE A O 1
ATOM 3774 N N . PRO A 1 278 ? 11.46600 -4.80300 13.98500 1.000 38.67310 2917 PRO A N 1
ATOM 3775 C CA . PRO A 1 278 ? 10.16500 -4.19800 14.28700 1.000 33.48661 2917 PRO A CA 1
ATOM 3776 C C . PRO A 1 278 ? 9.83100 -3.03900 13.35800 1.000 31.88282 2917 PRO A C 1
ATOM 3777 O O . PRO A 1 278 ? 10.71100 -2.37400 12.80100 1.000 31.82008 2917 PRO A O 1
ATOM 3788 N N . VAL A 1 279 ? 8.52900 -2.81200 13.19700 1.000 33.83765 2918 VAL A N 1
ATOM 3789 C CA . VAL A 1 279 ? 7.99600 -1.75000 12.35400 1.000 29.99217 2918 VAL A CA 1
ATOM 3790 C C . VAL A 1 279 ? 7.06800 -0.88200 13.19100 1.000 32.98865 2918 VAL A C 1
ATOM 3791 O O . VAL A 1 279 ? 6.11500 -1.38600 13.79800 1.000 28.50150 2918 VAL A O 1
ATOM 3804 N N . TRP A 1 280 ? 7.33800 0.42000 13.20500 1.000 32.78283 2919 TRP A N 1
ATOM 3805 C CA . TRP A 1 280 ? 6.45300 1.40600 13.81000 1.000 32.37526 2919 TRP A CA 1
ATOM 3806 C C . TRP A 1 280 ? 5.67700 2.11300 12.70800 1.000 33.05840 2919 TRP A C 1
ATOM 3807 O O . TRP A 1 280 ? 6.26400 2.56100 11.71500 1.000 26.80300 2919 TRP A O 1
ATOM 3828 N N . CYS A 1 281 ? 4.36300 2.19600 12.88000 1.000 32.31332 2920 CYS A N 1
ATOM 3829 C CA . CYS A 1 281 ? 3.48300 2.90200 11.95400 1.000 35.45922 2920 CYS A CA 1
ATOM 3830 C C . CYS A 1 281 ? 2.93700 4.12400 12.68600 1.000 32.79212 2920 CYS A C 1
ATOM 3831 O O . CYS A 1 281 ? 2.07300 4.00300 13.55500 1.000 35.60992 2920 CYS A O 1
ATOM 3839 N N . LEU A 1 282 ? 3.46100 5.29700 12.34000 1.000 29.85147 2921 LEU A N 1
ATOM 3840 C CA . LEU A 1 282 ? 3.00400 6.56600 12.88800 1.000 27.27070 2921 LEU A CA 1
ATOM 3841 C C . LEU A 1 282 ? 1.98100 7.15600 11.92700 1.000 31.98084 2921 LEU A C 1
ATOM 3842 O O . LEU A 1 282 ? 2.29300 7.39400 10.75600 1.000 39.71055 2921 LEU A O 1
ATOM 3858 N N . VAL A 1 283 ? 0.76600 7.38300 12.41100 1.000 32.50373 2922 VAL A N 1
ATOM 3859 C CA . VAL A 1 283 ? -0.31300 7.89800 11.57800 1.000 30.33805 2922 VAL A CA 1
ATOM 3860 C C . VAL A 1 283 ? -1.05700 8.97700 12.34800 1.000 30.85867 2922 VAL A C 1
ATOM 3861 O O . VAL A 1 283 ? -1.23200 8.87800 13.56600 1.000 33.21368 2922 VAL A O 1
ATOM 3874 N N . GLY A 1 284 ? -1.49500 10.01200 11.63600 1.000 29.97202 2923 GLY A N 1
ATOM 3875 C CA . GLY A 1 284 ? -2.43200 10.95400 12.21400 1.000 31.16766 2923 GLY A CA 1
ATOM 3876 C C . GLY A 1 284 ? -3.84800 10.40500 12.12100 1.000 38.30652 2923 GLY A C 1
ATOM 3877 O O . GLY A 1 284 ? -4.23300 9.77800 11.13300 1.000 30.81769 2923 GLY A O 1
ATOM 3881 N N . SER A 1 285 ? -4.62800 10.64600 13.17700 1.000 37.36661 2924 SER A N 1
ATOM 3882 C CA . SER A 1 285 ? -5.95900 10.05400 13.26200 1.000 42.91686 2924 SER A CA 1
ATOM 3883 C C . SER A 1 285 ? -6.87700 10.55100 12.15500 1.000 42.15169 2924 SER A C 1
ATOM 3884 O O . SER A 1 285 ? -7.74100 9.80100 11.68600 1.000 41.13590 2924 SER A O 1
ATOM 3892 N N . GLU A 1 286 ? -6.71700 11.80500 11.73600 1.000 40.63414 2925 GLU A N 1
ATOM 3893 C CA . GLU A 1 286 ? -7.55700 12.41000 10.71200 1.000 43.62091 2925 GLU A CA 1
ATOM 3894 C C . GLU A 1 286 ? -6.92000 12.37600 9.32700 1.000 36.96426 2925 GLU A C 1
ATOM 3895 O O . GLU A 1 286 ? -7.25600 13.21000 8.47900 1.000 48.90647 2925 GLU A O 1
ATOM 3907 N N . ASP A 1 287 ? -6.01900 11.44200 9.08000 1.000 40.01545 2926 ASP A N 1
ATOM 3908 C CA . ASP A 1 287 ? -5.37300 11.34000 7.77800 1.000 44.45823 2926 ASP A CA 1
ATOM 3909 C C . ASP A 1 287 ? -6.38000 10.89500 6.72500 1.000 46.85608 2926 ASP A C 1
ATOM 3910 O O . ASP A 1 287 ? -6.86400 9.75800 6.79700 1.000 47.44328 2926 ASP A O 1
ATOM 3919 N N . PRO A 1 288 ? -6.72100 11.73000 5.73800 1.000 38.51040 2927 PRO A N 1
ATOM 3920 C CA . PRO A 1 288 ? -7.70200 11.31900 4.72600 1.000 39.69999 2927 PRO A CA 1
ATOM 3921 C C . PRO A 1 288 ? -7.13900 10.39500 3.65900 1.000 39.27304 2927 PRO A C 1
ATOM 3922 O O . PRO A 1 288 ? -7.89500 9.95500 2.78700 1.000 49.95123 2927 PRO A O 1
ATOM 3933 N N . LEU A 1 289 ? -5.84100 10.09800 3.69900 1.000 40.30697 2928 LEU A N 1
ATOM 3934 C CA . LEU A 1 289 ? -5.20600 9.27400 2.68200 1.000 42.21590 2928 LEU A CA 1
ATOM 3935 C C . LEU A 1 289 ? -5.06500 7.81600 3.09600 1.000 46.79558 2928 LEU A C 1
ATOM 3936 O O . LEU A 1 289 ? -4.87100 6.95800 2.22600 1.000 48.92384 2928 LEU A O 1
ATOM 3952 N N . VAL A 1 290 ? -5.15800 7.51500 4.38600 1.000 42.86354 2929 VAL A N 1
ATOM 3953 C CA . VAL A 1 290 ? -5.09900 6.13500 4.85700 1.000 43.52754 2929 VAL A CA 1
ATOM 3954 C C . VAL A 1 290 ? -6.18800 5.93400 5.90400 1.000 47.04963 2929 VAL A C 1
ATOM 3955 O O . VAL A 1 290 ? -5.90500 5.41700 6.99400 1.000 45.90714 2929 VAL A O 1
ATOM 3968 N N . PRO A 1 291 ? -7.44200 6.30500 5.62400 1.000 51.44714 2930 PRO A N 1
ATOM 3969 C CA . PRO A 1 291 ? -8.46800 6.26000 6.67900 1.000 54.56811 2930 PRO A CA 1
ATOM 3970 C C . PRO A 1 291 ? -8.81800 4.84600 7.10800 1.000 50.54665 2930 PRO A C 1
ATOM 3971 O O . PRO A 1 291 ? -9.49300 4.67700 8.13200 1.000 47.82570 2930 PRO A O 1
ATOM 3982 N N . ASN A 1 292 ? -8.38900 3.83500 6.35200 1.000 49.65027 2931 ASN A N 1
ATOM 3983 C CA . ASN A 1 292 ? -8.64800 2.43900 6.66600 1.000 48.44879 2931 ASN A CA 1
ATOM 3984 C C . ASN A 1 292 ? -7.51200 1.79700 7.45200 1.000 46.85245 2931 ASN A C 1
ATOM 3985 O O . ASN A 1 292 ? -7.38700 0.56700 7.45000 1.000 48.35252 2931 ASN A O 1
ATOM 3996 N N . TYR A 1 293 ? -6.68400 2.59900 8.12200 1.000 42.73890 2932 TYR A N 1
ATOM 3997 C CA . TYR A 1 293 ? -5.48400 2.07400 8.75800 1.000 40.82471 2932 TYR A CA 1
ATOM 3998 C C . TYR A 1 293 ? -5.79800 1.13600 9.92300 1.000 37.20669 2932 TYR A C 1
ATOM 3999 O O . TYR A 1 293 ? -5.02800 0.20000 10.15500 1.000 33.90173 2932 TYR A O 1
ATOM 4017 N N . PRO A 1 294 ? -6.89800 1.31800 10.67800 1.000 42.05342 2933 PRO A N 1
ATOM 4018 C CA . PRO A 1 294 ? -7.12900 0.42300 11.82500 1.000 44.82403 2933 PRO A CA 1
ATOM 4019 C C . PRO A 1 294 ? -7.12000 -1.05600 11.46600 1.000 47.83381 2933 PRO A C 1
ATOM 4020 O O . PRO A 1 294 ? -6.85200 -1.89900 12.32800 1.000 44.84685 2933 PRO A O 1
ATOM 4031 N N . VAL A 1 295 ? -7.40500 -1.38600 10.21200 1.000 45.54525 2934 VAL A N 1
ATOM 4032 C CA . VAL A 1 295 ? -7.35600 -2.76800 9.75000 1.000 48.47328 2934 VAL A CA 1
ATOM 4033 C C . VAL A 1 295 ? -6.14800 -3.03600 8.86100 1.000 50.30200 2934 VAL A C 1
ATOM 4034 O O . VAL A 1 295 ? -5.71700 -4.20100 8.77000 1.000 53.82031 2934 VAL A O 1
ATOM 4047 N N . ARG A 1 296 ? -5.58600 -2.02100 8.21400 1.000 40.07242 2935 ARG A N 1
ATOM 4048 C CA . ARG A 1 296 ? -4.54300 -2.23000 7.22400 1.000 37.76380 2935 ARG A CA 1
ATOM 4049 C C . ARG A 1 296 ? -3.13500 -1.97900 7.74600 1.000 35.19109 2935 ARG A C 1
ATOM 4050 O O . ARG A 1 296 ? -2.17400 -2.38900 7.08800 1.000 41.79323 2935 ARG A O 1
ATOM 4071 N N . PHE A 1 297 ? -2.97900 -1.32500 8.89900 1.000 37.85855 2936 PHE A N 1
ATOM 4072 C CA . PHE A 1 297 ? -1.64000 -1.01400 9.39100 1.000 42.77331 2936 PHE A CA 1
ATOM 4073 C C . PHE A 1 297 ? -0.85800 -2.27900 9.69600 1.000 40.11366 2936 PHE A C 1
ATOM 4074 O O . PHE A 1 297 ? 0.37500 -2.28600 9.60900 1.000 36.80284 2936 PHE A O 1
ATOM 4091 N N . GLN A 1 298 ? -1.56000 -3.35400 10.04900 1.000 46.14715 2937 GLN A N 1
ATOM 4092 C CA . GLN A 1 298 ? -0.94700 -4.63600 10.36500 1.000 40.91766 2937 GLN A CA 1
ATOM 4093 C C . GLN A 1 298 ? -0.38300 -5.33400 9.14000 1.000 39.81674 2937 GLN A C 1
ATOM 4094 O O . GLN A 1 298 ? 0.32400 -6.33400 9.29400 1.000 42.80587 2937 GLN A O 1
ATOM 4108 N N . ASP A 1 299 ? -0.66000 -4.82900 7.93600 1.000 41.27215 2938 ASP A N 1
ATOM 4109 C CA . ASP A 1 299 ? -0.08400 -5.41100 6.73100 1.000 40.27443 2938 ASP A CA 1
ATOM 4110 C C . ASP A 1 299 ? 1.41200 -5.15400 6.61000 1.000 37.71621 2938 ASP A C 1
ATOM 4111 O O . ASP A 1 299 ? 2.03400 -5.66700 5.67400 1.000 37.40147 2938 ASP A O 1
ATOM 4120 N N . TRP A 1 300 ? 2.00100 -4.35900 7.50600 1.000 38.08119 2939 TRP A N 1
ATOM 4121 C CA . TRP A 1 300 ? 3.45300 -4.26400 7.55900 1.000 40.18136 2939 TRP A CA 1
ATOM 4122 C C . TRP A 1 300 ? 4.09400 -5.54200 8.08600 1.000 38.31101 2939 TRP A C 1
ATOM 4123 O O . TRP A 1 300 ? 5.32500 -5.64000 8.09100 1.000 34.67498 2939 TRP A O 1
ATOM 4144 N N . SER A 1 301 ? 3.28900 -6.51200 8.53200 1.000 37.96648 2940 SER A N 1
ATOM 4145 C CA . SER A 1 301 ? 3.81200 -7.81000 8.93800 1.000 39.53183 2940 SER A CA 1
ATOM 4146 C C . SER A 1 301 ? 4.48700 -8.54000 7.78600 1.000 42.50369 2940 SER A C 1
ATOM 4147 O O . SER A 1 301 ? 5.32600 -9.41700 8.02400 1.000 46.74520 2940 SER A O 1
ATOM 4155 N N . HIS A 1 302 ? 4.13500 -8.20700 6.54400 1.000 39.22250 2941 HIS A N 1
ATOM 4156 C CA . HIS A 1 302 ? 4.79500 -8.80500 5.39400 1.000 42.36207 2941 HIS A CA 1
ATOM 4157 C C . HIS A 1 302 ? 6.25500 -8.38700 5.30200 1.000 43.00097 2941 HIS A C 1
ATOM 4158 O O . HIS A 1 302 ? 7.06100 -9.11100 4.70800 1.000 49.03008 2941 HIS A O 1
ATOM 4172 N N . ILE A 1 303 ? 6.61000 -7.25000 5.89000 1.000 41.12895 2942 ILE A N 1
ATOM 4173 C CA . ILE A 1 303 ? 7.96800 -6.72300 5.84700 1.000 36.13323 2942 ILE A CA 1
ATOM 4174 C C . ILE A 1 303 ? 8.73100 -7.04100 7.12500 1.000 41.08070 2942 ILE A C 1
ATOM 4175 O O . ILE A 1 303 ? 9.86600 -7.51600 7.08100 1.000 39.19538 2942 ILE A O 1
ATOM 4191 N N . GLY A 1 304 ? 8.11300 -6.79900 8.27700 1.000 35.25764 2943 GLY A N 1
ATOM 4192 C CA . GLY A 1 304 ? 8.78600 -6.99700 9.54500 1.000 38.86575 2943 GLY A CA 1
ATOM 4193 C C . GLY A 1 304 ? 7.79300 -7.22200 10.65800 1.000 42.46147 2943 GLY A C 1
ATOM 4194 O O . GLY A 1 304 ? 6.59500 -6.96100 10.51500 1.000 48.80894 2943 GLY A O 1
ATOM 4198 N N . ARG A 1 305 ? 8.30300 -7.73900 11.77000 1.000 46.04885 2944 ARG A N 1
ATOM 4199 C CA . ARG A 1 305 ? 7.48700 -7.98900 12.94800 1.000 44.67883 2944 ARG A CA 1
ATOM 4200 C C . ARG A 1 305 ? 8.34800 -7.77800 14.17900 1.000 41.30932 2944 ARG A C 1
ATOM 4201 O O . ARG A 1 305 ? 9.56100 -8.01300 14.12900 1.000 49.70624 2944 ARG A O 1
ATOM 4205 N N . PRO A 1 306 ? 7.76200 -7.32600 15.29900 1.000 42.63257 2945 PRO A N 1
ATOM 4206 C CA . PRO A 1 306 ? 6.35100 -6.95800 15.47600 1.000 43.13834 2945 PRO A CA 1
ATOM 4207 C C . PRO A 1 306 ? 6.04400 -5.58300 14.89000 1.000 40.56865 2945 PRO A C 1
ATOM 4208 O O . PRO A 1 306 ? 6.97100 -4.85600 14.53700 1.000 39.06222 2945 PRO A O 1
ATOM 4219 N N . VAL A 1 307 ? 4.76400 -5.23500 14.79100 1.000 36.02829 2946 VAL A N 1
ATOM 4220 C CA . VAL A 1 307 ? 4.33200 -3.94800 14.25700 1.000 30.06827 2946 VAL A CA 1
ATOM 4221 C C . VAL A 1 307 ? 3.66700 -3.16800 15.38200 1.000 33.91183 2946 VAL A C 1
ATOM 4222 O O . VAL A 1 307 ? 2.77000 -3.68400 16.06000 1.000 35.97603 2946 VAL A O 1
ATOM 4235 N N . GLN A 1 308 ? 4.10800 -1.92900 15.57700 1.000 33.22811 2947 GLN A N 1
ATOM 4236 C CA . GLN A 1 308 ? 3.60400 -1.05700 16.63000 1.000 38.24111 2947 GLN A CA 1
ATOM 4237 C C . GLN A 1 308 ? 2.91000 0.13800 15.99400 1.000 37.88589 2947 GLN A C 1
ATOM 4238 O O . GLN A 1 308 ? 3.40900 0.71100 15.02100 1.000 37.78650 2947 GLN A O 1
ATOM 4252 N N . LEU A 1 309 ? 1.76300 0.51300 16.55300 1.000 37.99429 2948 LEU A N 1
ATOM 4253 C CA . LEU A 1 309 ? 0.98600 1.64600 16.07400 1.000 30.90377 2948 LEU A CA 1
ATOM 4254 C C . LEU A 1 309 ? 1.05800 2.79400 17.07000 1.000 36.00496 2948 LEU A C 1
ATOM 4255 O O . LEU A 1 309 ? 0.81900 2.60000 18.26700 1.000 34.34556 2948 LEU A O 1
ATOM 4271 N N . VAL A 1 310 ? 1.38000 3.98300 16.56900 1.000 30.43298 2949 VAL A N 1
ATOM 4272 C CA . VAL A 1 310 ? 1.28900 5.22200 17.33000 1.000 33.70924 2949 VAL A CA 1
ATOM 4273 C C . VAL A 1 310 ? 0.32200 6.13100 16.58600 1.000 33.31252 2949 VAL A C 1
ATOM 4274 O O . VAL A 1 310 ? 0.48800 6.38000 15.38500 1.000 29.95016 2949 VAL A O 1
ATOM 4287 N N . GLU A 1 311 ? -0.69400 6.60100 17.29200 1.000 32.41952 2950 GLU A N 1
ATOM 4288 C CA . GLU A 1 311 ? -1.80000 7.34300 16.70600 1.000 31.78737 2950 GLU A CA 1
ATOM 4289 C C . GLU A 1 311 ? -1.76900 8.76400 17.24900 1.000 40.64465 2950 GLU A C 1
ATOM 4290 O O . GLU A 1 311 ? -1.74600 8.96700 18.46700 1.000 39.83791 2950 GLU A O 1
ATOM 4302 N N . TYR A 1 312 ? -1.75400 9.74500 16.35000 1.000 36.38240 2951 TYR A N 1
ATOM 4303 C CA . TYR A 1 312 ? -1.68300 11.15200 16.73400 1.000 30.61456 2951 TYR A CA 1
ATOM 4304 C C . TYR A 1 312 ? -3.05300 11.78200 16.52300 1.000 33.18491 2951 TYR A C 1
ATOM 4305 O O . TYR A 1 312 ? -3.46700 12.02700 15.38500 1.000 40.49470 2951 TYR A O 1
ATOM 4323 N N . ALA A 1 313 ? -3.73500 12.06600 17.62900 1.000 37.12786 2952 ALA A N 1
ATOM 4324 C CA . ALA A 1 313 ? -5.12800 12.47900 17.58900 1.000 34.37039 2952 ALA A CA 1
ATOM 4325 C C . ALA A 1 313 ? -5.27700 13.89800 17.06300 1.000 32.92066 2952 ALA A C 1
ATOM 4326 O O . ALA A 1 313 ? -4.49300 14.79100 17.39500 1.000 30.00656 2952 ALA A O 1
ATOM 4333 N N . GLY A 1 314 ? -6.29800 14.09900 16.23100 1.000 35.34766 2953 GLY A N 1
ATOM 4334 C CA . GLY A 1 314 ? -6.60000 15.41300 15.70900 1.000 41.19867 2953 GLY A CA 1
ATOM 4335 C C . GLY A 1 314 ? -5.65700 15.90600 14.64100 1.000 38.96626 2953 GLY A C 1
ATOM 4336 O O . GLY A 1 314 ? -5.73600 17.07600 14.25600 1.000 40.75340 2953 GLY A O 1
ATOM 4340 N N . ILE A 1 315 ? -4.77100 15.04900 14.15000 1.000 36.30340 2954 ILE A N 1
ATOM 4341 C CA . ILE A 1 315 ? -3.76900 15.41200 13.16100 1.000 37.86251 2954 ILE A CA 1
ATOM 4342 C C . ILE A 1 315 ? -4.02500 14.65600 11.86900 1.000 38.90320 2954 ILE A C 1
ATOM 4343 O O . ILE A 1 315 ? -4.50400 13.51900 11.87500 1.000 41.82900 2954 ILE A O 1
ATOM 4359 N N . GLY A 1 316 ? -3.70600 15.30800 10.75800 1.000 36.13939 2955 GLY A N 1
ATOM 4360 C CA . GLY A 1 316 ? -3.91800 14.75900 9.43500 1.000 37.48151 2955 GLY A CA 1
ATOM 4361 C C . GLY A 1 316 ? -2.69400 14.03100 8.92600 1.000 39.76866 2955 GLY A C 1
ATOM 4362 O O . GLY A 1 316 ? -1.93200 13.43600 9.69600 1.000 34.60693 2955 GLY A O 1
ATOM 4366 N N . HIS A 1 317 ? -2.49500 14.08300 7.60500 1.000 34.00644 2956 HIS A N 1
ATOM 4367 C CA . HIS A 1 317 ? -1.42600 13.30100 6.99200 1.000 36.04672 2956 HIS A CA 1
ATOM 4368 C C . HIS A 1 317 ? -0.04100 13.86800 7.28700 1.000 34.90036 2956 HIS A C 1
ATOM 4369 O O . HIS A 1 317 ? 0.90000 13.10800 7.54400 1.000 39.63656 2956 HIS A O 1
ATOM 4383 N N . TYR A 1 318 ? 0.11000 15.19200 7.26400 1.000 35.02641 2957 TYR A N 1
ATOM 4384 C CA . TYR A 1 318 ? 1.43700 15.81000 7.28300 1.000 34.71395 2957 TYR A CA 1
ATOM 4385 C C . TYR A 1 318 ? 1.93400 15.93600 8.71900 1.000 32.21625 2957 TYR A C 1
ATOM 4386 O O . TYR A 1 318 ? 1.89800 16.99700 9.34800 1.000 27.92743 2957 TYR A O 1
ATOM 4404 N N . LEU A 1 319 ? 2.42000 14.80700 9.24100 1.000 31.97024 2958 LEU A N 1
ATOM 4405 C CA . LEU A 1 319 ? 2.93500 14.78600 10.60300 1.000 32.83518 2958 LEU A CA 1
ATOM 4406 C C . LEU A 1 319 ? 4.15300 15.69000 10.74400 1.000 34.74752 2958 LEU A C 1
ATOM 4407 O O . LEU A 1 319 ? 4.31900 16.36400 11.76900 1.000 32.32400 2958 LEU A O 1
ATOM 4423 N N . LEU A 1 320 ? 5.02200 15.71400 9.72900 1.000 31.16642 2959 LEU A N 1
ATOM 4424 C CA . LEU A 1 320 ? 6.23100 16.52500 9.79200 1.000 30.64289 2959 LEU A CA 1
ATOM 4425 C C . LEU A 1 320 ? 5.94600 18.01800 9.70200 1.000 36.18124 2959 LEU A C 1
ATOM 4426 O O . LEU A 1 320 ? 6.83300 18.82000 10.01400 1.000 37.36183 2959 LEU A O 1
ATOM 4442 N N . ARG A 1 321 ? 4.74200 18.40800 9.28900 1.000 30.29712 2960 ARG A N 1
ATOM 4443 C CA . ARG A 1 321 ? 4.36300 19.81500 9.26700 1.000 31.52033 2960 ARG A CA 1
ATOM 4444 C C . ARG A 1 321 ? 3.62400 20.21300 10.53400 1.000 34.19404 2960 ARG A C 1
ATOM 4445 O O . ARG A 1 321 ? 3.79800 21.33800 11.01900 1.000 43.26494 2960 ARG A O 1
ATOM 4466 N N . ASP A 1 322 ? 2.82500 19.30600 11.09400 1.000 35.96168 2961 ASP A N 1
ATOM 4467 C CA . ASP A 1 322 ? 1.92400 19.63200 12.19000 1.000 37.71479 2961 ASP A CA 1
ATOM 4468 C C . ASP A 1 322 ? 2.41600 19.16700 13.55600 1.000 36.55449 2961 ASP A C 1
ATOM 4469 O O . ASP A 1 322 ? 2.04600 19.77500 14.56600 1.000 39.25614 2961 ASP A O 1
ATOM 4478 N N . CYS A 1 323 ? 3.22000 18.09900 13.62800 1.000 29.82276 2962 CYS A N 1
ATOM 4479 C CA . CYS A 1 323 ? 3.76500 17.67000 14.91200 1.000 26.82206 2962 CYS A CA 1
ATOM 4480 C C . CYS A 1 323 ? 5.17100 17.10100 14.74400 1.000 25.89871 2962 CYS A C 1
ATOM 4481 O O . CYS A 1 323 ? 5.43000 15.95600 15.13300 1.000 25.99557 2962 CYS A O 1
ATOM 4489 N N . PRO A 1 324 ? 6.11200 17.87100 14.19600 1.000 26.00068 2963 PRO A N 1
ATOM 4490 C CA . PRO A 1 324 ? 7.47700 17.33700 14.04700 1.000 31.97207 2963 PRO A CA 1
ATOM 4491 C C . PRO A 1 324 ? 8.12700 16.95800 15.37000 1.000 29.01877 2963 PRO A C 1
ATOM 4492 O O . PRO A 1 324 ? 8.82800 15.93600 15.44100 1.000 37.63929 2963 PRO A O 1
ATOM 4503 N N . GLU A 1 325 ? 7.93100 17.76100 16.41900 1.000 31.40967 2964 GLU A N 1
ATOM 4504 C CA . GLU A 1 325 ? 8.51400 17.43600 17.71800 1.000 36.86604 2964 GLU A CA 1
ATOM 4505 C C . GLU A 1 325 ? 8.06500 16.05700 18.18600 1.000 35.06704 2964 GLU A C 1
ATOM 4506 O O . GLU A 1 325 ? 8.85600 15.28900 18.74600 1.000 41.79009 2964 GLU A O 1
ATOM 4510 N N . ALA A 1 326 ? 6.80100 15.71300 17.93800 1.000 31.24303 2965 ALA A N 1
ATOM 4511 C CA . ALA A 1 326 ? 6.30400 14.40700 18.34700 1.000 28.83613 2965 ALA A CA 1
ATOM 4512 C C . ALA A 1 326 ? 6.92400 13.29000 17.51700 1.000 35.95332 2965 ALA A C 1
ATOM 4513 O O . ALA A 1 326 ? 7.10400 12.17800 18.01900 1.000 35.99282 2965 ALA A O 1
ATOM 4520 N N . ILE A 1 327 ? 7.27600 13.56300 16.25700 1.000 30.30957 2966 ILE A N 1
ATOM 4521 C CA . ILE A 1 327 ? 7.94500 12.54900 15.44900 1.000 30.33933 2966 ILE A CA 1
ATOM 4522 C C . ILE A 1 327 ? 9.36500 12.32000 15.95300 1.000 30.76916 2966 ILE A C 1
ATOM 4523 O O . ILE A 1 327 ? 9.84900 11.18100 16.00000 1.000 40.02293 2966 ILE A O 1
ATOM 4539 N N . ALA A 1 328 ? 10.06200 13.39200 16.33000 1.000 32.65976 2967 ALA A N 1
ATOM 4540 C CA . ALA A 1 328 ? 11.36500 13.21500 16.96400 1.000 36.36255 2967 ALA A CA 1
ATOM 4541 C C . ALA A 1 328 ? 11.22400 12.41400 18.25400 1.000 39.08829 2967 ALA A C 1
ATOM 4542 O O . ALA A 1 328 ? 12.05700 11.54800 18.56200 1.000 38.99520 2967 ALA A O 1
ATOM 4549 N N . ARG A 1 329 ? 10.15500 12.68000 19.01000 1.000 33.30676 2968 ARG A N 1
ATOM 4550 C CA . ARG A 1 329 ? 9.89800 11.93400 20.23700 1.000 40.04339 2968 ARG A CA 1
ATOM 4551 C C . ARG A 1 329 ? 9.66500 10.45900 19.94400 1.000 36.46914 2968 ARG A C 1
ATOM 4552 O O . ARG A 1 329 ? 10.14800 9.58400 20.67300 1.000 35.39784 2968 ARG A O 1
ATOM 4573 N N . ALA A 1 330 ? 8.96200 10.16600 18.85100 1.000 33.58762 2969 ALA A N 1
ATOM 4574 C CA . ALA A 1 330 ? 8.72400 8.78200 18.46400 1.000 34.40713 2969 ALA A CA 1
ATOM 4575 C C . ALA A 1 330 ? 10.02200 8.09300 18.06400 1.000 36.25753 2969 ALA A C 1
ATOM 4576 O O . ALA A 1 330 ? 10.22900 6.92000 18.38800 1.000 37.58322 2969 ALA A O 1
ATOM 4583 N N . VAL A 1 331 ? 10.90600 8.80000 17.35700 1.000 32.46229 2970 VAL A N 1
ATOM 4584 C CA . VAL A 1 331 ? 12.18000 8.19800 16.96700 1.000 36.84105 2970 VAL A CA 1
ATOM 4585 C C . VAL A 1 331 ? 13.03500 7.89800 18.19600 1.000 35.07912 2970 VAL A C 1
ATOM 4586 O O . VAL A 1 331 ? 13.65600 6.82900 18.29300 1.000 38.77422 2970 VAL A O 1
ATOM 4599 N N . GLY A 1 332 ? 13.07800 8.82700 19.15400 1.000 37.45407 2971 GLY A N 1
ATOM 4600 C CA . GLY A 1 332 ? 13.79100 8.55800 20.39600 1.000 34.15204 2971 GLY A CA 1
ATOM 4601 C C . GLY A 1 332 ? 13.21000 7.37600 21.14800 1.000 32.89922 2971 GLY A C 1
ATOM 4602 O O . GLY A 1 332 ? 13.94500 6.54300 21.69600 1.000 32.89117 2971 GLY A O 1
ATOM 4606 N N . SER A 1 333 ? 11.88000 7.28600 21.18300 1.000 33.09380 2972 SER A N 1
ATOM 4607 C CA . SER A 1 333 ? 11.22600 6.15000 21.81900 1.000 39.31689 2972 SER A CA 1
ATOM 4608 C C . SER A 1 333 ? 11.59300 4.84500 21.12400 1.000 37.71446 2972 SER A C 1
ATOM 4609 O O . SER A 1 333 ? 11.85000 3.83400 21.78400 1.000 37.35015 2972 SER A O 1
ATOM 4617 N N . VAL A 1 334 ? 11.60100 4.84400 19.79000 1.000 30.68115 2973 VAL A N 1
ATOM 4618 C CA . VAL A 1 334 ? 11.97400 3.64800 19.04200 1.000 35.84106 2973 VAL A CA 1
ATOM 4619 C C . VAL A 1 334 ? 13.39100 3.22200 19.39400 1.000 37.03283 2973 VAL A C 1
ATOM 4620 O O . VAL A 1 334 ? 13.66300 2.03500 19.63900 1.000 35.46386 2973 VAL A O 1
ATOM 4633 N N . TRP A 1 335 ? 14.31700 4.18300 19.44200 1.000 34.21955 2974 TRP A N 1
ATOM 4634 C CA . TRP A 1 335 ? 15.69000 3.84000 19.79000 1.000 41.45356 2974 TRP A CA 1
ATOM 4635 C C . TRP A 1 335 ? 15.77300 3.21600 21.17600 1.000 39.04274 2974 TRP A C 1
ATOM 4636 O O . TRP A 1 335 ? 16.38600 2.15800 21.35700 1.000 44.82937 2974 TRP A O 1
ATOM 4657 N N . GLU A 1 336 ? 15.15300 3.85100 22.17400 1.000 36.43531 2975 GLU A N 1
ATOM 4658 C CA . GLU A 1 336 ? 15.21900 3.28000 23.51700 1.000 47.91439 2975 GLU A CA 1
ATOM 4659 C C . GLU A 1 336 ? 14.52100 1.92500 23.58600 1.000 44.16825 2975 GLU A C 1
ATOM 4660 O O . GLU A 1 336 ? 14.89700 1.07800 24.40500 1.000 48.93442 2975 GLU A O 1
ATOM 4672 N N . HIS A 1 337 ? 13.51400 1.68900 22.74000 1.000 38.91980 2976 HIS A N 1
ATOM 4673 C CA . HIS A 1 337 ? 12.89100 0.37200 22.71400 1.000 41.58424 2976 HIS A CA 1
ATOM 4674 C C . HIS A 1 337 ? 13.82900 -0.67900 22.13700 1.000 45.63384 2976 HIS A C 1
ATOM 4675 O O . HIS A 1 337 ? 13.77000 -1.84700 22.54200 1.000 46.59697 2976 HIS A O 1
ATOM 4689 N N . VAL A 1 338 ? 14.68800 -0.30000 21.19400 1.000 45.74144 2977 VAL A N 1
ATOM 4690 C CA . VAL A 1 338 ? 15.57800 -1.26700 20.56700 1.000 43.07939 2977 VAL A CA 1
ATOM 4691 C C . VAL A 1 338 ? 17.01900 -1.06700 21.03500 1.000 50.13449 2977 VAL A C 1
ATOM 4692 O O . VAL A 1 338 ? 17.95200 -1.56300 20.40600 1.000 51.62178 2977 VAL A O 1
ATOM 4705 N N . SER A 1 339 ? 17.20500 -0.36600 22.15600 1.000 53.59444 2978 SER A N 1
ATOM 4706 C CA . SER A 1 339 ? 18.54800 -0.10100 22.65900 1.000 59.62304 2978 SER A CA 1
ATOM 4707 C C . SER A 1 339 ? 19.20300 -1.39300 23.13300 1.000 70.49742 2978 SER A C 1
ATOM 4708 O O . SER A 1 339 ? 20.40500 -1.60400 22.92900 1.000 63.38473 2978 SER A O 1
ATOM 4716 N N . CYS A 1 340 ? 18.42400 -2.26500 23.76700 1.000 69.53108 2979 CYS A N 1
ATOM 4717 C CA . CYS A 1 340 ? 18.93200 -3.51000 24.32900 1.000 79.73097 2979 CYS A CA 1
ATOM 4718 C C . CYS A 1 340 ? 18.09100 -4.67900 23.82700 1.000 77.96131 2979 CYS A C 1
ATOM 4719 O O . CYS A 1 340 ? 17.44200 -4.58400 22.78300 1.000 70.37839 2979 CYS A O 1
ATOM 4727 N N . MET B 1 20 ? -36.67600 17.92300 -22.57100 1.000 100.06221 2659 MET B N 1
ATOM 4728 C CA . MET B 1 20 ? -35.30700 17.58900 -22.94800 1.000 91.49134 2659 MET B CA 1
ATOM 4729 C C . MET B 1 20 ? -34.66700 18.73900 -23.72100 1.000 96.42993 2659 MET B C 1
ATOM 4730 O O . MET B 1 20 ? -33.45300 18.93200 -23.66700 1.000 98.97732 2659 MET B O 1
ATOM 4733 N N . GLU B 1 21 ? -35.49500 19.50500 -24.43600 1.000 100.34934 2660 GLU B N 1
ATOM 4734 C CA . GLU B 1 21 ? -34.99700 20.66400 -25.17400 1.000 98.80311 2660 GLU B CA 1
ATOM 4735 C C . GLU B 1 21 ? -34.51100 21.74800 -24.21700 1.000 93.93799 2660 GLU B C 1
ATOM 4736 O O . GLU B 1 21 ? -33.47900 22.38600 -24.45700 1.000 96.65504 2660 GLU B O 1
ATOM 4748 N N . ARG B 1 22 ? -35.25300 21.97900 -23.13400 1.000 98.96463 2661 ARG B N 1
ATOM 4749 C CA . ARG B 1 22 ? -34.83200 22.94500 -22.12500 1.000 99.01119 2661 ARG B CA 1
ATOM 4750 C C . ARG B 1 22 ? -33.52600 22.52100 -21.46100 1.000 94.56530 2661 ARG B C 1
ATOM 4751 O O . ARG B 1 22 ? -32.69200 23.36800 -21.11600 1.000 89.83587 2661 ARG B O 1
ATOM 4772 N N . LEU B 1 23 ? -33.33000 21.21100 -21.26600 1.000 98.10916 2662 LEU B N 1
ATOM 4773 C CA . LEU B 1 23 ? -32.08500 20.72600 -20.67600 1.000 94.19791 2662 LEU B CA 1
ATOM 4774 C C . LEU B 1 23 ? -30.88600 21.07000 -21.55600 1.000 92.13962 2662 LEU B C 1
ATOM 4775 O O . LEU B 1 23 ? -29.85300 21.54200 -21.06400 1.000 88.18906 2662 LEU B O 1
ATOM 4779 N N . THR B 1 24 ? -31.00400 20.84200 -22.86900 1.000 92.94540 2663 THR B N 1
ATOM 4780 C CA . THR B 1 24 ? -29.90300 21.17500 -23.76800 1.000 88.80131 2663 THR B CA 1
ATOM 4781 C C . THR B 1 24 ? -29.72500 22.68500 -23.87900 1.000 83.70173 2663 THR B C 1
ATOM 4782 O O . THR B 1 24 ? -28.59800 23.16300 -24.04000 1.000 83.66960 2663 THR B O 1
ATOM 4793 N N . GLU B 1 25 ? -30.81900 23.45100 -23.81400 1.000 88.09337 2664 GLU B N 1
ATOM 4794 C CA . GLU B 1 25 ? -30.69000 24.90600 -23.78600 1.000 91.28219 2664 GLU B CA 1
ATOM 4795 C C . GLU B 1 25 ? -29.86300 25.34700 -22.58200 1.000 83.49855 2664 GLU B C 1
ATOM 4796 O O . GLU B 1 25 ? -28.98300 26.20800 -22.70300 1.000 76.57177 2664 GLU B O 1
ATOM 4800 N N . ILE B 1 26 ? -30.13300 24.76700 -21.40900 1.000 85.54429 2665 ILE B N 1
ATOM 4801 C CA . ILE B 1 26 ? -29.36000 25.10600 -20.21800 1.000 87.12384 2665 ILE B CA 1
ATOM 4802 C C . ILE B 1 26 ? -27.90800 24.66900 -20.38200 1.000 84.38884 2665 ILE B C 1
ATOM 4803 O O . ILE B 1 26 ? -26.98200 25.36900 -19.95500 1.000 87.09533 2665 ILE B O 1
ATOM 4819 N N . PHE B 1 27 ? -27.68300 23.49900 -20.98800 1.000 83.45714 2666 PHE B N 1
ATOM 4820 C CA . PHE B 1 27 ? -26.31600 23.02200 -21.18500 1.000 82.73059 2666 PHE B CA 1
ATOM 4821 C C . PHE B 1 27 ? -25.53400 23.96500 -22.09200 1.000 81.10817 2666 PHE B C 1
ATOM 4822 O O . PHE B 1 27 ? -24.36000 24.25700 -21.83700 1.000 80.70179 2666 PHE B O 1
ATOM 4826 N N . ARG B 1 28 ? -26.16800 24.43900 -23.16600 1.000 79.90251 2667 ARG B N 1
ATOM 4827 C CA . ARG B 1 28 ? -25.54000 25.41400 -24.04900 1.000 78.28073 2667 ARG B CA 1
ATOM 4828 C C . ARG B 1 28 ? -25.35400 26.75800 -23.35500 1.000 87.88733 2667 ARG B C 1
ATOM 4829 O O . ARG B 1 28 ? -24.42700 27.50600 -23.68900 1.000 90.74177 2667 ARG B O 1
ATOM 4833 N N . GLY B 1 29 ? -26.21900 27.07800 -22.38800 1.000 87.20967 2668 GLY B N 1
ATOM 4834 C CA . GLY B 1 29 ? -26.13900 28.36100 -21.71300 1.000 77.51959 2668 GLY B CA 1
ATOM 4835 C C . GLY B 1 29 ? -24.87500 28.55200 -20.90000 1.000 84.73690 2668 GLY B C 1
ATOM 4836 O O . GLY B 1 29 ? -24.41900 29.68500 -20.72000 1.000 85.58313 2668 GLY B O 1
ATOM 4840 N N . VAL B 1 30 ? -24.28200 27.46100 -20.41200 1.000 86.76459 2669 VAL B N 1
ATOM 4841 C CA . VAL B 1 30 ? -23.12400 27.59700 -19.53600 1.000 91.54789 2669 VAL B CA 1
ATOM 4842 C C . VAL B 1 30 ? -21.88400 27.94500 -20.34800 1.000 86.11125 2669 VAL B C 1
ATOM 4843 O O . VAL B 1 30 ? -20.94800 28.56300 -19.82600 1.000 88.60838 2669 VAL B O 1
ATOM 4856 N N . LEU B 1 31 ? -21.85000 27.56100 -21.62200 1.000 89.07996 2670 LEU B N 1
ATOM 4857 C CA . LEU B 1 31 ? -20.68600 27.80500 -22.47200 1.000 88.42061 2670 LEU B CA 1
ATOM 4858 C C . LEU B 1 31 ? -20.85900 29.14400 -23.19100 1.000 85.82792 2670 LEU B C 1
ATOM 4859 O O . LEU B 1 31 ? -21.00500 29.22900 -24.41200 1.000 73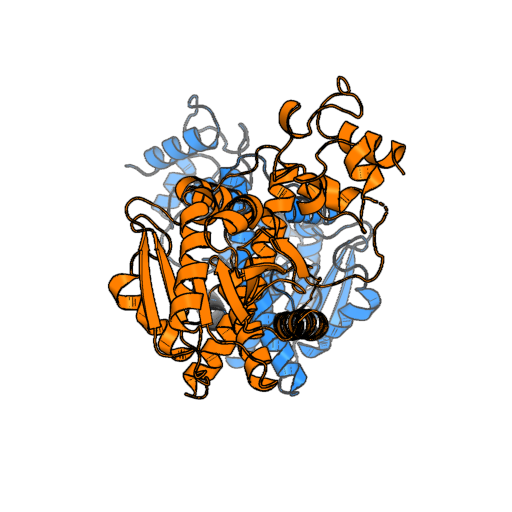.65021 2670 LEU B O 1
ATOM 4875 N N . GLY B 1 32 ? -20.84700 30.20800 -22.38600 1.000 86.50184 2671 GLY B N 1
ATOM 4876 C CA . GLY B 1 32 ? -20.85400 31.55600 -22.91100 1.000 83.12371 2671 GLY B CA 1
ATOM 4877 C C . GLY B 1 32 ? -21.92800 32.48800 -22.38700 1.000 87.80011 2671 GLY B C 1
ATOM 4878 O O . GLY B 1 32 ? -21.93400 32.86100 -21.21000 1.000 77.38410 2671 GLY B O 1
ATOM 4882 N N . HIS B 1 33 ? -22.84500 32.86700 -23.27300 1.000 88.73183 2672 HIS B N 1
ATOM 4883 C CA . HIS B 1 33 ? -23.80200 33.93900 -23.04900 1.000 88.16707 2672 HIS B CA 1
ATOM 4884 C C . HIS B 1 33 ? -25.22300 33.43900 -23.26100 1.000 78.31371 2672 HIS B C 1
ATOM 4885 O O . HIS B 1 33 ? -25.45300 32.30100 -23.67000 1.000 80.22647 2672 HIS B O 1
ATOM 4899 N N . ALA B 1 34 ? -26.18300 34.30900 -22.95300 1.000 76.93901 2673 ALA B N 1
ATOM 4900 C CA . ALA B 1 34 ? -27.59000 34.02500 -23.19100 1.000 69.36423 2673 ALA B CA 1
ATOM 4901 C C . ALA B 1 34 ? -28.10100 34.57500 -24.51700 1.000 70.67910 2673 ALA B C 1
ATOM 4902 O O . ALA B 1 34 ? -29.21500 34.22600 -24.92300 1.000 69.41966 2673 ALA B O 1
ATOM 4909 N N . ALA B 1 35 ? -27.32900 35.42100 -25.20100 1.000 74.27824 2674 ALA B N 1
ATOM 4910 C CA . ALA B 1 35 ? -27.79700 36.01300 -26.44700 1.000 70.31317 2674 ALA B CA 1
ATOM 4911 C C . ALA B 1 35 ? -27.85500 35.02300 -27.60300 1.000 70.69923 2674 ALA B C 1
ATOM 4912 O O . ALA B 1 35 ? -27.14200 35.18000 -28.59900 1.000 64.32857 2674 ALA B O 1
ATOM 4919 N N . PHE B 1 36 ? -28.69700 34.00000 -27.48100 1.000 72.03695 2675 PHE B N 1
ATOM 4920 C CA . PHE B 1 36 ? -28.85800 33.01900 -28.54600 1.000 68.54011 2675 PHE B CA 1
ATOM 4921 C C . PHE B 1 36 ? -30.18300 32.29700 -28.34700 1.000 64.99991 2675 PHE B C 1
ATOM 4922 O O . PHE B 1 36 ? -30.62800 32.08100 -27.21600 1.000 65.16377 2675 PHE B O 1
ATOM 4939 N N . GLY B 1 37 ? -30.80800 31.94300 -29.47000 1.000 58.99456 2676 GLY B N 1
ATOM 4940 C CA . GLY B 1 37 ? -32.03800 31.18400 -29.48400 1.000 62.67939 2676 GLY B CA 1
ATOM 4941 C C . GLY B 1 37 ? -31.80900 29.75800 -29.96100 1.000 58.52436 2676 GLY B C 1
ATOM 4942 O O . GLY B 1 37 ? -30.68600 29.26800 -30.04200 1.000 61.66922 2676 GLY B O 1
ATOM 4946 N N . ILE B 1 38 ? -32.92300 29.09400 -30.29000 1.000 52.33228 2677 ILE B N 1
ATOM 4947 C CA . ILE B 1 38 ? -32.86300 27.68000 -30.64100 1.000 62.52639 2677 ILE B CA 1
ATOM 4948 C C . ILE B 1 38 ? -32.60700 27.45100 -32.12500 1.000 68.75740 2677 ILE B C 1
ATOM 4949 O O . ILE B 1 38 ? -32.59200 26.29400 -32.56800 1.000 68.48696 2677 ILE B O 1
ATOM 4965 N N . ARG B 1 39 ? -32.41200 28.51400 -32.90900 1.000 67.23828 2678 ARG B N 1
ATOM 4966 C CA . ARG B 1 39 ? -32.07000 28.37400 -34.31600 1.000 65.64432 2678 ARG B CA 1
ATOM 4967 C C . ARG B 1 39 ? -30.70100 28.94000 -34.67300 1.000 66.47730 2678 ARG B C 1
ATOM 4968 O O . ARG B 1 39 ? -30.34200 28.94700 -35.85700 1.000 59.51449 2678 ARG B O 1
ATOM 4989 N N . ASP B 1 40 ? -29.92900 29.41400 -33.70000 1.000 71.46061 2679 ASP B N 1
ATOM 4990 C CA . ASP B 1 40 ? -28.61900 29.98100 -33.98700 1.000 78.72461 2679 ASP B CA 1
ATOM 4991 C C . ASP B 1 40 ? -27.58300 28.87000 -34.10300 1.000 76.31917 2679 ASP B C 1
ATOM 4992 O O . ASP B 1 40 ? -27.62300 27.88100 -33.36400 1.000 77.89856 2679 ASP B O 1
ATOM 5001 N N . ASP B 1 41 ? -26.65200 29.03800 -35.03800 1.000 70.72327 2680 ASP B N 1
ATOM 5002 C CA . ASP B 1 41 ? -25.62300 28.03300 -35.26200 1.000 68.63460 2680 ASP B CA 1
ATOM 5003 C C . ASP B 1 41 ? -24.72300 27.92400 -34.03900 1.000 69.95865 2680 ASP B C 1
ATOM 5004 O O . ASP B 1 41 ? -24.43600 28.91800 -33.36600 1.000 70.04814 2680 ASP B O 1
ATOM 5013 N N . PHE B 1 42 ? -24.27500 26.69900 -33.75300 1.000 69.51525 2681 PHE B N 1
ATOM 5014 C CA . PHE B 1 42 ? -23.42300 26.48200 -32.59100 1.000 69.99373 2681 PHE B CA 1
ATOM 5015 C C . PHE B 1 42 ? -22.08300 27.18900 -32.74100 1.000 73.55728 2681 PHE B C 1
ATOM 5016 O O . PHE B 1 42 ? -21.49700 27.61700 -31.74100 1.000 73.84583 2681 PHE B O 1
ATOM 5033 N N . PHE B 1 43 ? -21.58900 27.33000 -33.97100 1.000 72.42027 2682 PHE B N 1
ATOM 5034 C CA . PHE B 1 43 ? -20.27800 27.92600 -34.19200 1.000 77.00265 2682 PHE B CA 1
ATOM 5035 C C . PHE B 1 43 ? -20.33400 29.44200 -34.28200 1.000 77.55442 2682 PHE B C 1
ATOM 5036 O O . PHE B 1 43 ? -19.33600 30.10900 -33.98700 1.000 79.82069 2682 PHE B O 1
ATOM 5053 N N . ASP B 1 44 ? -21.47800 29.99800 -34.68000 1.000 74.96359 2683 ASP B N 1
ATOM 5054 C CA . ASP B 1 44 ? -21.64600 31.44300 -34.76300 1.000 77.66220 2683 ASP B CA 1
ATOM 5055 C C . ASP B 1 44 ? -21.71200 32.11700 -33.39800 1.000 77.71293 2683 ASP B C 1
ATOM 5056 O O . ASP B 1 44 ? -21.86700 33.34200 -33.34900 1.000 91.20336 2683 ASP B O 1
ATOM 5065 N N . LEU B 1 45 ? -21.60100 31.37300 -32.29800 1.000 68.68617 2684 LEU B N 1
ATOM 5066 C CA . LEU B 1 45 ? -21.68400 31.95900 -30.96400 1.000 79.46818 2684 LEU B CA 1
ATOM 5067 C C . LEU B 1 45 ? -20.65200 31.33100 -30.04200 1.000 73.22032 2684 LEU B C 1
ATOM 5068 O O . LEU B 1 45 ? -20.89100 31.14400 -28.84400 1.000 66.92550 2684 LEU B O 1
ATOM 5084 N N . GLY B 1 46 ? -19.48900 31.00000 -30.58900 1.000 80.92958 2685 GLY B N 1
ATOM 5085 C CA . GLY B 1 46 ? -18.36000 30.57600 -29.79200 1.000 78.81253 2685 GLY B CA 1
ATOM 5086 C C . GLY B 1 46 ? -18.14000 29.08500 -29.75200 1.000 81.89499 2685 GLY B C 1
ATOM 5087 O O . GLY B 1 46 ? -17.25900 28.62700 -29.01500 1.000 79.22007 2685 GLY B O 1
ATOM 5091 N N . GLY B 1 47 ? -18.91000 28.31400 -30.51600 1.000 80.83877 2686 GLY B N 1
ATOM 5092 C CA . GLY B 1 47 ? -18.83300 26.87500 -30.42100 1.000 70.93359 2686 GLY B CA 1
ATOM 5093 C C . GLY B 1 47 ? -17.66400 26.29600 -31.18900 1.000 69.40420 2686 GLY B C 1
ATOM 5094 O O . GLY B 1 47 ? -17.21200 26.83600 -32.19800 1.000 67.60016 2686 GLY B O 1
ATOM 5098 N N . ASP B 1 48 ? -17.16900 25.17000 -30.68400 1.000 70.71387 2687 ASP B N 1
ATOM 5099 C CA . ASP B 1 48 ? -16.12300 24.43300 -31.37200 1.000 68.65270 2687 ASP B CA 1
ATOM 5100 C C . ASP B 1 48 ? -16.04600 23.01000 -30.82500 1.000 61.97903 2687 ASP B C 1
ATOM 5101 O O . ASP B 1 48 ? -16.78800 22.61800 -29.91900 1.000 63.68031 2687 ASP B O 1
ATOM 5110 N N . SER B 1 49 ? -15.15600 22.23400 -31.44300 1.000 59.39741 2688 SER B N 1
ATOM 5111 C CA . SER B 1 49 ? -14.64700 20.93000 -31.02800 1.000 64.00776 2688 SER B CA 1
ATOM 5112 C C . SER B 1 49 ? -14.65400 20.80200 -29.51400 1.000 61.95844 2688 SER B C 1
ATOM 5113 O O . SER B 1 49 ? -15.42100 20.01000 -28.93300 1.000 58.51509 2688 SER B O 1
ATOM 5121 N N . PHE B 1 50 ? -13.79900 21.54600 -28.82200 1.000 54.28772 2689 PHE B N 1
ATOM 5122 C CA . PHE B 1 50 ? -13.82100 21.58700 -27.34600 1.000 64.19348 2689 PHE B CA 1
ATOM 5123 C C . PHE B 1 50 ? -15.09047 22.40596 -27.16648 1.000 71.44539 2689 PHE B C 1
ATOM 5124 O O . PHE B 1 50 ? -15.22441 23.29927 -27.96362 1.000 73.93377 2689 PHE B O 1
ATOM 5141 N N . LYS B 1 51 ? -15.94997 22.11765 -26.19882 1.000 67.58806 2690 LYS B N 1
ATOM 5142 C CA . LYS B 1 51 ? -17.21456 22.86604 -25.90047 1.000 70.00870 2690 LYS B CA 1
ATOM 5143 C C . LYS B 1 51 ? -18.33183 22.14533 -26.66075 1.000 68.19060 2690 LYS B C 1
ATOM 5144 O O . LYS B 1 51 ? -19.47192 22.43602 -26.34338 1.000 76.72275 2690 LYS B O 1
ATOM 5163 N N . ALA B 1 52 ? -18.04591 21.21224 -27.57212 1.000 67.66516 2691 ALA B N 1
ATOM 5164 C CA . ALA B 1 52 ? -19.03500 20.30500 -28.21500 1.000 71.62641 2691 ALA B CA 1
ATOM 5165 C C . ALA B 1 52 ? -18.83600 18.94800 -27.55200 1.000 69.08316 2691 ALA B C 1
ATOM 5166 O O . ALA B 1 52 ? -19.78700 18.19000 -27.50400 1.000 63.19847 2691 ALA B O 1
ATOM 5173 N N . ILE B 1 53 ? -17.58700 18.58400 -27.24200 1.000 72.19645 2692 ILE B N 1
ATOM 5174 C CA . ILE B 1 53 ? -17.30600 17.41500 -26.41000 1.000 68.30267 2692 ILE B CA 1
ATOM 5175 C C . ILE B 1 53 ? -17.94200 17.58400 -25.03100 1.000 68.37941 2692 ILE B C 1
ATOM 5176 O O . ILE B 1 53 ? -18.58000 16.66200 -24.49900 1.000 65.85386 2692 ILE B O 1
ATOM 5192 N N . ARG B 1 54 ? -17.78500 18.77300 -24.43600 1.000 68.09778 2693 ARG B N 1
ATOM 5193 C CA . ARG B 1 54 ? -18.36300 19.03500 -23.12000 1.000 70.67116 2693 ARG B CA 1
ATOM 5194 C C . ARG B 1 54 ? -19.88300 18.93700 -23.14800 1.000 72.18007 2693 ARG B C 1
ATOM 5195 O O . ARG B 1 54 ? -20.49100 18.42800 -22.20400 1.000 78.54668 2693 ARG B O 1
ATOM 5216 N N . ILE B 1 55 ? -20.51900 19.42900 -24.21100 1.000 69.56308 2694 ILE B N 1
ATOM 5217 C CA . ILE B 1 55 ? -21.96900 19.31700 -24.33300 1.000 71.55610 2694 ILE B CA 1
ATOM 5218 C C . ILE B 1 55 ? -22.38300 17.85300 -24.39700 1.000 69.35106 2694 ILE B C 1
ATOM 5219 O O . ILE B 1 55 ? -23.29800 17.41500 -23.68800 1.000 74.03140 2694 ILE B O 1
ATOM 5235 N N . ALA B 1 56 ? -21.71900 17.07300 -25.25600 1.000 72.65727 2695 ALA B N 1
ATOM 5236 C CA . ALA B 1 56 ? -22.09300 15.67100 -25.40500 1.000 72.27012 2695 ALA B CA 1
ATOM 5237 C C . ALA B 1 56 ? -21.91300 14.90200 -24.10300 1.000 76.52561 2695 ALA B C 1
ATOM 5238 O O . ALA B 1 56 ? -22.67300 13.96800 -23.82600 1.000 77.04119 2695 ALA B O 1
ATOM 5245 N N . ALA B 1 57 ? -20.91700 15.27600 -23.29500 1.000 80.27266 2696 ALA B N 1
ATOM 5246 C CA . ALA B 1 57 ? -20.72100 14.60400 -22.01300 1.000 79.52757 2696 ALA B CA 1
ATOM 5247 C C . ALA B 1 57 ? -21.71000 15.09300 -20.95500 1.000 82.45413 2696 ALA B C 1
ATOM 5248 O O . ALA B 1 57 ? -22.20800 14.29400 -20.15400 1.000 85.82369 2696 ALA B O 1
ATOM 5255 N N . LYS B 1 58 ? -22.01600 16.39500 -20.94400 1.000 82.10877 2697 LYS B N 1
ATOM 5256 C CA . LYS B 1 58 ? -22.88700 16.95600 -19.91600 1.000 83.46610 2697 LYS B CA 1
ATOM 5257 C C . LYS B 1 58 ? -24.32600 16.50300 -20.11400 1.000 81.73083 2697 LYS B C 1
ATOM 5258 O O . LYS B 1 58 ? -25.01300 16.16600 -19.14200 1.000 86.79495 2697 LYS B O 1
ATOM 5277 N N . TYR B 1 59 ? -24.80400 16.48000 -21.36000 1.000 82.67612 2698 TYR B N 1
ATOM 5278 C CA . TYR B 1 59 ? -26.14700 15.97000 -21.61100 1.000 81.40083 2698 TYR B CA 1
ATOM 5279 C C . TYR B 1 59 ? -26.20800 14.47900 -21.30300 1.000 82.92087 2698 TYR B C 1
ATOM 5280 O O . TYR B 1 59 ? -27.13900 14.00300 -20.64400 1.000 87.52224 2698 TYR B O 1
ATOM 5298 N N . GLY B 1 60 ? -25.22200 13.72400 -21.79000 1.000 80.28456 2699 GLY B N 1
ATOM 5299 C CA . GLY B 1 60 ? -25.18500 12.29200 -21.62100 1.000 81.20070 2699 GLY B CA 1
ATOM 5300 C C . GLY B 1 60 ? -25.73900 11.62400 -22.86000 1.000 82.42193 2699 GLY B C 1
ATOM 5301 O O . GLY B 1 60 ? -26.13900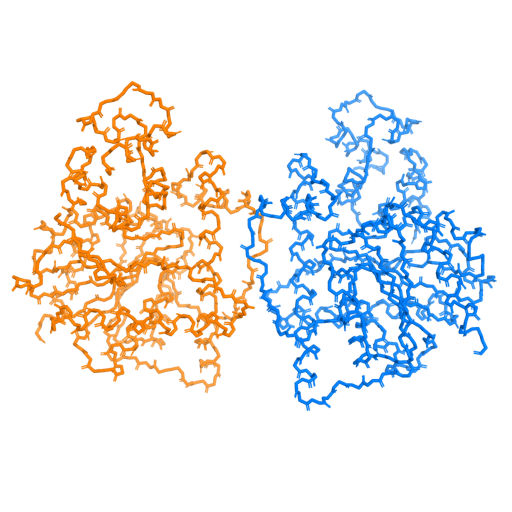 12.29500 -23.81600 1.000 79.50531 2699 GLY B O 1
ATOM 5305 N N . PRO B 1 61 ? -25.77500 10.29600 -22.87900 1.000 79.65765 2700 PRO B N 1
ATOM 5306 C CA . PRO B 1 61 ? -26.34300 9.59500 -24.03600 1.000 81.40318 2700 PRO B CA 1
ATOM 5307 C C . PRO B 1 61 ? -27.80900 9.95800 -24.18500 1.000 77.76782 2700 PRO B C 1
ATOM 5308 O O . PRO B 1 61 ? -28.43200 10.43600 -23.22400 1.000 62.56497 2700 PRO B O 1
ATOM 5319 N N . PRO B 1 62 ? -28.41400 9.73800 -25.35900 1.000 75.71131 2701 PRO B N 1
ATOM 5320 C CA . PRO B 1 62 ? -27.94700 9.22100 -26.64900 1.000 72.64446 2701 PRO B CA 1
ATOM 5321 C C . PRO B 1 62 ? -27.15700 10.21900 -27.49400 1.000 76.86208 2701 PRO B C 1
ATOM 5322 O O . PRO B 1 62 ? -26.82200 9.88900 -28.63200 1.000 78.27821 2701 PRO B O 1
ATOM 5333 N N . LEU B 1 63 ? -26.86200 11.40600 -26.96700 1.000 75.53586 2702 LEU B N 1
ATOM 5334 C CA . LEU B 1 63 ? -26.22200 12.44000 -27.77000 1.000 76.05800 2702 LEU B CA 1
ATOM 5335 C C . LEU B 1 63 ? -24.74200 12.14700 -27.96800 1.000 68.16147 2702 LEU B C 1
ATOM 5336 O O . LEU B 1 63 ? -24.00200 11.91700 -27.00600 1.000 68.53305 2702 LEU B O 1
ATOM 5352 N N . GLU B 1 64 ? -24.32200 12.17000 -29.22900 1.000 69.36960 2703 GLU B N 1
ATOM 5353 C CA . GLU B 1 64 ? -22.93400 12.00800 -29.62600 1.000 73.42704 2703 GLU B CA 1
ATOM 5354 C C . GLU B 1 64 ? -22.40300 13.34800 -30.11800 1.000 69.57950 2703 GLU B C 1
ATOM 5355 O O . GLU B 1 64 ? -23.15300 14.17400 -30.64700 1.000 68.37632 2703 GLU B O 1
ATOM 5367 N N . VAL B 1 65 ? -21.09900 13.56500 -29.94100 1.000 69.46522 2704 VAL B N 1
ATOM 5368 C CA . VAL B 1 65 ? -20.52100 14.85400 -30.30600 1.000 63.21860 2704 VAL B CA 1
ATOM 5369 C C . VAL B 1 65 ? -20.67500 15.10300 -31.80200 1.000 65.21808 2704 VAL B C 1
ATOM 5370 O O . VAL B 1 65 ? -20.94500 16.23100 -32.23300 1.000 67.70710 2704 VAL B O 1
ATOM 5383 N N . THR B 1 66 ? -20.54900 14.05100 -32.61700 1.000 64.17909 2705 THR B N 1
ATOM 5384 C CA . THR B 1 66 ? -20.70600 14.22100 -34.05700 1.000 62.87548 2705 THR B CA 1
ATOM 5385 C C . THR B 1 66 ? -22.13600 14.58800 -34.42600 1.000 69.64152 2705 THR B C 1
ATOM 5386 O O . THR B 1 66 ? -22.35900 15.18500 -35.48500 1.000 70.78741 2705 THR B O 1
ATOM 5397 N N . ASP B 1 67 ? -23.10900 14.24000 -33.57900 1.000 65.90558 2706 ASP B N 1
ATOM 5398 C CA . ASP B 1 67 ? -24.48100 14.65900 -33.81700 1.000 66.76024 2706 ASP B CA 1
ATOM 5399 C C . ASP B 1 67 ? -24.63300 16.17000 -33.72300 1.000 73.04493 2706 ASP B C 1
ATOM 5400 O O . ASP B 1 67 ? -25.64200 16.70600 -34.19100 1.000 69.63850 2706 ASP B O 1
ATOM 5409 N N . ILE B 1 68 ? -23.67900 16.86200 -33.09200 1.000 70.57627 2707 ILE B N 1
ATOM 5410 C CA . ILE B 1 68 ? -23.76000 18.31400 -32.99500 1.000 63.59467 2707 ILE B CA 1
ATOM 5411 C C . ILE B 1 68 ? -23.26100 18.99700 -34.26600 1.000 64.61218 2707 ILE B C 1
ATOM 5412 O O . ILE B 1 68 ? -23.69000 20.11500 -34.57500 1.000 73.72094 2707 ILE B O 1
ATOM 5428 N N . TYR B 1 69 ? -22.36100 18.36500 -35.02500 1.000 62.52093 2708 TYR B N 1
ATOM 5429 C CA . TYR B 1 69 ? -21.88400 19.00900 -36.24200 1.000 68.42898 2708 TYR B CA 1
ATOM 5430 C C . TYR B 1 69 ? -22.93400 18.94100 -37.34400 1.000 74.78440 2708 TYR B C 1
ATOM 5431 O O . TYR B 1 69 ? -23.14400 19.92200 -38.06600 1.000 81.92145 2708 TYR B O 1
ATOM 5449 N N . ASP B 1 70 ? -23.59400 17.80100 -37.49200 1.000 77.94925 2709 ASP B N 1
ATOM 5450 C CA . ASP B 1 70 ? -24.86500 17.78000 -38.19000 1.000 82.04810 2709 ASP B CA 1
ATOM 5451 C C . ASP B 1 70 ? -25.93400 18.22700 -37.19800 1.000 84.44109 2709 ASP B C 1
ATOM 5452 O O . ASP B 1 70 ? -25.72700 18.19800 -35.98400 1.000 85.92267 2709 ASP B O 1
ATOM 5456 N N . HIS B 1 71 ? -27.07100 18.65700 -37.71300 1.000 87.40118 2710 HIS B N 1
ATOM 5457 C CA . HIS B 1 71 ? -28.11500 19.19500 -36.84800 1.000 92.60367 2710 HIS B CA 1
ATOM 5458 C C . HIS B 1 71 ? -27.48600 20.18000 -35.86200 1.000 88.17307 2710 HIS B C 1
ATOM 5459 O O . HIS B 1 71 ? -27.48200 19.92400 -34.64900 1.000 79.56499 2710 HIS B O 1
ATOM 5473 N N . PRO B 1 72 ? -26.96200 21.31000 -36.32900 1.000 85.55103 2711 PRO B N 1
ATOM 5474 C CA . PRO B 1 72 ? -26.16500 22.19900 -35.46800 1.000 81.93362 2711 PRO B CA 1
ATOM 5475 C C . PRO B 1 72 ? -26.95300 23.22800 -34.67000 1.000 84.35301 2711 PRO B C 1
ATOM 5476 O O . PRO B 1 72 ? -26.34300 24.16400 -34.14500 1.000 70.78987 2711 PRO B O 1
ATOM 5487 N N . THR B 1 73 ? -28.27100 23.09200 -34.57100 1.000 86.43737 2712 THR B N 1
ATOM 5488 C CA . THR B 1 73 ? -29.11300 23.97700 -33.78000 1.000 73.37769 2712 THR B CA 1
ATOM 5489 C C . THR B 1 73 ? -29.85300 23.15800 -32.73200 1.000 70.91521 2712 THR B C 1
ATOM 5490 O O . THR B 1 73 ? -30.03400 21.94700 -32.87900 1.000 75.83464 2712 THR B O 1
ATOM 5501 N N . ILE B 1 74 ? -30.28600 23.83100 -31.66400 1.000 70.99249 2713 ILE B N 1
ATOM 5502 C CA . ILE B 1 74 ? -30.93500 23.11700 -30.57000 1.000 74.14976 2713 ILE B CA 1
ATOM 5503 C C . ILE B 1 74 ? -32.20700 22.43800 -31.06400 1.000 76.86106 2713 ILE B C 1
ATOM 5504 O O . ILE B 1 74 ? -32.55500 21.34200 -30.61400 1.000 76.48940 2713 ILE B O 1
ATOM 5520 N N . GLU B 1 75 ? -32.92200 23.07400 -31.99500 1.000 76.73696 2714 GLU B N 1
ATOM 5521 C CA . GLU B 1 75 ? -34.15400 22.48000 -32.50600 1.000 76.73918 2714 GLU B CA 1
ATOM 5522 C C . GLU B 1 75 ? -33.86800 21.21600 -33.31400 1.000 76.99378 2714 GLU B C 1
ATOM 5523 O O . GLU B 1 75 ? -34.47400 20.16400 -33.07500 1.000 80.24277 2714 GLU B O 1
ATOM 5527 N N . ALA B 1 76 ? -32.94400 21.29800 -34.27600 1.000 73.66642 2715 ALA B N 1
ATOM 5528 C CA . ALA B 1 76 ? -32.61800 20.12900 -35.08900 1.000 79.21457 2715 ALA B CA 1
ATOM 5529 C C . ALA B 1 76 ? -31.98500 19.02700 -34.24600 1.000 79.16737 2715 ALA B C 1
ATOM 5530 O O . ALA B 1 76 ? -32.27700 17.83800 -34.43700 1.000 82.11987 2715 ALA B O 1
ATOM 5537 N N . LEU B 1 77 ? -31.11600 19.40400 -33.30400 1.000 78.42244 2716 LEU B N 1
ATOM 5538 C CA . LEU B 1 77 ? -30.48900 18.40900 -32.44400 1.000 78.33837 2716 LEU B CA 1
ATOM 5539 C C . LEU B 1 77 ? -31.52000 17.74600 -31.54000 1.000 78.47222 2716 LEU B C 1
ATOM 5540 O O . LEU B 1 77 ? -31.44100 16.54200 -31.27800 1.000 86.79990 2716 LEU B O 1
ATOM 5556 N N . ALA B 1 78 ? -32.49100 18.51700 -31.05000 1.000 76.71683 2717 ALA B N 1
ATOM 5557 C CA . ALA B 1 78 ? -33.53900 17.95600 -30.20900 1.000 81.69021 2717 ALA B CA 1
ATOM 5558 C C . ALA B 1 78 ? -34.45500 17.05300 -31.01900 1.000 83.26845 2717 ALA B C 1
ATOM 5559 O O . ALA B 1 78 ? -35.01500 16.09200 -30.48000 1.000 81.57175 2717 ALA B O 1
ATOM 5566 N N . GLU B 1 79 ? -34.62600 17.35100 -32.30900 1.000 85.10925 2718 GLU B N 1
ATOM 5567 C CA . GLU B 1 79 ? -35.36500 16.45100 -33.18600 1.000 79.78232 2718 GLU B CA 1
ATOM 5568 C C . GLU B 1 79 ? -34.62200 15.13100 -33.36100 1.000 84.74510 2718 GLU B C 1
ATOM 5569 O O . GLU B 1 79 ? -35.21800 14.05200 -33.25400 1.000 87.20431 2718 GLU B O 1
ATOM 5573 N N . HIS B 1 80 ? -33.31400 15.19700 -33.62600 1.000 82.69328 2719 HIS B N 1
ATOM 5574 C CA . HIS B 1 80 ? -32.51600 13.97500 -33.70000 1.000 80.81645 2719 HIS B CA 1
ATOM 5575 C C . HIS B 1 80 ? -32.62400 13.17300 -32.40600 1.000 79.33490 2719 HIS B C 1
ATOM 5576 O O . HIS B 1 80 ? -32.96700 11.98600 -32.42100 1.000 83.82047 2719 HIS B O 1
ATOM 5590 N N . LEU B 1 81 ? -32.34500 13.81200 -31.27400 1.000 78.54246 2720 LEU B N 1
ATOM 5591 C CA . LEU B 1 81 ? -32.49600 13.18600 -29.96500 1.000 84.02285 2720 LEU B CA 1
ATOM 5592 C C . LEU B 1 81 ? -33.95400 12.80400 -29.71800 1.000 86.06852 2720 LEU B C 1
ATOM 5593 O O . LEU B 1 81 ? -34.85400 13.63900 -29.81800 1.000 91.39827 2720 LEU B O 1
ATOM 5609 N N . HIS B 1 83 ? -36.30900 10.47100 -32.14800 1.000 67.34254 2722 HIS B N 1
ATOM 5610 C CA . HIS B 1 83 ? -35.81900 9.92200 -33.40500 1.000 77.76792 2722 HIS B CA 1
ATOM 5611 C C . HIS B 1 83 ? -34.43000 9.31400 -33.24200 1.000 88.00089 2722 HIS B C 1
ATOM 5612 O O . HIS B 1 83 ? -33.69700 9.18300 -34.22100 1.000 85.51753 2722 HIS B O 1
ATOM 5614 N N . ALA B 1 84 ? -34.07600 8.94000 -32.00700 1.000 91.73053 2723 ALA B N 1
ATOM 5615 C CA . ALA B 1 84 ? -32.76500 8.40000 -31.67100 1.000 94.41504 2723 ALA B CA 1
ATOM 5616 C C . ALA B 1 84 ? -32.88200 6.89700 -31.41100 1.000 102.37699 2723 ALA B C 1
ATOM 5617 O O . ALA B 1 84 ? -33.94100 6.29700 -31.62300 1.000 104.51434 2723 ALA B O 1
ATOM 5624 N N . SER B 1 85 ? -31.78900 6.29000 -30.94500 1.000 102.18570 2724 SER B N 1
ATOM 5625 C CA . SER B 1 85 ? -31.74300 4.87500 -30.59500 1.000 100.53547 2724 SER B CA 1
ATOM 5626 C C . SER B 1 85 ? -31.14500 4.72700 -29.19800 1.000 101.21032 2724 SER B C 1
ATOM 5627 O O . SER B 1 85 ? -30.47900 5.63400 -28.69400 1.000 102.15635 2724 SER B O 1
ATOM 5635 N N . GLU B 1 86 ? -31.40300 3.57400 -28.56600 1.000 98.54419 2725 GLU B N 1
ATOM 5636 C CA . GLU B 1 86 ? -30.88600 3.26500 -27.23800 1.000 91.57801 2725 GLU B CA 1
ATOM 5637 C C . GLU B 1 86 ? -29.83900 2.16000 -27.24200 1.000 89.38503 2725 GLU B C 1
ATOM 5638 O O . GLU B 1 86 ? -29.20000 1.92800 -26.20900 1.000 82.83046 2725 GLU B O 1
ATOM 5642 N N . GLU B 1 87 ? -29.65900 1.47000 -28.36900 1.000 99.54271 2726 GLU B N 1
ATOM 5643 C CA . GLU B 1 87 ? -28.69600 0.39300 -28.48800 1.000 88.00235 2726 GLU B CA 1
ATOM 5644 C C . GLU B 1 87 ? -27.28900 0.97200 -28.55300 1.000 89.62300 2726 GLU B C 1
ATOM 5645 O O . GLU B 1 87 ? -26.75300 1.22000 -29.64400 1.000 94.92423 2726 GLU B O 1
ATOM 5647 N N . SER B 1 88 ? -26.70100 1.22100 -27.39000 1.000 82.59521 2727 SER B N 1
ATOM 5648 C CA . SER B 1 88 ? -25.35400 1.76400 -27.32700 1.000 75.93628 2727 SER B CA 1
ATOM 5649 C C . SER B 1 88 ? -24.40000 0.91300 -28.15500 1.000 73.47384 2727 SER B C 1
ATOM 5650 O O . SER B 1 88 ? -24.30600 -0.30200 -27.96700 1.000 76.90653 2727 SER B O 1
ATOM 5657 N N . SER B 1 89 ? -23.69600 1.56300 -29.07800 1.000 70.97559 2728 SER B N 1
ATOM 5658 C CA . SER B 1 89 ? -22.75000 0.90200 -29.96100 1.000 63.31610 2728 SER B CA 1
ATOM 5659 C C . SER B 1 89 ? -21.37000 1.52600 -29.80300 1.000 56.58697 2728 SER B C 1
ATOM 5660 O O . SER B 1 89 ? -21.22900 2.67000 -29.36100 1.000 53.49205 2728 SER B O 1
ATOM 5668 N N . SER B 1 90 ? -20.34700 0.75600 -30.17100 1.000 54.23878 2729 SER B N 1
ATOM 5669 C CA . SER B 1 90 ? -18.97100 1.23300 -30.13100 1.000 49.09900 2729 SER B CA 1
ATOM 5670 C C . SER B 1 90 ? -18.57500 2.00100 -31.38400 1.000 51.28753 2729 SER B C 1
ATOM 5671 O O . SER B 1 90 ? -17.45000 2.50900 -31.45000 1.000 54.27513 2729 SER B O 1
ATOM 5679 N N . ILE B 1 91 ? -19.46200 2.10000 -32.37200 1.000 47.76486 2730 ILE B N 1
ATOM 5680 C CA . ILE B 1 91 ? -19.16800 2.78300 -33.62100 1.000 50.52895 2730 ILE B CA 1
ATOM 5681 C C . ILE B 1 91 ? -20.32200 3.71800 -33.94900 1.000 48.18483 2730 ILE B C 1
ATOM 5682 O O . ILE B 1 91 ? -21.45700 3.52200 -33.51000 1.000 45.79844 2730 ILE B O 1
ATOM 5698 N N . VAL B 1 92 ? -20.01100 4.74800 -34.73100 1.000 47.79516 2731 VAL B N 1
ATOM 5699 C CA . VAL B 1 92 ? -20.98800 5.74200 -35.15700 1.000 48.48262 2731 VAL B CA 1
ATOM 5700 C C . VAL B 1 92 ? -20.81600 5.92800 -36.65800 1.000 47.28725 2731 VAL B C 1
ATOM 5701 O O . VAL B 1 92 ? -19.70800 6.20900 -37.13000 1.000 46.27418 2731 VAL B O 1
ATOM 5714 N N . LEU B 1 93 ? -21.90000 5.76200 -37.40800 1.000 45.88824 2732 LEU B N 1
ATOM 5715 C CA . LEU B 1 93 ? -21.82200 5.95500 -38.84800 1.000 50.33378 2732 LEU B CA 1
ATOM 5716 C C . LEU B 1 93 ? -21.62500 7.43600 -39.13300 1.000 46.89897 2732 LEU B C 1
ATOM 5717 O O . LEU B 1 93 ? -22.37500 8.28200 -38.63400 1.000 49.97365 2732 LEU B O 1
ATOM 5733 N N . MET B 1 94 ? -20.61800 7.74700 -39.93400 1.000 48.33840 2733 MET B N 1
ATOM 5734 C CA . MET B 1 94 ? -20.26600 9.12500 -40.23100 1.000 53.28645 2733 MET B CA 1
ATOM 5735 C C . MET B 1 94 ? -20.44000 9.47200 -41.69400 1.000 50.71937 2733 MET B C 1
ATOM 5736 O O . MET B 1 94 ? -20.66100 10.64200 -42.01300 1.000 51.06126 2733 MET B O 1
ATOM 5750 N N . ALA B 1 95 ? -20.35200 8.49400 -42.59000 1.000 53.67591 2734 ALA B N 1
ATOM 5751 C CA . ALA B 1 95 ? -20.57200 8.80000 -43.99800 1.000 43.97816 2734 ALA B CA 1
ATOM 5752 C C . ALA B 1 95 ? -21.05900 7.55800 -44.72400 1.000 48.55418 2734 ALA B C 1
ATOM 5753 O O . ALA B 1 95 ? -20.71700 6.43600 -44.35600 1.000 49.63288 2734 ALA B O 1
ATOM 5760 N N . GLY B 1 96 ? -21.88100 7.77000 -45.74800 1.000 49.98737 2735 GLY B N 1
ATOM 5761 C CA . GLY B 1 96 ? -22.35200 6.67500 -46.56500 1.000 50.14792 2735 GLY B CA 1
ATOM 5762 C C . GLY B 1 96 ? -23.48000 5.89600 -45.91600 1.000 48.21206 2735 GLY B C 1
ATOM 5763 O O . GLY B 1 96 ? -24.02000 6.25800 -44.86800 1.000 50.32328 2735 GLY B O 1
ATOM 5767 N N . ASP B 1 97 ? -23.84200 4.79700 -46.57700 1.000 56.44727 2736 ASP B N 1
ATOM 5768 C CA . ASP B 1 97 ? -24.85800 3.88600 -46.06200 1.000 60.13650 2736 ASP B CA 1
ATOM 5769 C C . ASP B 1 97 ? -24.42300 2.44600 -46.30500 1.000 60.84883 2736 ASP B C 1
ATOM 5770 O O . ASP B 1 97 ? -24.16900 2.06300 -47.45400 1.000 58.79362 2736 ASP B O 1
ATOM 5774 N N . PRO B 1 98 ? -24.31100 1.62000 -45.25800 1.000 61.52171 2737 PRO B N 1
ATOM 5775 C CA . PRO B 1 98 ? -23.87300 0.23200 -45.48100 1.000 65.61011 2737 PRO B CA 1
ATOM 5776 C C . PRO B 1 98 ? -24.76000 -0.54600 -46.43600 1.000 66.36277 2737 PRO B C 1
ATOM 5777 O O . PRO B 1 98 ? -24.28200 -1.49100 -47.07600 1.000 63.34381 2737 PRO B O 1
ATOM 5788 N N . ALA B 1 99 ? -26.03800 -0.17900 -46.55600 1.000 66.04019 2738 ALA B N 1
ATOM 5789 C CA . ALA B 1 99 ? -26.92200 -0.87300 -47.48600 1.000 63.11902 2738 ALA B CA 1
ATOM 5790 C C . ALA B 1 99 ? -26.52200 -0.59000 -48.92800 1.000 59.76089 2738 ALA B C 1
ATOM 5791 O O . ALA B 1 99 ? -26.53100 -1.49200 -49.77300 1.000 60.44008 2738 ALA B O 1
ATOM 5798 N N . THR B 1 100 ? -26.16200 0.65900 -49.22000 1.000 58.42572 2739 THR B N 1
ATOM 5799 C CA . THR B 1 100 ? -25.81400 1.09900 -50.56100 1.000 57.91259 2739 THR B CA 1
ATOM 5800 C C . THR B 1 100 ? -24.32300 1.00900 -50.86000 1.000 55.22249 2739 THR B C 1
ATOM 5801 O O . THR B 1 100 ? -23.93300 1.12300 -52.02600 1.000 51.68608 2739 THR B O 1
ATOM 5812 N N . ALA B 1 101 ? -23.48800 0.78900 -49.85300 1.000 62.57223 2740 ALA B N 1
ATOM 5813 C CA . ALA B 1 101 ? -22.04900 0.92400 -50.01000 1.000 58.92513 2740 ALA B CA 1
ATOM 5814 C C . ALA B 1 101 ? -21.40300 -0.34800 -50.55100 1.000 52.26480 2740 ALA B C 1
ATOM 5815 O O . ALA B 1 101 ? -21.97300 -1.44100 -50.50400 1.000 51.13994 2740 ALA B O 1
ATOM 5822 N N . LYS B 1 102 ? -20.18900 -0.17900 -51.07900 1.000 46.21958 2741 LYS B N 1
ATOM 5823 C CA . LYS B 1 102 ? -19.37500 -1.28200 -51.56700 1.000 52.65570 2741 LYS B CA 1
ATOM 5824 C C . LYS B 1 102 ? -18.20600 -1.61800 -50.64900 1.000 48.81327 2741 LYS B C 1
ATOM 5825 O O . LYS B 1 102 ? -17.57900 -2.66700 -50.83300 1.000 53.48700 2741 LYS B O 1
ATOM 5829 N N . ALA B 1 103 ? -17.89100 -0.76000 -49.68100 1.000 50.01085 2742 ALA B N 1
ATOM 5830 C CA . ALA B 1 103 ? -16.80300 -1.00300 -48.74300 1.000 38.55879 2742 ALA B CA 1
ATOM 5831 C C . ALA B 1 103 ? -17.06600 -0.18200 -47.49000 1.000 46.26073 2742 ALA B C 1
ATOM 5832 O O . ALA B 1 103 ? -17.90100 0.72400 -47.48500 1.000 50.03924 2742 ALA B O 1
ATOM 5839 N N . VAL B 1 104 ? -16.34300 -0.51200 -46.42100 1.000 43.24031 2743 VAL B N 1
ATOM 5840 C CA . VAL B 1 104 ? -16.46000 0.19400 -45.15200 1.000 39.17475 2743 VAL B CA 1
ATOM 5841 C C . VAL B 1 104 ? -15.06800 0.56800 -44.66500 1.000 40.73424 2743 VAL B C 1
ATOM 5842 O O . VAL B 1 104 ? -14.08500 -0.11800 -44.95800 1.000 42.11332 2743 VAL B O 1
ATOM 5855 N N . VAL B 1 105 ? -14.98400 1.67400 -43.92900 1.000 41.22614 2744 VAL B N 1
ATOM 5856 C CA . VAL B 1 105 ? -13.73900 2.11600 -43.31300 1.000 33.79017 2744 VAL B CA 1
ATOM 5857 C C . VAL B 1 105 ? -14.02100 2.40900 -41.84300 1.000 35.33894 2744 VAL B C 1
ATOM 5858 O O . VAL B 1 105 ? -14.94300 3.16900 -41.51400 1.000 34.51064 2744 VAL B O 1
ATOM 5871 N N . VAL B 1 106 ? -13.23300 1.78600 -40.97200 1.000 35.03924 2745 VAL B N 1
ATOM 5872 C CA . VAL B 1 106 ? -13.35800 1.89600 -39.52500 1.000 34.95079 2745 VAL B CA 1
ATOM 5873 C C . VAL B 1 106 ? -12.24700 2.82200 -39.05100 1.000 35.62069 2745 VAL B C 1
ATOM 5874 O O . VAL B 1 106 ? -11.06200 2.49200 -39.17900 1.000 36.28924 2745 VAL B O 1
ATOM 5887 N N . CYS B 1 107 ? -12.61400 3.97000 -38.49300 1.000 36.71904 2746 CYS B N 1
ATOM 5888 C CA . CYS B 1 107 ? -11.66100 5.03900 -38.22500 1.000 40.56080 2746 CYS B CA 1
ATOM 5889 C C . CYS B 1 107 ? -11.42700 5.19600 -36.73100 1.000 35.82811 2746 CYS B C 1
ATOM 5890 O O . CYS B 1 107 ? -12.37800 5.38900 -35.96700 1.000 43.86006 2746 CYS B O 1
ATOM 5898 N N . VAL B 1 108 ? -10.15700 5.14500 -36.32800 1.000 33.60943 2747 VAL B N 1
ATOM 5899 C CA . VAL B 1 108 ? -9.74900 5.28600 -34.93200 1.000 32.18127 2747 VAL B CA 1
ATOM 5900 C C . VAL B 1 108 ? -8.93300 6.56500 -34.79600 1.000 30.86591 2747 VAL B C 1
ATOM 5901 O O . VAL B 1 108 ? -7.93900 6.75000 -35.50700 1.000 35.20558 2747 VAL B O 1
ATOM 5914 N N . ALA B 1 109 ? -9.32700 7.42400 -33.85800 1.000 44.72049 2748 ALA B N 1
ATOM 5915 C CA . ALA B 1 109 ? -8.75800 8.75800 -33.73000 1.000 37.89772 2748 ALA B CA 1
ATOM 5916 C C . ALA B 1 109 ? -7.51700 8.77600 -32.83800 1.000 32.73627 2748 ALA B C 1
ATOM 5917 O O . ALA B 1 109 ? -7.17900 7.79900 -32.16700 1.000 38.70456 2748 ALA B O 1
ATOM 5924 N N . ASN B 1 110 ? -6.83700 9.92500 -32.83600 1.000 38.98967 2749 ASN B N 1
ATOM 5925 C CA . ASN B 1 110 ? -5.62600 10.12000 -32.05200 1.000 44.71499 2749 ASN B CA 1
ATOM 5926 C C . ASN B 1 110 ? -5.96500 10.44400 -30.59300 1.000 41.43768 2749 ASN B C 1
ATOM 5927 O O . ASN B 1 110 ? -7.12900 10.46600 -30.18200 1.000 35.47031 2749 ASN B O 1
ATOM 5938 N N . ALA B 1 111 ? -4.92400 10.69900 -29.79800 1.000 43.30854 2750 ALA B N 1
ATOM 5939 C CA . ALA B 1 111 ? -5.09600 10.91200 -28.36700 1.000 36.50199 2750 ALA B CA 1
ATOM 5940 C C . ALA B 1 111 ? -5.97500 12.12200 -28.08500 1.000 39.19880 2750 ALA B C 1
ATOM 5941 O O . ALA B 1 111 ? -5.87200 13.15800 -28.74600 1.000 41.96888 2750 ALA B O 1
ATOM 5948 N N . ALA B 1 112 ? -6.83400 11.98700 -27.07700 1.000 42.39146 2751 ALA B N 1
ATOM 5949 C CA . ALA B 1 112 ? -7.77800 13.01800 -26.65800 1.000 40.22157 2751 ALA B CA 1
ATOM 5950 C C . ALA B 1 112 ? -8.85800 13.26500 -27.70000 1.000 41.39157 2751 ALA B C 1
ATOM 5951 O O . ALA B 1 112 ? -9.63800 14.21600 -27.56300 1.000 44.82207 2751 ALA B O 1
ATOM 5958 N N . GLY B 1 113 ? -8.93800 12.42600 -28.73200 1.000 40.30387 2752 GLY B N 1
ATOM 5959 C CA . GLY B 1 113 ? -9.83000 12.64000 -29.83600 1.000 41.09263 2752 GLY B CA 1
ATOM 5960 C C . GLY B 1 113 ? -10.94600 11.61900 -29.90400 1.000 36.97066 2752 GLY B C 1
ATOM 5961 O O . GLY B 1 113 ? -11.23400 10.89500 -28.94200 1.000 34.70600 2752 GLY B O 1
ATOM 5965 N N . GLY B 1 114 ? -11.58500 11.56100 -31.06400 1.000 36.95634 2753 GLY B N 1
ATOM 5966 C CA . GLY B 1 114 ? -12.68700 10.66400 -31.29200 1.000 32.46991 2753 GLY B CA 1
ATOM 5967 C C . GLY B 1 114 ? -13.24600 10.87400 -32.68100 1.000 32.01865 2753 GLY B C 1
ATOM 5968 O O . GLY B 1 114 ? -12.58500 11.44500 -33.55500 1.000 35.51561 2753 GLY B O 1
ATOM 5972 N N . PRO B 1 115 ? -14.47500 10.41300 -32.91600 1.000 33.40757 2754 PRO B N 1
ATOM 5973 C CA . PRO B 1 115 ? -15.09400 10.62800 -34.23600 1.000 38.26525 2754 PRO B CA 1
ATOM 5974 C C . PRO B 1 115 ? -15.05300 12.07500 -34.71000 1.000 39.34616 2754 PRO B C 1
ATOM 5975 O O . PRO B 1 115 ? -15.04000 12.31500 -35.92500 1.000 41.85624 2754 PRO B O 1
ATOM 5986 N N . VAL B 1 116 ? -15.01700 13.04900 -33.79500 1.000 39.44547 2755 VAL B N 1
ATOM 5987 C CA . VAL B 1 116 ? -14.96100 14.45000 -34.20500 1.000 37.56083 2755 VAL B CA 1
ATOM 5988 C C . VAL B 1 116 ? -13.85200 14.66000 -35.23200 1.000 34.11597 2755 VAL B C 1
ATOM 5989 O O . VAL B 1 116 ? -14.05500 15.31100 -36.26700 1.000 43.64190 2755 VAL B O 1
ATOM 6002 N N . ASN B 1 117 ? -12.68500 14.05500 -34.99600 1.000 35.31391 2756 ASN B N 1
ATOM 6003 C CA . ASN B 1 117 ? -11.52800 14.28400 -35.85100 1.000 38.18784 2756 ASN B CA 1
ATOM 6004 C C . ASN B 1 117 ? -11.80700 14.00400 -37.31800 1.000 36.37529 2756 ASN B C 1
ATOM 6005 O O . ASN B 1 117 ? -11.11800 14.55900 -38.18100 1.000 46.54542 2756 ASN B O 1
ATOM 6016 N N . PHE B 1 118 ? -12.79600 13.17000 -37.62800 1.000 40.51240 2757 PHE B N 1
ATOM 6017 C CA . PHE B 1 118 ? -13.01500 12.73900 -39.00100 1.000 37.56172 2757 PHE B CA 1
ATOM 6018 C C . PHE B 1 118 ? -14.14900 13.48400 -39.68900 1.000 37.93864 2757 PHE B C 1
ATOM 6019 O O . PHE B 1 118 ? -14.42900 13.20500 -40.86000 1.000 42.66800 2757 PHE B O 1
ATOM 6036 N N . VAL B 1 119 ? -14.77500 14.45400 -39.01300 1.000 40.15067 2758 VAL B N 1
ATOM 6037 C CA . VAL B 1 119 ? -15.94200 15.12700 -39.58700 1.000 42.80447 2758 VAL B CA 1
ATOM 6038 C C . VAL B 1 119 ? -15.62000 15.64700 -40.98300 1.000 41.75429 2758 VAL B C 1
ATOM 6039 O O . VAL B 1 119 ? -16.26100 15.27200 -41.97200 1.000 44.78428 2758 VAL B O 1
ATOM 6052 N N . ASP B 1 120 ? -14.61900 16.52500 -41.08400 1.000 39.79121 2759 ASP B N 1
ATOM 6053 C CA . ASP B 1 120 ? -14.22800 17.04500 -42.39000 1.000 42.43968 2759 ASP B CA 1
ATOM 6054 C C . ASP B 1 120 ? -14.00400 15.90900 -43.37800 1.000 43.14924 2759 ASP B C 1
ATOM 6055 O O . ASP B 1 120 ? -14.53200 15.92800 -44.49700 1.000 44.92130 2759 ASP B O 1
ATOM 6064 N N . MET B 1 121 ? -13.23600 14.89500 -42.97200 1.000 40.09110 2760 MET B N 1
ATOM 6065 C CA . MET B 1 121 ? -12.97200 13.77200 -43.86300 1.000 37.86304 2760 MET B CA 1
ATOM 6066 C C . MET B 1 121 ? -14.28000 13.15500 -44.33900 1.000 40.66958 2760 MET B C 1
ATOM 6067 O O . MET B 1 121 ? -14.46300 12.89800 -45.53400 1.000 38.88592 2760 MET B O 1
ATOM 6081 N N . SER B 1 122 ? -15.22300 12.94400 -43.41200 1.000 35.47177 2761 SER B N 1
ATOM 6082 C CA . SER B 1 122 ? -16.51100 12.37300 -43.79100 1.000 38.37508 2761 SER B CA 1
ATOM 6083 C C . SER B 1 122 ? -17.21100 13.26100 -44.81000 1.000 43.06998 2761 SER B C 1
ATOM 6084 O O . SER B 1 122 ? -17.78800 12.76600 -45.78700 1.000 40.32215 2761 SER B O 1
ATOM 6092 N N . ARG B 1 123 ? -17.14700 14.58300 -44.61400 1.000 45.09382 2762 ARG B N 1
ATOM 6093 C CA . ARG B 1 123 ? -17.78900 15.51000 -45.53900 1.000 42.42812 2762 ARG B CA 1
ATOM 6094 C C . ARG B 1 123 ? -17.15100 15.46600 -46.91900 1.000 45.52868 2762 ARG B C 1
ATOM 6095 O O . ARG B 1 123 ? -17.78300 15.88400 -47.89500 1.000 48.13244 2762 ARG B O 1
ATOM 6116 N N . ALA B 1 124 ? -15.93100 14.94400 -47.02900 1.000 42.97804 2763 ALA B N 1
ATOM 6117 C CA . ALA B 1 124 ? -15.31000 14.73700 -48.32700 1.000 41.63647 2763 ALA B CA 1
ATOM 6118 C C . ALA B 1 124 ? -15.50900 13.32500 -48.86300 1.000 52.71624 2763 ALA B C 1
ATOM 6119 O O . ALA B 1 124 ? -15.28600 13.09900 -50.05800 1.000 50.05710 2763 ALA B O 1
ATOM 6126 N N . MET B 1 125 ? -15.91800 12.37600 -48.01700 1.000 49.47561 2764 MET B N 1
ATOM 6127 C CA . MET B 1 125 ? -16.06000 10.99600 -48.47600 1.000 53.22080 2764 MET B CA 1
ATOM 6128 C C . MET B 1 125 ? -17.06000 10.86100 -49.61600 1.000 57.58567 2764 MET B C 1
ATOM 6129 O O . MET B 1 125 ? -16.76300 10.13300 -50.58000 1.000 59.05463 2764 MET B O 1
ATOM 6143 N N . PRO B 1 126 ? -18.22800 11.50800 -49.58500 1.000 54.86265 2765 PRO B N 1
ATOM 6144 C CA . PRO B 1 126 ? -19.15100 11.40800 -50.72900 1.000 57.87427 2765 PRO B CA 1
ATOM 6145 C C . PRO B 1 126 ? -18.56100 11.87400 -52.05000 1.000 62.96215 2765 PRO B C 1
ATOM 6146 O O . PRO B 1 126 ? -19.03600 11.44000 -53.10600 1.000 66.76861 2765 PRO B O 1
ATOM 6157 N N . GLU B 1 127 ? -17.55800 12.75400 -52.03600 1.000 61.34365 2766 GLU B N 1
ATOM 6158 C CA . GLU B 1 127 ? -16.98800 13.28600 -53.26500 1.000 57.60396 2766 GLU B CA 1
ATOM 6159 C C . GLU B 1 127 ? -15.62400 12.70700 -53.61200 1.000 61.41303 2766 GLU B C 1
ATOM 6160 O O . GLU B 1 127 ? -15.17700 12.87000 -54.75000 1.000 58.78236 2766 GLU B O 1
ATOM 6164 N N . GLN B 1 128 ? -14.95800 12.04000 -52.66400 1.000 67.22779 2767 GLN B N 1
ATOM 6165 C CA . GLN B 1 128 ? -13.63700 11.47600 -52.90100 1.000 62.04515 2767 GLN B CA 1
ATOM 6166 C C . GLN B 1 128 ? -13.59500 9.95000 -52.83900 1.000 55.52769 2767 GLN B C 1
ATOM 6167 O O . GLN B 1 128 ? -12.66200 9.36200 -53.38800 1.000 55.25785 2767 GLN B O 1
ATOM 6181 N N . ALA B 1 129 ? -14.56100 9.30500 -52.18400 1.000 55.40217 2768 ALA B N 1
ATOM 6182 C CA . ALA B 1 129 ? -14.65600 7.85100 -52.11000 1.000 60.43770 2768 ALA B CA 1
ATOM 6183 C C . ALA B 1 129 ? -16.12100 7.48700 -51.89700 1.000 61.68935 2768 ALA B C 1
ATOM 6184 O O . ALA B 1 129 ? -16.54500 7.14600 -50.78000 1.000 61.06117 2768 ALA B O 1
ATOM 6191 N N . SER B 1 130 ? -16.90900 7.59300 -52.96400 1.000 63.32033 2769 SER B N 1
ATOM 6192 C CA . SER B 1 130 ? -18.35100 7.42100 -52.86500 1.000 66.81120 2769 SER B CA 1
ATOM 6193 C C . SER B 1 130 ? -18.75200 5.98800 -52.54400 1.000 64.20452 2769 SER B C 1
ATOM 6194 O O . SER B 1 130 ? -19.85600 5.77000 -52.03400 1.000 66.44974 2769 SER B O 1
ATOM 6202 N N . ASP B 1 131 ? -17.88900 5.00800 -52.82300 1.000 58.82468 2770 ASP B N 1
ATOM 6203 C CA . ASP B 1 131 ? -18.24300 3.61400 -52.59100 1.000 66.54796 2770 ASP B CA 1
ATOM 6204 C C . ASP B 1 131 ? -18.02800 3.16400 -51.15000 1.000 53.07177 2770 ASP B C 1
ATOM 6205 O O . ASP B 1 131 ? -18.45500 2.05900 -50.79800 1.000 55.96050 2770 ASP B O 1
ATOM 6214 N N . VAL B 1 132 ? -17.39800 3.98300 -50.31200 1.000 52.78949 2771 VAL B N 1
ATOM 6215 C CA . VAL B 1 132 ? -16.96200 3.56700 -48.98400 1.000 46.41700 2771 VAL B CA 1
ATOM 6216 C C . VAL B 1 132 ? -17.80500 4.28200 -47.93800 1.000 47.86013 2771 VAL B C 1
ATOM 6217 O O . VAL B 1 132 ? -17.93000 5.51300 -47.96500 1.000 53.29346 2771 VAL B O 1
ATOM 6230 N N . ALA B 1 133 ? -18.38100 3.51000 -47.02200 1.000 53.96825 2772 ALA B N 1
ATOM 6231 C CA . ALA B 1 133 ? -19.03400 4.04700 -45.83800 1.000 55.24826 2772 ALA B CA 1
ATOM 6232 C C . ALA B 1 133 ? -17.98900 4.23600 -44.74700 1.000 49.04884 2772 ALA B C 1
ATOM 6233 O O . ALA B 1 133 ? -16.97700 3.53600 -44.71100 1.000 39.64849 2772 ALA B O 1
ATOM 6240 N N . MET B 1 134 ? -18.23100 5.20200 -43.87100 1.000 49.93359 2773 MET B N 1
ATOM 6241 C CA . MET B 1 134 ? -17.29100 5.56100 -42.81900 1.000 46.58516 2773 MET B CA 1
ATOM 6242 C C . MET B 1 134 ? -17.97900 5.41400 -41.47300 1.000 46.22923 2773 MET B C 1
ATOM 6243 O O . MET B 1 134 ? -18.97900 6.10400 -41.21200 1.000 48.92369 2773 MET B O 1
ATOM 6257 N N . PHE B 1 135 ? -17.42200 4.53000 -40.63400 1.000 44.45946 2774 PHE B N 1
ATOM 6258 C CA . PHE B 1 135 ? -17.75800 4.38600 -39.22500 1.000 43.79814 2774 PHE B CA 1
ATOM 6259 C C . PHE B 1 135 ? -16.59700 4.90300 -38.38400 1.000 40.07096 2774 PHE B C 1
ATOM 6260 O O . PHE B 1 135 ? -15.43100 4.64200 -38.70000 1.000 41.32769 2774 PHE B O 1
ATOM 6277 N N . GLY B 1 136 ? -16.91000 5.61900 -37.31100 1.000 48.04305 2775 GLY B N 1
ATOM 6278 C CA . GLY B 1 136 ? -15.91000 6.08900 -36.36200 1.000 42.63148 2775 GLY B CA 1
ATOM 6279 C C . GLY B 1 136 ? -16.00400 5.30900 -35.06200 1.000 42.16309 2775 GLY B C 1
ATOM 6280 O O . GLY B 1 136 ? -17.10400 5.04600 -34.56900 1.000 45.99866 2775 GLY B O 1
ATOM 6284 N N . VAL B 1 137 ? -14.84700 4.95000 -34.50800 1.000 43.05944 2776 VAL B N 1
ATOM 6285 C CA . VAL B 1 137 ? -14.79600 4.19300 -33.26200 1.000 42.54787 2776 VAL B CA 1
ATOM 6286 C C . VAL B 1 137 ? -14.91400 5.16000 -32.09100 1.000 41.50257 2776 VAL B C 1
ATOM 6287 O O . VAL B 1 137 ? -14.20500 6.17200 -32.02700 1.000 36.67578 2776 VAL B O 1
ATOM 6300 N N . LYS B 1 138 ? -15.81700 4.84800 -31.16700 1.000 47.06983 2777 LYS B N 1
ATOM 6301 C CA . LYS B 1 138 ? -16.01500 5.64000 -29.96100 1.000 40.93438 2777 LYS B CA 1
ATOM 6302 C C . LYS B 1 138 ? -15.08800 5.14400 -28.86100 1.000 41.32178 2777 LYS B C 1
ATOM 6303 O O . LYS B 1 138 ? -14.96100 3.93600 -28.63500 1.000 46.50413 2777 LYS B O 1
ATOM 6322 N N . LEU B 1 139 ? -14.45400 6.09000 -28.16400 1.000 43.97859 2778 LEU B N 1
ATOM 6323 C CA . LEU B 1 139 ? -13.45700 5.77600 -27.15000 1.000 40.14433 2778 LEU B CA 1
ATOM 6324 C C . LEU B 1 139 ? -14.07100 5.93200 -25.76600 1.000 38.47272 2778 LEU B C 1
ATOM 6325 O O . LEU B 1 139 ? -14.22800 7.06500 -25.28700 1.000 38.33128 2778 LEU B O 1
ATOM 6341 N N . PRO B 1 140 ? -14.42200 4.84100 -25.07900 1.000 45.22914 2779 PRO B N 1
ATOM 6342 C CA . PRO B 1 140 ? -15.08500 4.99400 -23.77500 1.000 40.43432 2779 PRO B CA 1
ATOM 6343 C C . PRO B 1 140 ? -14.17700 5.55600 -22.70100 1.000 40.88151 2779 PRO B C 1
ATOM 6344 O O . PRO B 1 140 ? -14.65700 6.25400 -21.80000 1.000 47.76694 2779 PRO B O 1
ATOM 6355 N N . ARG B 1 141 ? -12.87900 5.26900 -22.76600 1.000 47.91261 2780 ARG B N 1
ATOM 6356 C CA . ARG B 1 141 ? -11.94400 5.65000 -21.71000 1.000 45.23587 2780 ARG B CA 1
ATOM 6357 C C . ARG B 1 141 ? -12.41300 5.07400 -20.37500 1.000 40.14421 2780 ARG B C 1
ATOM 6358 O O . ARG B 1 141 ? -12.53900 5.77500 -19.36900 1.000 41.28748 2780 ARG B O 1
ATOM 6379 N N . THR B 1 142 ? -12.67500 3.76700 -20.38800 1.000 43.00128 2781 THR B N 1
ATOM 6380 C CA . THR B 1 142 ? -13.08000 3.04600 -19.19100 1.000 38.11023 2781 THR B CA 1
ATOM 6381 C C . THR B 1 142 ? -11.99400 3.12500 -18.12800 1.000 33.65905 2781 THR B C 1
ATOM 6382 O O . THR B 1 142 ? -10.80400 2.97900 -18.41900 1.000 43.46418 2781 THR B O 1
ATOM 6393 N N . GLU B 1 143 ? -12.40900 3.35700 -16.88700 1.000 33.79478 2782 GLU B N 1
ATOM 6394 C CA . GLU B 1 143 ? -11.45700 3.42400 -15.78900 1.000 45.80429 2782 GLU B CA 1
ATOM 6395 C C . GLU B 1 143 ? -10.88000 2.04000 -15.50800 1.000 49.08370 2782 GLU B C 1
ATOM 6396 O O . GLU B 1 143 ? -11.61300 1.05000 -15.42000 1.000 44.18191 2782 GLU B O 1
ATOM 6400 N N . VAL B 1 144 ? -9.55700 1.97700 -15.37000 1.000 50.43379 2783 VAL B N 1
ATOM 6401 C CA . VAL B 1 144 ? -8.85700 0.75200 -15.01800 1.000 46.87227 2783 VAL B CA 1
ATOM 6402 C C . VAL B 1 144 ? -7.83900 1.09000 -13.93900 1.000 48.39786 2783 VAL B C 1
ATOM 6403 O O . VAL B 1 144 ? -7.39500 2.23200 -13.80100 1.000 45.67551 2783 VAL B O 1
ATOM 6416 N N . ASP B 1 145 ? -7.47000 0.06900 -13.16900 1.000 49.58184 2784 ASP B N 1
ATOM 6417 C CA . ASP B 1 145 ? -6.62800 0.23600 -11.99400 1.000 49.83960 2784 ASP B CA 1
ATOM 6418 C C . ASP B 1 145 ? -5.27700 -0.45100 -12.14100 1.000 53.62355 2784 ASP B C 1
ATOM 6419 O O . ASP B 1 145 ? -4.53300 -0.55200 -11.15900 1.000 59.15130 2784 ASP B O 1
ATOM 6428 N N . SER B 1 146 ? -4.93700 -0.91200 -13.34200 1.000 51.04228 2785 SER B N 1
ATOM 6429 C CA . SER B 1 146 ? -3.70800 -1.66000 -13.56000 1.000 47.09350 2785 SER B CA 1
ATOM 6430 C C . SER B 1 146 ? -3.37300 -1.62300 -15.04200 1.000 44.79252 2785 SER B C 1
ATOM 6431 O O . SER B 1 146 ? -4.23800 -1.37000 -15.88400 1.000 43.96936 2785 SER B O 1
ATOM 6439 N N . ASP B 1 147 ? -2.09600 -1.87000 -15.35300 1.000 40.24523 2786 ASP B N 1
ATOM 6440 C CA . ASP B 1 147 ? -1.69300 -1.99700 -16.74900 1.000 39.74654 2786 ASP B CA 1
ATOM 6441 C C . ASP B 1 147 ? -2.23700 -3.28300 -17.36100 1.000 45.23398 2786 ASP B C 1
ATOM 6442 O O . ASP B 1 147 ? -2.63500 -3.30300 -18.53400 1.000 53.01930 2786 ASP B O 1
ATOM 6451 N N . GLY B 1 148 ? -2.26600 -4.36900 -16.58400 1.000 44.51784 2787 GLY B N 1
ATOM 6452 C CA . GLY B 1 148 ? -2.87400 -5.59400 -17.07300 1.000 42.87182 2787 GLY B CA 1
ATOM 6453 C C . GLY B 1 148 ? -4.36000 -5.42400 -17.30800 1.000 50.03233 2787 GLY B C 1
ATOM 6454 O O . GLY B 1 148 ? -4.91000 -5.92000 -18.30100 1.000 59.95302 2787 GLY B O 1
ATOM 6458 N N . ALA B 1 149 ? -5.03100 -4.70500 -16.40600 1.000 45.88546 2788 ALA B N 1
ATOM 6459 C CA . ALA B 1 149 ? -6.42100 -4.34700 -16.64100 1.000 47.14072 2788 ALA B CA 1
ATOM 6460 C C . ALA B 1 149 ? -6.56200 -3.49200 -17.89300 1.000 46.69564 2788 ALA B C 1
ATOM 6461 O O . ALA B 1 149 ? -7.55700 -3.61300 -18.61100 1.000 46.10818 2788 ALA B O 1
ATOM 6468 N N . MET B 1 150 ? -5.57500 -2.63700 -18.18600 1.000 42.84617 2789 MET B N 1
ATOM 6469 C CA . MET B 1 150 ? -5.63900 -1.83800 -19.40700 1.000 42.80427 2789 MET B CA 1
ATOM 6470 C C . MET B 1 150 ? -5.52400 -2.71400 -20.65000 1.000 43.06009 2789 MET B C 1
ATOM 6471 O O . MET B 1 150 ? -6.18700 -2.45400 -21.65900 1.000 41.35195 2789 MET B O 1
ATOM 6485 N N . LEU B 1 151 ? -4.66900 -3.73800 -20.61600 1.000 40.65803 2790 LEU B N 1
ATOM 6486 C CA . LEU B 1 151 ? -4.58400 -4.63400 -21.76800 1.000 47.75861 2790 LEU B CA 1
ATOM 6487 C C . LEU B 1 151 ? -5.89500 -5.39700 -21.93700 1.000 48.08911 2790 LEU B C 1
ATOM 6488 O O . LEU B 1 151 ? -6.38700 -5.58000 -23.06200 1.000 43.14963 2790 LEU B O 1
ATOM 6504 N N . GLU B 1 152 ? -6.49000 -5.82000 -20.81900 1.000 50.25768 2791 GLU B N 1
ATOM 6505 C CA . GLU B 1 152 ? -7.81400 -6.43100 -20.86200 1.000 53.37105 2791 GLU B CA 1
ATOM 6506 C C . GLU B 1 152 ? -8.85100 -5.46800 -21.43100 1.000 47.20448 2791 GLU B C 1
ATOM 6507 O O . GLU B 1 152 ? -9.77800 -5.89100 -22.13200 1.000 41.99660 2791 GLU B O 1
ATOM 6519 N N . GLU B 1 153 ? -8.70300 -4.17200 -21.15100 1.000 40.49352 2792 GLU B N 1
ATOM 6520 C CA . GLU B 1 153 ? -9.62700 -3.17700 -21.68700 1.000 40.05647 2792 GLU B CA 1
ATOM 6521 C C . GLU B 1 153 ? -9.43800 -2.99800 -23.18700 1.000 37.91195 2792 GLU B C 1
ATOM 6522 O O . GLU B 1 153 ? -10.41500 -2.83500 -23.92400 1.000 36.73467 2792 GLU B O 1
ATOM 6534 N N . VAL B 1 154 ? -8.19100 -3.01100 -23.65500 1.000 35.65473 2793 VAL B N 1
ATOM 6535 C CA . VAL B 1 154 ? -7.94300 -2.97500 -25.09300 1.000 34.92742 2793 VAL B CA 1
ATOM 6536 C C . VAL B 1 154 ? -8.63300 -4.15500 -25.76000 1.000 43.17338 2793 VAL B C 1
ATOM 6537 O O . VAL B 1 154 ? -9.28600 -4.01100 -26.80300 1.000 38.65555 2793 VAL B O 1
ATOM 6550 N N . ARG B 1 155 ? -8.50500 -5.34200 -25.16000 1.000 43.44267 2794 ARG B N 1
ATOM 6551 C CA . ARG B 1 155 ? -9.16300 -6.52900 -25.70100 1.000 38.20600 2794 ARG B CA 1
ATOM 6552 C C . ARG B 1 155 ? -10.67900 -6.35400 -25.72800 1.000 40.47076 2794 ARG B C 1
ATOM 6553 O O . ARG B 1 155 ? -11.33400 -6.63300 -26.74200 1.000 39.31856 2794 ARG B O 1
ATOM 6574 N N . ARG B 1 156 ? -11.25500 -5.87900 -24.61900 1.000 41.79361 2795 ARG B N 1
ATOM 6575 C CA . ARG B 1 156 ? -12.70100 -5.69400 -24.54900 1.000 40.85413 2795 ARG B CA 1
ATOM 6576 C C . ARG B 1 156 ? -13.18500 -4.71100 -25.60700 1.000 37.77473 2795 ARG B C 1
ATOM 6577 O O . ARG B 1 156 ? -14.18200 -4.96400 -26.29500 1.000 38.58244 2795 ARG B O 1
ATOM 6598 N N . LEU B 1 157 ? -12.48100 -3.59200 -25.76700 1.000 38.60529 2796 LEU B N 1
ATOM 6599 C CA . LEU B 1 157 ? -12.93800 -2.55400 -26.68200 1.000 40.61558 2796 LEU B CA 1
ATOM 6600 C C . LEU B 1 157 ? -12.78000 -2.98900 -28.13200 1.000 35.64601 2796 LEU B C 1
ATOM 6601 O O . LEU B 1 157 ? -13.67200 -2.75000 -28.95600 1.000 39.33646 2796 LEU B O 1
ATOM 6617 N N . SER B 1 158 ? -11.66200 -3.63700 -28.46700 1.000 37.61255 2797 SER B N 1
ATOM 6618 C CA . SER B 1 158 ? -11.49200 -4.12700 -29.82900 1.000 36.99974 2797 SER B CA 1
ATOM 6619 C C . SER B 1 158 ? -12.54800 -5.17400 -30.15900 1.000 44.21507 2797 SER B C 1
ATOM 6620 O O . SER B 1 158 ? -13.08700 -5.19400 -31.27300 1.000 46.48943 2797 SER B O 1
ATOM 6628 N N . ASN B 1 159 ? -12.88000 -6.03900 -29.19600 1.000 41.84887 2798 ASN B N 1
ATOM 6629 C CA . ASN B 1 159 ? -13.91400 -7.03700 -29.44400 1.000 43.98099 2798 ASN B CA 1
ATOM 6630 C C . ASN B 1 159 ? -15.28800 -6.39700 -29.57400 1.000 36.91537 2798 ASN B C 1
ATOM 6631 O O . ASN B 1 159 ? -16.11000 -6.86400 -30.36800 1.000 43.54587 2798 ASN B O 1
ATOM 6642 N N . ALA B 1 160 ? -15.55100 -5.32100 -28.83200 1.000 37.97640 2799 ALA B N 1
ATOM 6643 C CA . ALA B 1 160 ? -16.82100 -4.61800 -28.99100 1.000 41.68932 2799 ALA B CA 1
ATOM 6644 C C . ALA B 1 160 ? -16.92400 -3.97900 -30.37100 1.000 36.23011 2799 ALA B C 1
ATOM 6645 O O . ALA B 1 160 ? -17.97600 -4.04700 -31.02100 1.000 40.54953 2799 ALA B O 1
ATOM 6652 N N . VAL B 1 161 ? -15.84000 -3.35000 -30.83100 1.000 35.04299 2800 VAL B N 1
ATOM 6653 C CA . VAL B 1 161 ? -15.85000 -2.73800 -32.15600 1.000 37.36299 2800 VAL B CA 1
ATOM 6654 C C . VAL B 1 161 ? -16.05600 -3.80300 -33.22300 1.000 38.45777 2800 VAL B C 1
ATOM 6655 O O . VAL B 1 161 ? -16.86100 -3.63000 -34.14600 1.000 42.27419 2800 VAL B O 1
ATOM 6668 N N . CYS B 1 162 ? -15.34900 -4.92900 -33.10700 1.000 38.53849 2801 CYS B N 1
ATOM 6669 C CA . CYS B 1 162 ? -15.52000 -6.00100 -34.07900 1.000 41.46656 2801 CYS B CA 1
ATOM 6670 C C . CYS B 1 162 ? -16.94600 -6.53400 -34.06400 1.000 43.85337 2801 CYS B C 1
ATOM 6671 O O . CYS B 1 162 ? -17.53800 -6.76600 -35.12400 1.000 47.97077 2801 CYS B O 1
ATOM 6679 N N . ASP B 1 163 ? -17.52000 -6.72100 -32.87300 1.000 35.51417 2802 ASP B N 1
ATOM 6680 C CA . ASP B 1 163 ? -18.87800 -7.24300 -32.78000 1.000 43.54023 2802 ASP B CA 1
ATOM 6681 C C . ASP B 1 163 ? -19.87200 -6.30800 -33.45400 1.000 44.69247 2802 ASP B C 1
ATOM 6682 O O . ASP B 1 163 ? -20.67800 -6.73700 -34.28500 1.000 52.52891 2802 ASP B O 1
ATOM 6691 N N . ASP B 1 164 ? -19.82600 -5.02000 -33.11000 1.000 42.99551 2803 ASP B N 1
ATOM 6692 C CA . ASP B 1 164 ? -20.79500 -4.08100 -33.66900 1.000 48.77141 2803 ASP B CA 1
ATOM 6693 C C . ASP B 1 164 ? -20.59500 -3.89400 -35.17000 1.000 47.50929 2803 ASP B C 1
ATOM 6694 O O . ASP B 1 164 ? -21.57100 -3.75300 -35.91800 1.000 49.59444 2803 ASP B O 1
ATOM 6703 N N . LEU B 1 165 ? -19.34400 -3.91600 -35.64100 1.000 44.56075 2804 LEU B N 1
ATOM 6704 C CA . LEU B 1 165 ? -19.10400 -3.77300 -37.07300 1.000 49.84759 2804 LEU B CA 1
ATOM 6705 C C . LEU B 1 165 ? -19.62800 -4.98200 -37.83400 1.000 48.38719 2804 LEU B C 1
ATOM 6706 O O . LEU B 1 165 ? -20.36900 -4.83800 -38.81400 1.000 49.68612 2804 LEU B O 1
ATOM 6722 N N . LEU B 1 166 ? -19.25300 -6.18700 -37.39700 1.000 45.92042 2805 LEU B N 1
ATOM 6723 C CA . LEU B 1 166 ? -19.69600 -7.40000 -38.06900 1.000 50.93099 2805 LEU B CA 1
ATOM 6724 C C . LEU B 1 166 ? -21.18900 -7.63300 -37.89800 1.000 52.55280 2805 LEU B C 1
ATOM 6725 O O . LEU B 1 166 ? -21.76200 -8.43900 -38.63500 1.000 56.27249 2805 LEU B O 1
ATOM 6741 N N . ALA B 1 167 ? -21.82500 -6.97300 -36.93000 1.000 50.61793 2806 ALA B N 1
ATOM 6742 C CA . ALA B 1 167 ? -23.27800 -6.98100 -36.84700 1.000 57.60742 2806 ALA B CA 1
ATOM 6743 C C . ALA B 1 167 ? -23.91600 -5.89800 -37.70500 1.000 57.01086 2806 ALA B C 1
ATOM 6744 O O . ALA B 1 167 ? -25.12100 -5.96800 -37.97200 1.000 65.41963 2806 ALA B O 1
ATOM 6751 N N . ALA B 1 168 ? -23.13900 -4.89800 -38.13200 1.000 55.60646 2807 ALA B N 1
ATOM 6752 C CA . ALA B 1 168 ? -23.66200 -3.82700 -38.97100 1.000 55.53593 2807 ALA B CA 1
ATOM 6753 C C . ALA B 1 168 ? -23.45600 -4.06300 -40.46300 1.000 57.39599 2807 ALA B C 1
ATOM 6754 O O . ALA B 1 168 ? -24.25600 -3.57700 -41.27200 1.000 51.57058 2807 ALA B O 1
ATOM 6761 N N . THR B 1 169 ? -22.40500 -4.78200 -40.85300 1.000 58.49882 2808 THR B N 1
ATOM 6762 C CA . THR B 1 169 ? -22.08400 -4.94100 -42.26600 1.000 48.63005 2808 THR B CA 1
ATOM 6763 C C . THR B 1 169 ? -21.17400 -6.14300 -42.44700 1.000 55.76073 2808 THR B C 1
ATOM 6764 O O . THR B 1 169 ? -20.46700 -6.55500 -41.52500 1.000 57.51504 2808 THR B O 1
ATOM 6775 N N . ASP B 1 170 ? -21.20700 -6.70700 -43.65800 1.000 51.60657 2809 ASP B N 1
ATOM 6776 C CA . ASP B 1 170 ? -20.25800 -7.73500 -44.06500 1.000 54.22969 2809 ASP B CA 1
ATOM 6777 C C . ASP B 1 170 ? -19.44600 -7.29300 -45.28300 1.000 57.49927 2809 ASP B C 1
ATOM 6778 O O . ASP B 1 170 ? -18.94500 -8.12400 -46.03700 1.000 59.57515 2809 ASP B O 1
ATOM 6787 N N . LEU B 1 171 ? -19.30500 -5.98200 -45.47900 1.000 63.06255 2810 LEU B N 1
ATOM 6788 C CA . LEU B 1 171 ? -18.59400 -5.45600 -46.63500 1.000 60.44062 2810 LEU B CA 1
ATOM 6789 C C . LEU B 1 171 ? -17.08700 -5.51100 -46.40800 1.000 54.32628 2810 LEU B C 1
ATOM 6790 O O . LEU B 1 171 ? -16.62200 -5.57000 -45.26700 1.000 53.37310 2810 LEU B O 1
ATOM 6806 N N . PRO B 1 172 ? -16.29800 -5.49300 -47.48200 1.000 50.25190 2811 PRO B N 1
ATOM 6807 C CA . PRO B 1 172 ? -14.84200 -5.39200 -47.31300 1.000 50.25365 2811 PRO B CA 1
ATOM 6808 C C . PRO B 1 172 ? -14.47000 -4.17000 -46.49000 1.000 44.70555 2811 PRO B C 1
ATOM 6809 O O . PRO B 1 172 ? -14.98800 -3.07000 -46.70100 1.000 43.44432 2811 PRO B O 1
ATOM 6820 N N . ALA B 1 173 ? -13.53800 -4.36900 -45.56200 1.000 45.70302 2812 ALA B N 1
ATOM 6821 C CA . ALA B 1 173 ? -13.24200 -3.39000 -44.53000 1.000 45.39627 2812 ALA B CA 1
ATOM 6822 C C . ALA B 1 173 ? -11.81100 -2.88700 -44.62500 1.000 39.14728 2812 ALA B C 1
ATOM 6823 O O . ALA B 1 173 ? -10.87600 -3.66300 -44.84600 1.000 40.84700 2812 ALA B O 1
ATOM 6830 N N . ILE B 1 174 ? -11.66100 -1.57300 -44.46800 1.000 40.40051 2813 ILE B N 1
ATOM 6831 C CA . ILE B 1 174 ? -10.37400 -0.91600 -44.29000 1.000 40.78428 2813 ILE B CA 1
ATOM 6832 C C . ILE B 1 174 ? -10.35700 -0.36000 -42.87300 1.000 33.35530 2813 ILE B C 1
ATOM 6833 O O . ILE B 1 174 ? -11.35500 0.20200 -42.41600 1.000 35.79222 2813 ILE B O 1
ATOM 6849 N N . VAL B 1 175 ? -9.23800 -0.51300 -42.17800 1.000 33.27438 2814 VAL B N 1
ATOM 6850 C CA . VAL B 1 175 ? -9.06100 0.08600 -40.86000 1.000 34.61943 2814 VAL B CA 1
ATOM 6851 C C . VAL B 1 175 ? -8.12000 1.27200 -41.02900 1.000 31.83634 2814 VAL B C 1
ATOM 6852 O O . VAL B 1 175 ? -7.00100 1.11600 -41.53400 1.000 30.84388 2814 VAL B O 1
ATOM 6865 N N . PHE B 1 176 ? -8.58200 2.45700 -40.63700 1.000 36.14546 2815 PHE B N 1
ATOM 6866 C CA . PHE B 1 176 ? -7.78000 3.67100 -40.68000 1.000 32.17196 2815 PHE B CA 1
ATOM 6867 C C . PHE B 1 176 ? -7.48300 4.13100 -39.25900 1.000 35.32362 2815 PHE B C 1
ATOM 6868 O O . PHE B 1 176 ? -8.36800 4.13400 -38.39700 1.000 32.41031 2815 PHE B O 1
ATOM 6885 N N . ALA B 1 177 ? -6.23100 4.51600 -39.01900 1.000 39.06602 2816 ALA B N 1
ATOM 6886 C CA . ALA B 1 177 ? -5.78800 4.96200 -37.70600 1.000 35.65099 2816 ALA B CA 1
ATOM 6887 C C . ALA B 1 177 ? -5.01100 6.26100 -37.84400 1.000 34.87010 2816 ALA B C 1
ATOM 6888 O O . ALA B 1 177 ? -4.21800 6.42100 -38.77600 1.000 36.46190 2816 ALA B O 1
ATOM 6895 N N . GLN B 1 178 ? -5.24100 7.18400 -36.91500 1.000 37.09101 2817 GLN B N 1
ATOM 6896 C CA . GLN B 1 178 ? -4.50000 8.43900 -36.85500 1.000 36.07529 2817 GLN B CA 1
ATOM 6897 C C . GLN B 1 178 ? -3.59800 8.41700 -35.62600 1.000 36.42264 2817 GLN B C 1
ATOM 6898 O O . GLN B 1 178 ? -4.07900 8.50900 -34.49100 1.000 40.10847 2817 GLN B O 1
ATOM 6912 N N . ALA B 1 179 ? -2.29300 8.29100 -35.85600 1.000 41.32179 2818 ALA B N 1
ATOM 6913 C CA . ALA B 1 179 ? -1.29300 8.41200 -34.80200 1.000 36.63873 2818 ALA B CA 1
ATOM 6914 C C . ALA B 1 179 ? -1.52700 7.44900 -33.64200 1.000 33.26748 2818 ALA B C 1
ATOM 6915 O O . ALA B 1 179 ? -1.40800 6.23200 -33.81200 1.000 40.82540 2818 ALA B O 1
ATOM 6922 N N . ASN B 1 180 ? -1.84500 7.97900 -32.46300 1.000 36.26022 2819 ASN B N 1
ATOM 6923 C CA . ASN B 1 180 ? -1.94900 7.14600 -31.26500 1.000 35.26961 2819 ASN B CA 1
ATOM 6924 C C . ASN B 1 180 ? -2.97900 6.03400 -31.45200 1.000 39.26169 2819 ASN B C 1
ATOM 6925 O O . ASN B 1 180 ? -2.77300 4.89500 -31.00900 1.000 38.04905 2819 ASN B O 1
ATOM 6936 N N . GLY B 1 181 ? -4.08000 6.35000 -32.16100 1.000 37.89742 2820 GLY B N 1
ATOM 6937 C CA . GLY B 1 181 ? -5.13100 5.36300 -32.39300 1.000 38.18725 2820 GLY B CA 1
ATOM 6938 C C . GLY B 1 181 ? -4.61100 4.09200 -33.00800 1.000 39.45259 2820 GLY B C 1
ATOM 6939 O O . GLY B 1 181 ? -5.22300 3.01500 -32.84800 1.000 37.34656 2820 GLY B O 1
ATOM 6943 N N . SER B 1 182 ? -3.47200 4.16900 -33.69500 1.000 35.44015 2821 SER B N 1
ATOM 6944 C CA . SER B 1 182 ? -2.81900 2.99400 -34.23700 1.000 35.52509 2821 SER B CA 1
ATOM 6945 C C . SER B 1 182 ? -2.93900 1.83100 -33.26700 1.000 37.39353 2821 SER B C 1
ATOM 6946 O O . SER B 1 182 ? -3.39500 0.74400 -33.64000 1.000 38.79188 2821 SER B O 1
ATOM 6954 N N . ALA B 1 183 ? -2.59800 2.06600 -31.99400 1.000 34.71787 2822 ALA B N 1
ATOM 6955 C CA . ALA B 1 183 ? -2.65500 1.00100 -30.99900 1.000 35.96173 2822 ALA B CA 1
ATOM 6956 C C . ALA B 1 183 ? -3.95300 0.21500 -31.13600 1.000 32.98711 2822 ALA B C 1
ATOM 6957 O O . ALA B 1 183 ? -3.94900 -0.92300 -31.62200 1.000 32.94838 2822 ALA B O 1
ATOM 6964 N N . LEU B 1 184 ? -5.07800 0.83400 -30.76800 1.000 34.52283 2823 LEU B N 1
ATOM 6965 C CA . LEU B 1 184 ? -6.33900 0.10000 -30.79000 1.000 30.68324 2823 LEU B CA 1
ATOM 6966 C C . LEU B 1 184 ? -6.60300 -0.45800 -32.18000 1.000 33.39912 2823 LEU B C 1
ATOM 6967 O O . LEU B 1 184 ? -7.01700 -1.61500 -32.32700 1.000 35.12682 2823 LEU B O 1
ATOM 6983 N N . ALA B 1 185 ? -6.31400 0.33200 -33.21800 1.000 36.62664 2824 ALA B N 1
ATOM 6984 C CA . ALA B 1 185 ? -6.57100 -0.12100 -34.57900 1.000 33.28865 2824 ALA B CA 1
ATOM 6985 C C . ALA B 1 185 ? -5.90600 -1.46700 -34.82300 1.000 32.95891 2824 ALA B C 1
ATOM 6986 O O . ALA B 1 185 ? -6.54700 -2.41400 -35.29300 1.000 38.26045 2824 ALA B O 1
ATOM 6993 N N . LEU B 1 186 ? -4.62500 -1.58400 -34.45900 1.000 27.82712 2825 LEU B N 1
ATOM 6994 C CA . LEU B 1 186 ? -3.92900 -2.85400 -34.61800 1.000 37.16116 2825 LEU B CA 1
ATOM 6995 C C . LEU B 1 186 ? -4.75900 -3.97800 -34.00700 1.000 34.45709 2825 LEU B C 1
ATOM 6996 O O . LEU B 1 186 ? -5.14100 -4.93900 -34.68600 1.000 32.34501 2825 LEU B O 1
ATOM 7012 N N . ALA B 1 187 ? -5.09800 -3.83100 -32.72200 1.000 29.75797 2826 ALA B N 1
ATOM 7013 C CA . ALA B 1 187 ? -5.91600 -4.83200 -32.05100 1.000 34.71483 2826 ALA B CA 1
ATOM 7014 C C . ALA B 1 187 ? -7.11800 -5.18700 -32.91000 1.000 32.21601 2826 ALA B C 1
ATOM 7015 O O . ALA B 1 187 ? -7.32300 -6.35500 -33.26700 1.000 37.39194 2826 ALA B O 1
ATOM 7022 N N . ILE B 1 188 ? -7.89800 -4.17200 -33.29600 1.000 29.79942 2827 ILE B N 1
ATOM 7023 C CA . ILE B 1 188 ? -9.11100 -4.42000 -34.06900 1.000 34.98861 2827 ILE B CA 1
ATOM 7024 C C . ILE B 1 188 ? -8.77100 -5.25100 -35.29600 1.000 32.32173 2827 ILE B C 1
ATOM 7025 O O . ILE B 1 188 ? -9.33100 -6.33400 -35.51600 1.000 30.12060 2827 ILE B O 1
ATOM 7041 N N . THR B 1 189 ? -7.78900 -4.78900 -36.07300 1.000 32.96360 2828 THR B N 1
ATOM 7042 C CA . THR B 1 189 ? -7.41600 -5.50400 -37.28500 1.000 34.52999 2828 THR B CA 1
ATOM 7043 C C . THR B 1 189 ? -7.17200 -6.96900 -36.96100 1.000 36.31740 2828 THR B C 1
ATOM 7044 O O . THR B 1 189 ? -7.76700 -7.86600 -37.57300 1.000 35.92184 2828 THR B O 1
ATOM 7055 N N . ARG B 1 190 ? -6.35700 -7.22200 -35.93300 1.000 38.48948 2829 ARG B N 1
ATOM 7056 C CA . ARG B 1 190 ? -5.98000 -8.59200 -35.60200 1.000 39.06815 2829 ARG B CA 1
ATOM 7057 C C . ARG B 1 190 ? -7.20000 -9.40300 -35.19600 1.000 35.78519 2829 ARG B C 1
ATOM 7058 O O . ARG B 1 190 ? -7.37400 -10.54100 -35.65000 1.000 42.72972 2829 ARG B O 1
ATOM 7079 N N . GLU B 1 191 ? -8.09300 -8.82200 -34.39500 1.000 31.30784 2830 GLU B N 1
ATOM 7080 C CA . GLU B 1 191 ? -9.31700 -9.54400 -34.07300 1.000 41.82325 2830 GLU B CA 1
ATOM 7081 C C . GLU B 1 191 ? -10.08600 -9.88200 -35.34000 1.000 44.29091 2830 GLU B C 1
ATOM 7082 O O . GLU B 1 191 ? -10.53400 -11.01900 -35.52300 1.000 46.25695 2830 GLU B O 1
ATOM 7094 N N . LEU B 1 192 ? -10.22500 -8.91000 -36.24900 1.000 42.47474 2831 LEU B N 1
ATOM 7095 C CA . LEU B 1 192 ? -10.97600 -9.17600 -37.46900 1.000 40.70548 2831 LEU B CA 1
ATOM 7096 C C . LEU B 1 192 ? -10.29800 -10.24400 -38.31100 1.000 41.63392 2831 LEU B C 1
ATOM 7097 O O . LEU B 1 192 ? -10.96700 -10.90300 -39.11400 1.000 42.93496 2831 LEU B O 1
ATOM 7113 N N . VAL B 1 193 ? -8.99300 -10.44900 -38.12800 1.000 40.49935 2832 VAL B N 1
ATOM 7114 C CA . VAL B 1 193 ? -8.32500 -11.53700 -38.82800 1.000 40.59779 2832 VAL B CA 1
ATOM 7115 C C . VAL B 1 193 ? -8.56800 -12.85500 -38.10600 1.000 45.89677 2832 VAL B C 1
ATOM 7116 O O . VAL B 1 193 ? -8.74200 -13.89900 -38.74300 1.000 45.26591 2832 VAL B O 1
ATOM 7129 N N . ARG B 1 194 ? -8.59500 -12.83100 -36.77000 1.000 51.27222 2833 ARG B N 1
ATOM 7130 C CA . ARG B 1 194 ? -8.89200 -14.04800 -36.02100 1.000 45.67639 2833 ARG B CA 1
ATOM 7131 C C . ARG B 1 194 ? -10.28800 -14.55600 -36.35200 1.000 49.51652 2833 ARG B C 1
ATOM 7132 O O . ARG B 1 194 ? -10.50900 -15.76700 -36.46400 1.000 59.61894 2833 ARG B O 1
ATOM 7153 N N . ARG B 1 195 ? -11.24700 -13.64400 -36.49900 1.000 42.43350 2834 ARG B N 1
ATOM 7154 C CA . ARG B 1 195 ? -12.60300 -14.00300 -36.89000 1.000 48.01701 2834 ARG B CA 1
ATOM 7155 C C . ARG B 1 195 ? -12.74100 -14.22500 -38.39100 1.000 54.68494 2834 ARG B C 1
ATOM 7156 O O . ARG B 1 195 ? -13.84800 -14.51300 -38.85900 1.000 49.54277 2834 ARG B O 1
ATOM 7177 N N . SER B 1 196 ? -11.65000 -14.09600 -39.14800 1.000 53.14350 2835 SER B N 1
ATOM 7178 C CA . SER B 1 196 ? -11.67200 -14.29700 -40.59500 1.000 48.25081 2835 SER B CA 1
ATOM 7179 C C . SER B 1 196 ? -12.75900 -13.44800 -41.24800 1.000 45.27776 2835 SER B C 1
ATOM 7180 O O . SER B 1 196 ? -13.47200 -13.89300 -42.15100 1.000 51.02167 2835 SER B O 1
ATOM 7188 N N . ALA B 1 197 ? -12.89700 -12.21500 -40.77200 1.000 45.41094 2836 ALA B N 1
ATOM 7189 C CA . ALA B 1 197 ? -13.78300 -11.25800 -41.41100 1.000 46.14555 2836 ALA B CA 1
ATOM 7190 C C . ALA B 1 197 ? -13.07800 -10.65400 -42.62000 1.000 37.59685 2836 ALA B C 1
ATOM 7191 O O . ALA B 1 197 ? -11.86000 -10.77200 -42.78100 1.000 34.23656 2836 ALA B O 1
ATOM 7198 N N . ASP B 1 198 ? -13.86000 -10.00400 -43.48200 1.000 36.17188 2837 ASP B N 1
ATOM 7199 C CA . ASP B 1 198 ? -13.32600 -9.50000 -44.74600 1.000 40.52123 2837 ASP B CA 1
ATOM 7200 C C . ASP B 1 198 ? -12.69100 -8.13100 -44.51400 1.000 43.00692 2837 ASP B C 1
ATOM 7201 O O . ASP B 1 198 ? -13.26000 -7.07700 -44.81100 1.000 45.63681 2837 ASP B O 1
ATOM 7210 N N . VAL B 1 199 ? -11.47700 -8.15600 -43.97200 1.000 30.20694 2838 VAL B N 1
ATOM 7211 C CA . VAL B 1 199 ? -10.63000 -6.97500 -43.86600 1.000 37.07068 2838 VAL B CA 1
ATOM 7212 C C . VAL B 1 199 ? -9.56000 -7.07900 -44.94400 1.000 44.08954 2838 VAL B C 1
ATOM 7213 O O . VAL B 1 199 ? -8.89900 -8.11700 -45.07700 1.000 33.26578 2838 VAL B O 1
ATOM 7226 N N . ARG B 1 200 ? -9.39300 -6.00800 -45.71700 1.000 41.15030 2839 ARG B N 1
ATOM 7227 C CA . ARG B 1 200 ? -8.50000 -6.02000 -46.86400 1.000 48.33489 2839 ARG B CA 1
ATOM 7228 C C . ARG B 1 200 ? -7.36400 -5.01100 -46.77800 1.000 38.25521 2839 ARG B C 1
ATOM 7229 O O . ARG B 1 200 ? -6.48800 -5.02800 -47.64900 1.000 45.42062 2839 ARG B O 1
ATOM 7250 N N . ALA B 1 201 ? -7.34000 -4.14200 -45.77000 1.000 36.78485 2840 ALA B N 1
ATOM 7251 C CA . ALA B 1 201 ? -6.30700 -3.11600 -45.72700 1.000 40.35859 2840 ALA B CA 1
ATOM 7252 C C . ALA B 1 201 ? -6.27900 -2.46300 -44.35600 1.000 33.23288 2840 ALA B C 1
ATOM 7253 O O . ALA B 1 201 ? -7.31600 -2.31000 -43.70500 1.000 37.01325 2840 ALA B O 1
ATOM 7260 N N . LEU B 1 202 ? -5.07600 -2.07700 -43.93300 1.000 35.10182 2841 LEU B N 1
ATOM 7261 C CA . LEU B 1 202 ? -4.87000 -1.27400 -42.73200 1.000 36.02656 2841 LEU B CA 1
ATOM 7262 C C . LEU B 1 202 ? -4.14000 0.00600 -43.11000 1.000 38.80566 2841 LEU B C 1
ATOM 7263 O O . LEU B 1 202 ? -3.03000 -0.04900 -43.64400 1.000 39.62850 2841 LEU B O 1
ATOM 7279 N N . CYS B 1 203 ? -4.75100 1.15200 -42.82100 1.000 35.67238 2842 CYS B N 1
ATOM 7280 C CA . CYS B 1 203 ? -4.14800 2.45300 -43.08700 1.000 35.58100 2842 CYS B CA 1
ATOM 7281 C C . CYS B 1 203 ? -3.82700 3.13500 -41.76500 1.000 37.00481 2842 CYS B C 1
ATOM 7282 O O . CYS B 1 203 ? -4.67000 3.17300 -40.86300 1.000 41.67983 2842 CYS B O 1
ATOM 7290 N N . ILE B 1 204 ? -2.61200 3.66600 -41.65000 1.000 36.16897 2843 ILE B N 1
ATOM 7291 C CA . ILE B 1 204 ? -2.15300 4.31400 -40.42500 1.000 34.05044 2843 ILE B CA 1
ATOM 7292 C C . ILE B 1 204 ? -1.57600 5.67000 -40.80000 1.000 34.50603 2843 ILE B C 1
ATOM 7293 O O . ILE B 1 204 ? -0.73700 5.76400 -41.70000 1.000 40.00341 2843 ILE B O 1
ATOM 7309 N N . GLY B 1 205 ? -2.00700 6.71400 -40.09200 1.000 31.98821 2844 GLY B N 1
ATOM 7310 C CA . GLY B 1 205 ? -1.59300 8.07700 -40.38000 1.000 37.65069 2844 GLY B CA 1
ATOM 7311 C C . GLY B 1 205 ? -0.71400 8.64200 -39.27700 1.000 39.31498 2844 GLY B C 1
ATOM 7312 O O . GLY B 1 205 ? -1.07900 8.61300 -38.10000 1.000 41.02360 2844 GLY B O 1
ATOM 7316 N N . GLY B 1 206 ? 0.44900 9.15100 -39.67800 1.000 36.71954 2845 GLY B N 1
ATOM 7317 C CA . GLY B 1 206 ? 1.31800 9.86100 -38.75700 1.000 39.18167 2845 GLY B CA 1
ATOM 7318 C C . GLY B 1 206 ? 1.85700 9.02700 -37.61800 1.000 39.97639 2845 GLY B C 1
ATOM 7319 O O . GLY B 1 206 ? 2.03800 9.54700 -36.51100 1.000 43.27573 2845 GLY B O 1
ATOM 7323 N N . ALA B 1 207 ? 2.13800 7.74800 -37.85900 1.000 30.96900 2846 ALA B N 1
ATOM 7324 C CA . ALA B 1 207 ? 2.67300 6.87600 -36.82500 1.000 30.21478 2846 ALA B CA 1
ATOM 7325 C C . ALA B 1 207 ? 3.65700 5.88800 -37.43500 1.000 38.60480 2846 ALA B C 1
ATOM 7326 O O . ALA B 1 207 ? 3.67900 5.65900 -38.64700 1.000 39.21215 2846 ALA B O 1
ATOM 7333 N N . LEU B 1 208 ? 4.47200 5.30200 -36.56400 1.000 38.57988 2847 LEU B N 1
ATOM 7334 C CA . LEU B 1 208 ? 5.44700 4.28500 -36.92800 1.000 36.79498 2847 LEU B CA 1
ATOM 7335 C C . LEU B 1 208 ? 5.37600 3.17700 -35.89000 1.000 37.19582 2847 LEU B C 1
ATOM 7336 O O . LEU B 1 208 ? 5.00200 3.41300 -34.73800 1.000 43.27605 2847 LEU B O 1
ATOM 7352 N N . MET B 1 209 ? 5.72900 1.96200 -36.30200 1.000 35.21846 2848 MET B N 1
ATOM 7353 C CA . MET B 1 209 ? 5.69100 0.83600 -35.38100 1.000 38.33848 2848 MET B CA 1
ATOM 7354 C C . MET B 1 209 ? 6.69700 1.04200 -34.25600 1.000 42.13301 2848 MET B C 1
ATOM 7355 O O . MET B 1 209 ? 7.83200 1.47100 -34.48500 1.000 36.42416 2848 MET B O 1
ATOM 7369 N N . ARG B 1 210 ? 6.27200 0.72800 -33.03400 1.000 43.11327 2849 ARG B N 1
ATOM 7370 C CA . ARG B 1 210 ? 7.11700 0.87300 -31.85600 1.000 45.89895 2849 ARG B CA 1
ATOM 7371 C C . ARG B 1 210 ? 7.90200 -0.41900 -31.65500 1.000 39.38734 2849 ARG B C 1
ATOM 7372 O O . ARG B 1 210 ? 7.31400 -1.50400 -31.56600 1.000 36.41051 2849 ARG B O 1
ATOM 7393 N N . THR B 1 211 ? 9.22600 -0.29700 -31.60500 1.000 48.22349 2850 THR B N 1
ATOM 7394 C CA . THR B 1 211 ? 10.11000 -1.45100 -31.50100 1.000 51.22383 2850 THR B CA 1
ATOM 7395 C C . THR B 1 211 ? 10.69600 -1.62400 -30.10600 1.000 46.68303 2850 THR B C 1
ATOM 7396 O O . THR B 1 211 ? 11.18500 -2.71500 -29.79200 1.000 45.69925 2850 THR B O 1
ATOM 7407 N N . VAL B 1 212 ? 10.65400 -0.58600 -29.26700 1.000 49.88135 2851 VAL B N 1
ATOM 7408 C CA . VAL B 1 212 ? 11.19400 -0.63800 -27.91500 1.000 47.71819 2851 VAL B CA 1
ATOM 7409 C C . VAL B 1 212 ? 10.06800 -0.41200 -26.91500 1.000 46.41720 2851 VAL B C 1
ATOM 7410 O O . VAL B 1 212 ? 9.06900 0.25000 -27.21300 1.000 44.43122 2851 VAL B O 1
ATOM 7423 N N . THR B 1 213 ? 10.23800 -0.97400 -25.71800 1.000 51.89166 2852 THR B N 1
ATOM 7424 C CA . THR B 1 213 ? 9.30500 -0.71900 -24.62600 1.000 45.78594 2852 THR B CA 1
ATOM 7425 C C . THR B 1 213 ? 9.34600 0.76000 -24.25400 1.000 43.49385 2852 THR B C 1
ATOM 7426 O O . THR B 1 213 ? 10.40500 1.39400 -24.27500 1.000 46.47109 2852 THR B O 1
ATOM 7437 N N . GLY B 1 214 ? 8.18300 1.31000 -23.90300 1.000 44.93659 2853 GLY B N 1
ATOM 7438 C CA . GLY B 1 214 ? 8.03900 2.73400 -23.70400 1.000 45.34532 2853 GLY B CA 1
ATOM 7439 C C . GLY B 1 214 ? 8.09800 3.18500 -22.25500 1.000 53.05549 2853 GLY B C 1
ATOM 7440 O O . GLY B 1 214 ? 7.91400 2.40400 -21.32400 1.000 53.12460 2853 GLY B O 1
ATOM 7444 N N . LYS B 1 215 ? 8.36500 4.47800 -22.08500 1.000 53.78838 2854 LYS B N 1
ATOM 7445 C CA . LYS B 1 215 ? 8.36000 5.13000 -20.78300 1.000 57.05528 2854 LYS B CA 1
ATOM 7446 C C . LYS B 1 215 ? 6.97000 5.68700 -20.50000 1.000 54.54218 2854 LYS B C 1
ATOM 7447 O O . LYS B 1 215 ? 6.22300 6.03300 -21.41900 1.000 61.50695 2854 LYS B O 1
ATOM 7466 N N . ARG B 1 216 ? 6.62000 5.76800 -19.21900 1.000 49.04597 2855 ARG B N 1
ATOM 7467 C CA . ARG B 1 216 ? 5.35100 6.37400 -18.84500 1.000 39.89214 2855 ARG B CA 1
ATOM 7468 C C . ARG B 1 216 ? 5.49300 7.89200 -18.83100 1.000 44.10421 2855 ARG B C 1
ATOM 7469 O O . ARG B 1 216 ? 6.55500 8.43800 -18.51900 1.000 46.48669 2855 ARG B O 1
ATOM 7490 N N . ASP B 1 217 ? 4.40500 8.57300 -19.17400 1.000 36.63402 2856 ASP B N 1
ATOM 7491 C CA . ASP B 1 217 ? 4.43800 10.02100 -19.33900 1.000 41.27058 2856 ASP B CA 1
ATOM 7492 C C . ASP B 1 217 ? 4.51700 10.69300 -17.97200 1.000 45.05922 2856 ASP B C 1
ATOM 7493 O O . ASP B 1 217 ? 3.53800 10.71300 -17.21900 1.000 41.51797 2856 ASP B O 1
ATOM 7502 N N . THR B 1 218 ? 5.69200 11.23500 -17.64700 1.000 40.90625 2857 THR B N 1
ATOM 7503 C CA . THR B 1 218 ? 5.89300 12.01100 -16.43100 1.000 42.05743 2857 THR B CA 1
ATOM 7504 C C . THR B 1 218 ? 6.03500 13.50000 -16.73200 1.000 41.59450 2857 THR B C 1
ATOM 7505 O O . THR B 1 218 ? 6.62700 14.24000 -15.94000 1.000 47.78329 2857 THR B O 1
ATOM 7516 N N . ARG B 1 219 ? 5.50900 13.94800 -17.86800 1.000 43.43914 2858 ARG B N 1
ATOM 7517 C CA . ARG B 1 219 ? 5.58800 15.34600 -18.24500 1.000 44.52556 2858 ARG B CA 1
ATOM 7518 C C . ARG B 1 219 ? 4.51800 16.15100 -17.51300 1.000 40.83229 2858 ARG B C 1
ATOM 7519 O O . ARG B 1 219 ? 3.50200 15.61900 -17.05900 1.000 41.49722 2858 ARG B O 1
ATOM 7540 N N . THR B 1 220 ? 4.75600 17.45100 -17.40400 1.000 44.44093 2859 THR B N 1
ATOM 7541 C CA . THR B 1 220 ? 3.75200 18.34700 -16.85900 1.000 47.14455 2859 THR B CA 1
ATOM 7542 C C . THR B 1 220 ? 2.68500 18.63900 -17.91200 1.000 42.92953 2859 THR B C 1
ATOM 7543 O O . THR B 1 220 ? 2.89700 18.46600 -19.11500 1.000 39.17388 2859 THR B O 1
ATOM 7554 N N . ASP B 1 221 ? 1.51400 19.07400 -17.44100 1.000 43.81629 2860 ASP B N 1
ATOM 7555 C CA . ASP B 1 221 ? 0.45300 19.46500 -18.36400 1.000 44.42020 2860 ASP B CA 1
ATOM 7556 C C . ASP B 1 221 ? 0.90500 20.60200 -19.26900 1.000 43.50210 2860 ASP B C 1
ATOM 7557 O O . ASP B 1 221 ? 0.61600 20.60400 -20.47400 1.000 42.59743 2860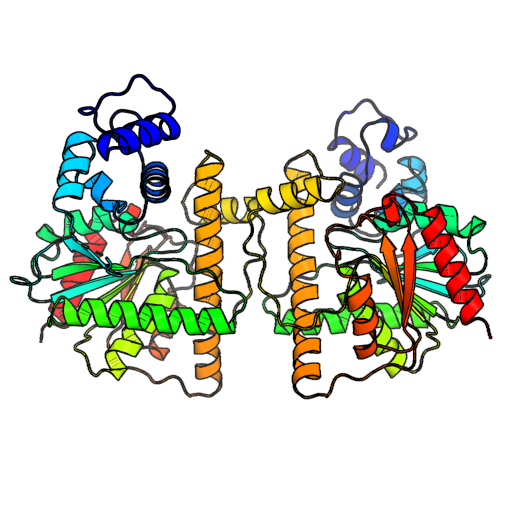 ASP B O 1
ATOM 7566 N N . ASP B 1 222 ? 1.62000 21.57700 -18.70600 1.000 46.86460 2861 ASP B N 1
ATOM 7567 C CA . ASP B 1 222 ? 2.10100 22.69800 -19.50500 1.000 45.00221 2861 ASP B CA 1
ATOM 7568 C C . ASP B 1 222 ? 3.10700 22.23800 -20.55100 1.000 38.66091 2861 ASP B C 1
ATOM 7569 O O . ASP B 1 222 ? 3.13500 22.77000 -21.66400 1.000 36.95151 2861 ASP B O 1
ATOM 7578 N N . GLU B 1 223 ? 3.93900 21.24600 -20.22000 1.000 39.97832 2862 GLU B N 1
ATOM 7579 C CA . GLU B 1 223 ? 4.88100 20.72800 -21.20700 1.000 42.30879 2862 GLU B CA 1
ATOM 7580 C C . GLU B 1 223 ? 4.15800 20.00500 -22.33600 1.000 38.77000 2862 GLU B C 1
ATOM 7581 O O . GLU B 1 223 ? 4.56400 20.10100 -23.49800 1.000 41.71748 2862 GLU B O 1
ATOM 7593 N N . ILE B 1 224 ? 3.06700 19.29800 -22.02200 1.000 35.65057 2863 ILE B N 1
ATOM 7594 C CA . ILE B 1 224 ? 2.28600 18.64700 -23.06900 1.000 40.39118 2863 ILE B CA 1
ATOM 7595 C C . ILE B 1 224 ? 1.63500 19.68400 -23.97100 1.000 38.63712 2863 ILE B C 1
ATOM 7596 O O . ILE B 1 224 ? 1.66300 19.56500 -25.20400 1.000 37.71272 2863 ILE B O 1
ATOM 7612 N N . LEU B 1 225 ? 1.04800 20.72200 -23.37500 1.000 43.27380 2864 LEU B N 1
ATOM 7613 C CA . LEU B 1 225 ? 0.41900 21.77300 -24.16400 1.000 36.28194 2864 LEU B CA 1
ATOM 7614 C C . LEU B 1 225 ? 1.43900 22.50000 -25.03000 1.000 35.68209 2864 LEU B C 1
ATOM 7615 O O . LEU B 1 225 ? 1.15200 22.84100 -26.18100 1.000 40.34432 2864 LEU B O 1
ATOM 7631 N N . ALA B 1 226 ? 2.64200 22.73700 -24.49900 1.000 32.55819 2865 ALA B N 1
ATOM 7632 C CA . ALA B 1 226 ? 3.68000 23.40300 -25.27800 1.000 40.05025 2865 ALA B CA 1
ATOM 7633 C C . ALA B 1 226 ? 4.17000 22.52600 -26.42400 1.000 40.16699 2865 ALA B C 1
ATOM 7634 O O . ALA B 1 226 ? 4.34900 23.00700 -27.55300 1.000 42.82770 2865 ALA B O 1
ATOM 7641 N N . PHE B 1 227 ? 4.40000 21.23800 -26.15100 1.000 40.07487 2866 PHE B N 1
ATOM 7642 C CA . PHE B 1 227 ? 4.81200 20.31000 -27.19600 1.000 42.42075 2866 PHE B CA 1
ATOM 7643 C C . PHE B 1 227 ? 3.78200 20.26400 -28.31400 1.000 41.64433 2866 PHE B C 1
ATOM 7644 O O . PHE B 1 227 ? 4.13400 20.31400 -29.50100 1.000 44.09548 2866 PHE B O 1
ATOM 7661 N N . LEU B 1 228 ? 2.50000 20.18900 -27.95300 1.000 35.36057 2867 LEU B N 1
ATOM 7662 C CA . LEU B 1 228 ? 1.44500 20.09700 -28.95300 1.000 42.10671 2867 LEU B CA 1
ATOM 7663 C C . LEU B 1 228 ? 1.25300 21.41000 -29.70300 1.000 41.27654 2867 LEU B C 1
ATOM 7664 O O . LEU B 1 228 ? 0.93900 21.39400 -30.89900 1.000 41.44135 2867 LEU B O 1
ATOM 7680 N N . GLY B 1 229 ? 1.43600 22.55000 -29.03300 1.000 39.96734 2868 GLY B N 1
ATOM 7681 C CA . GLY B 1 229 ? 1.40100 23.81800 -29.73800 1.000 36.87422 2868 GLY B CA 1
ATOM 7682 C C . GLY B 1 229 ? 2.50600 23.93700 -30.76800 1.000 42.57054 2868 GLY B C 1
ATOM 7683 O O . GLY B 1 229 ? 2.27300 24.38300 -31.89500 1.000 39.84310 2868 GLY B O 1
ATOM 7687 N N . LYS B 1 230 ? 3.72400 23.53300 -30.39900 1.000 37.65876 2869 LYS B N 1
ATOM 7688 C CA . LYS B 1 230 ? 4.82500 23.56400 -31.35700 1.000 44.21546 2869 LYS B CA 1
ATOM 7689 C C . LYS B 1 230 ? 4.58600 22.59100 -32.50400 1.000 44.32802 2869 LYS B C 1
ATOM 7690 O O . LYS B 1 230 ? 4.89400 22.89800 -33.66200 1.000 46.28877 2869 LYS B O 1
ATOM 7709 N N . ALA B 1 231 ? 4.04200 21.40900 -32.20400 1.000 45.95477 2870 ALA B N 1
ATOM 7710 C CA . ALA B 1 231 ? 3.78400 20.42400 -33.24500 1.000 39.70429 2870 ALA B CA 1
ATOM 7711 C C . ALA B 1 231 ? 2.68000 20.85400 -34.20100 1.000 38.71576 2870 ALA B C 1
ATOM 7712 O O . ALA B 1 231 ? 2.59100 20.30700 -35.30400 1.000 43.97720 2870 ALA B O 1
ATOM 7719 N N . GLY B 1 232 ? 1.83300 21.80100 -33.80700 1.000 38.53545 2871 GLY B N 1
ATOM 7720 C CA . GLY B 1 232 ? 0.77400 22.27800 -34.66900 1.000 37.63524 2871 GLY B CA 1
ATOM 7721 C C . GLY B 1 232 ? -0.62900 21.91200 -34.24200 1.000 33.04728 2871 GLY B C 1
ATOM 7722 O O . GLY B 1 232 ? -1.57000 22.14900 -35.00900 1.000 39.78076 2871 GLY B O 1
ATOM 7726 N N . SER B 1 233 ? -0.80400 21.36500 -33.04500 1.000 34.69344 2872 SER B N 1
ATOM 7727 C CA . SER B 1 233 ? -2.11200 20.92100 -32.59200 1.000 39.21376 2872 SER B CA 1
ATOM 7728 C C . SER B 1 233 ? -3.01800 22.10900 -32.29400 1.000 35.75515 2872 SER B C 1
ATOM 7729 O O . SER B 1 233 ? -2.55800 23.20200 -31.95300 1.000 36.33760 2872 SER B O 1
ATOM 7737 N N . THR B 1 234 ? -4.32300 21.88500 -32.42700 1.000 32.60895 2873 THR B N 1
ATOM 7738 C CA . THR B 1 234 ? -5.30800 22.87600 -32.00600 1.000 43.08402 2873 THR B CA 1
ATOM 7739 C C . THR B 1 234 ? -5.52800 22.66600 -30.51100 1.000 46.44452 2873 THR B C 1
ATOM 7740 O O . THR B 1 234 ? -6.04300 21.62400 -30.09100 1.000 42.13952 2873 THR B O 1
ATOM 7751 N N . LEU B 1 235 ? -5.11900 23.65900 -29.69800 1.000 45.63482 2874 LEU B N 1
ATOM 7752 C CA . LEU B 1 235 ? -5.14900 23.54100 -28.24800 1.000 46.45608 2874 LEU B CA 1
ATOM 7753 C C . LEU B 1 235 ? -6.31500 24.30500 -27.62800 1.000 40.36909 2874 LEU B C 1
ATOM 7754 O O . LEU B 1 235 ? -6.72600 25.35000 -28.13800 1.000 44.21622 2874 LEU B O 1
ATOM 7770 N N . PRO B 1 236 ? -6.88000 23.79200 -26.53400 1.000 45.41956 2875 PRO B N 1
ATOM 7771 C CA . PRO B 1 236 ? -7.96600 24.51000 -25.85800 1.000 44.59163 2875 PRO B CA 1
ATOM 7772 C C . PRO B 1 236 ? -7.44300 25.71600 -25.09200 1.000 51.95481 2875 PRO B C 1
ATOM 7773 O O . PRO B 1 236 ? -6.27000 25.78900 -24.71800 1.000 52.04100 2875 PRO B O 1
ATOM 7784 N N . ALA B 1 237 ? -8.34100 26.67300 -24.85000 1.000 56.58262 2876 ALA B N 1
ATOM 7785 C CA . ALA B 1 237 ? -7.98300 27.89500 -24.13600 1.000 57.50533 2876 ALA B CA 1
ATOM 7786 C C . ALA B 1 237 ? -8.46300 27.91200 -22.68800 1.000 59.30986 2876 ALA B C 1
ATOM 7787 O O . ALA B 1 237 ? -7.67900 28.19900 -21.77800 1.000 58.33081 2876 ALA B O 1
ATOM 7794 N N . GLN B 1 238 ? -9.73600 27.59900 -22.46000 1.000 56.88113 2877 GLN B N 1
ATOM 7795 C CA . GLN B 1 238 ? -10.29700 27.58000 -21.11300 1.000 56.58449 2877 GLN B CA 1
ATOM 7796 C C . GLN B 1 238 ? -9.62200 26.50900 -20.26100 1.000 59.99473 2877 GLN B C 1
ATOM 7797 O O . GLN B 1 238 ? -9.45800 25.37300 -20.72500 1.000 64.82891 2877 GLN B O 1
ATOM 7801 N N . PRO B 1 239 ? -9.22300 26.81600 -19.02100 1.000 67.67478 2878 PRO B N 1
ATOM 7802 C CA . PRO B 1 239 ? -8.52700 25.79200 -18.22200 1.000 61.18518 2878 PRO B CA 1
ATOM 7803 C C . PRO B 1 239 ? -9.35800 24.54000 -17.99400 1.000 52.81648 2878 PRO B C 1
ATOM 7804 O O . PRO B 1 239 ? -8.78600 23.45600 -17.82700 1.000 58.36733 2878 PRO B O 1
ATOM 7815 N N . ASP B 1 240 ? -10.69000 24.64500 -17.99000 1.000 55.92317 2879 ASP B N 1
ATOM 7816 C CA . ASP B 1 240 ? -11.51900 23.44900 -17.87300 1.000 63.64865 2879 ASP B CA 1
ATOM 7817 C C . ASP B 1 240 ? -11.42000 22.58700 -19.12800 1.000 61.18234 2879 ASP B C 1
ATOM 7818 O O . ASP B 1 240 ? -11.32500 21.35200 -19.04400 1.000 68.26473 2879 ASP B O 1
ATOM 7822 N N . GLU B 1 241 ? -11.44100 23.22200 -20.30300 1.000 51.84150 2880 GLU B N 1
ATOM 7823 C CA . GLU B 1 241 ? -11.22800 22.48700 -21.54300 1.000 53.05443 2880 GLU B CA 1
ATOM 7824 C C . GLU B 1 241 ? -9.84900 21.84300 -21.54900 1.000 52.60284 2880 GLU B C 1
ATOM 7825 O O . GLU B 1 241 ? -9.68900 20.69400 -21.98200 1.000 53.02344 2880 GLU B O 1
ATOM 7829 N N . GLN B 1 242 ? -8.84000 22.57300 -21.06400 1.000 47.08375 2881 GLN B N 1
ATOM 7830 C CA . GLN B 1 242 ? -7.50200 22.01200 -20.93200 1.000 43.73160 2881 GLN B CA 1
ATOM 7831 C C . GLN B 1 242 ? -7.51700 20.77900 -20.04100 1.000 46.85447 2881 GLN B C 1
ATOM 7832 O O . GLN B 1 242 ? -6.87300 19.77000 -20.35000 1.000 48.03524 2881 GLN B O 1
ATOM 7846 N N . ALA B 1 243 ? -8.25500 20.83900 -18.93200 1.000 48.68318 2882 ALA B N 1
ATOM 7847 C CA . ALA B 1 243 ? -8.30300 19.71200 -18.00800 1.000 49.05726 2882 ALA B CA 1
ATOM 7848 C C . ALA B 1 243 ? -8.89700 18.48100 -18.68100 1.000 44.36474 2882 ALA B C 1
ATOM 7849 O O . ALA B 1 243 ? -8.33700 17.37800 -18.59500 1.000 48.34625 2882 ALA B O 1
ATOM 7856 N N . PHE B 1 244 ? -10.03600 18.65000 -19.35800 1.000 43.00692 2883 PHE B N 1
ATOM 7857 C CA . PHE B 1 244 ? -10.66700 17.50400 -20.01100 1.000 48.24335 2883 PHE B CA 1
ATOM 7858 C C . PHE B 1 244 ? -9.74200 16.92300 -21.07900 1.000 43.64188 2883 PHE B C 1
ATOM 7859 O O . PHE B 1 244 ? -9.54000 15.69900 -21.16700 1.000 43.52166 2883 PHE B O 1
ATOM 7876 N N . PHE B 1 245 ? -9.16500 17.80600 -21.90000 1.000 39.97201 2884 PHE B N 1
ATOM 7877 C CA . PHE B 1 245 ? -8.27800 17.38200 -22.97400 1.000 43.16281 2884 PHE B CA 1
ATOM 7878 C C . PHE B 1 245 ? -7.09300 16.59600 -22.43700 1.000 39.93033 2884 PHE B C 1
ATOM 7879 O O . PHE B 1 245 ? -6.75200 15.53600 -22.97300 1.000 31.17609 2884 PHE B O 1
ATOM 7896 N N . LEU B 1 246 ? -6.47200 17.08000 -21.36100 1.000 39.16571 2885 LEU B N 1
ATOM 7897 C CA . LEU B 1 246 ? -5.26400 16.44200 -20.84700 1.000 36.08779 2885 LEU B CA 1
ATOM 7898 C C . LEU B 1 246 ? -5.58000 15.12500 -20.14900 1.000 35.62707 2885 LEU B C 1
ATOM 7899 O O . LEU B 1 246 ? -4.80500 14.16500 -20.24900 1.000 32.19036 2885 LEU B O 1
ATOM 7915 N N . HIS B 1 247 ? -6.71800 15.04000 -19.45400 1.000 34.11071 2886 HIS B N 1
ATOM 7916 C CA . HIS B 1 247 ? -7.14300 13.74200 -18.93500 1.000 32.88815 2886 HIS B CA 1
ATOM 7917 C C . HIS B 1 247 ? -7.25700 12.71800 -20.06100 1.000 38.12224 2886 HIS B C 1
ATOM 7918 O O . HIS B 1 247 ? -6.67400 11.62400 -19.98900 1.000 35.12177 2886 HIS B O 1
ATOM 7932 N N . ASP B 1 248 ? -8.02200 13.05200 -21.11200 1.000 38.80990 2887 ASP B N 1
ATOM 7933 C CA . ASP B 1 248 ? -8.20600 12.10700 -22.21400 1.000 36.02581 2887 ASP B CA 1
ATOM 7934 C C . ASP B 1 248 ? -6.87600 11.77100 -22.88600 1.000 33.77685 2887 ASP B C 1
ATOM 7935 O O . ASP B 1 248 ? -6.62900 10.61600 -23.26200 1.000 34.02671 2887 ASP B O 1
ATOM 7944 N N . PHE B 1 249 ? -6.00300 12.76900 -23.02800 1.000 32.05118 2888 PHE B N 1
ATOM 7945 C CA . PHE B 1 249 ? -4.70200 12.57300 -23.66000 1.000 34.06879 2888 PHE B CA 1
ATOM 7946 C C . PHE B 1 249 ? -3.86900 11.56100 -22.88600 1.000 37.83501 2888 PHE B C 1
ATOM 7947 O O . PHE B 1 249 ? -3.32300 10.61000 -23.46300 1.000 35.44504 2888 PHE B O 1
ATOM 7964 N N . ARG B 1 250 ? -3.77300 11.74400 -21.56700 1.000 31.43812 2889 ARG B N 1
ATOM 7965 C CA . ARG B 1 250 ? -2.95300 10.85100 -20.75400 1.000 31.98557 2889 ARG B CA 1
ATOM 7966 C C . ARG B 1 250 ? -3.55000 9.44700 -20.70200 1.000 35.60720 2889 ARG B C 1
ATOM 7967 O O . ARG B 1 250 ? -2.81100 8.45300 -20.74500 1.000 38.87049 2889 ARG B O 1
ATOM 7988 N N . TYR B 1 251 ? -4.88300 9.33400 -20.66100 1.000 32.37366 2890 TYR B N 1
ATOM 7989 C CA . TYR B 1 251 ? -5.49300 8.00800 -20.70900 1.000 29.48700 2890 TYR B CA 1
ATOM 7990 C C . TYR B 1 251 ? -5.14000 7.28700 -22.00700 1.000 37.55602 2890 TYR B C 1
ATOM 7991 O O . TYR B 1 251 ? -4.74200 6.11200 -21.99600 1.000 38.23224 2890 TYR B O 1
ATOM 8009 N N . ASP B 1 252 ? -5.31800 7.96700 -23.14500 1.000 33.50950 2891 ASP B N 1
ATOM 8010 C CA . ASP B 1 252 ? -5.06200 7.32700 -24.43000 1.000 29.30550 2891 ASP B CA 1
ATOM 8011 C C . ASP B 1 252 ? -3.59700 6.93700 -24.56100 1.000 31.55332 2891 ASP B C 1
ATOM 8012 O O . ASP B 1 252 ? -3.27200 5.87600 -25.11500 1.000 34.45633 2891 ASP B O 1
ATOM 8021 N N . GLY B 1 253 ? -2.69600 7.77700 -24.04700 1.000 30.28914 2892 GLY B N 1
ATOM 8022 C CA . GLY B 1 253 ? -1.28700 7.42300 -24.05900 1.000 30.86935 2892 GLY B CA 1
ATOM 8023 C C . GLY B 1 253 ? -0.99700 6.18600 -23.23200 1.000 28.98359 2892 GLY B C 1
ATOM 8024 O O . GLY B 1 253 ? -0.21000 5.32600 -23.63500 1.000 32.69991 2892 GLY B O 1
ATOM 8028 N N . TRP B 1 254 ? -1.63300 6.07500 -22.06600 1.000 32.07434 2893 TRP B N 1
ATOM 8029 C CA . TRP B 1 254 ? -1.46600 4.88600 -21.23300 1.000 43.43347 2893 TRP B CA 1
ATOM 8030 C C . TRP B 1 254 ? -1.93000 3.63500 -21.97400 1.000 38.15339 2893 TRP B C 1
ATOM 8031 O O . TRP B 1 254 ? -1.23400 2.60800 -21.99200 1.000 39.81792 2893 TRP B O 1
ATOM 8052 N N . LEU B 1 255 ? -3.10800 3.70900 -22.59700 1.000 35.92964 2894 LEU B N 1
ATOM 8053 C CA . LEU B 1 255 ? -3.63900 2.57300 -23.34800 1.000 34.39328 2894 LEU B CA 1
ATOM 8054 C C . LEU B 1 255 ? -2.67500 2.14600 -24.45100 1.000 30.87718 2894 LEU B C 1
ATOM 8055 O O . LEU B 1 255 ? -2.34700 0.95400 -24.59500 1.000 36.35368 2894 LEU B O 1
ATOM 8071 N N . ALA B 1 256 ? -2.20400 3.11300 -25.24100 1.000 35.28732 2895 ALA B N 1
ATOM 8072 C CA . ALA B 1 256 ? -1.33100 2.78600 -26.36200 1.000 39.30891 2895 ALA B CA 1
ATOM 8073 C C . ALA B 1 256 ? -0.00600 2.20900 -25.88200 1.000 34.38909 2895 ALA B C 1
ATOM 8074 O O . ALA B 1 256 ? 0.51700 1.26100 -26.47900 1.000 34.55208 2895 ALA B O 1
ATOM 8081 N N . ASP B 1 257 ? 0.55900 2.77400 -24.81200 1.000 39.07159 2896 ASP B N 1
ATOM 8082 C CA . ASP B 1 257 ? 1.80800 2.24400 -24.28000 1.000 41.00268 2896 ASP B CA 1
ATOM 8083 C C . ASP B 1 257 ? 1.63200 0.79900 -23.83400 1.000 37.34044 2896 ASP B C 1
ATOM 8084 O O . ASP B 1 257 ? 2.47400 -0.05600 -24.12800 1.000 34.19383 2896 ASP B O 1
ATOM 8093 N N . VAL B 1 258 ? 0.53300 0.50400 -23.13700 1.000 37.59291 2897 VAL B N 1
ATOM 8094 C CA . VAL B 1 258 ? 0.28600 -0.86400 -22.69000 1.000 39.14207 2897 VAL B CA 1
ATOM 8095 C C . VAL B 1 258 ? 0.25300 -1.81700 -23.88200 1.000 42.19043 2897 VAL B C 1
ATOM 8096 O O . VAL B 1 258 ? 0.94500 -2.84900 -23.90300 1.000 45.47562 2897 VAL B O 1
ATOM 8109 N N . TYR B 1 259 ? -0.54700 -1.48500 -24.90000 1.000 37.74348 2898 TYR B N 1
ATOM 8110 C CA . TYR B 1 259 ? -0.70800 -2.43400 -25.99900 1.000 36.34280 2898 TYR B CA 1
ATOM 8111 C C . TYR B 1 259 ? 0.58500 -2.59600 -26.79600 1.000 34.44733 2898 TYR B C 1
ATOM 8112 O O . TYR B 1 259 ? 0.97500 -3.72100 -27.14600 1.000 37.75148 2898 TYR B O 1
ATOM 8130 N N . TYR B 1 260 ? 1.27400 -1.49100 -27.08600 1.000 36.17929 2899 TYR B N 1
ATOM 8131 C CA . TYR B 1 260 ? 2.52100 -1.59200 -27.83200 1.000 38.21681 2899 TYR B CA 1
ATOM 8132 C C . TYR B 1 260 ? 3.59900 -2.31800 -27.03900 1.000 34.38784 2899 TYR B C 1
ATOM 8133 O O . TYR B 1 260 ? 4.43000 -3.01100 -27.63100 1.000 34.90304 2899 TYR B O 1
ATOM 8151 N N . ASN B 1 261 ? 3.61400 -2.18000 -25.71000 1.000 37.17812 2900 ASN B N 1
ATOM 8152 C CA . ASN B 1 261 ? 4.57300 -2.93500 -24.91200 1.000 35.51836 2900 ASN B CA 1
ATOM 8153 C C . ASN B 1 261 ? 4.27400 -4.42700 -24.97600 1.000 36.42131 2900 ASN B C 1
ATOM 8154 O O . ASN B 1 261 ? 5.19700 -5.25000 -25.03100 1.000 36.49802 2900 ASN B O 1
ATOM 8165 N N . HIS B 1 262 ? 2.99200 -4.79800 -24.97500 1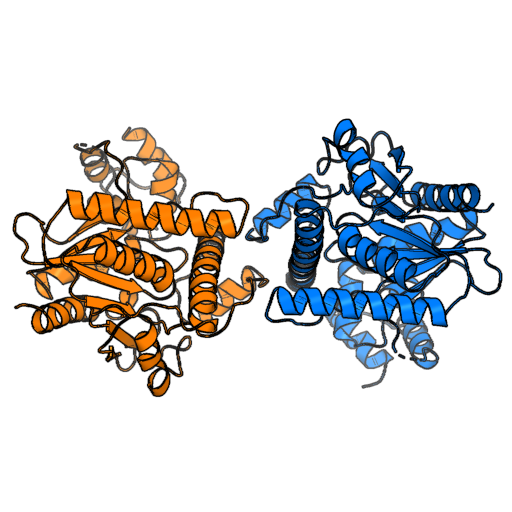.000 31.52862 2901 HIS B N 1
ATOM 8166 C CA . HIS B 1 262 ? 2.64800 -6.19900 -25.20700 1.000 35.49811 2901 HIS B CA 1
ATOM 8167 C C . HIS B 1 262 ? 3.19100 -6.68200 -26.55000 1.000 39.35746 2901 HIS B C 1
ATOM 8168 O O . HIS B 1 262 ? 3.79100 -7.76400 -26.64700 1.000 45.85640 2901 HIS B O 1
ATOM 8182 N N . LEU B 1 263 ? 2.97200 -5.89600 -27.60700 1.000 43.48320 2902 LEU B N 1
ATOM 8183 C CA . LEU B 1 263 ? 3.45400 -6.29900 -28.92600 1.000 41.53300 2902 LEU B CA 1
ATOM 8184 C C . LEU B 1 263 ? 4.97500 -6.41600 -28.94000 1.000 45.87257 2902 LEU B C 1
ATOM 8185 O O . LEU B 1 263 ? 5.53400 -7.30500 -29.59300 1.000 51.12904 2902 LEU B O 1
ATOM 8201 N N . VAL B 1 264 ? 5.66300 -5.52000 -28.22700 1.000 40.96649 2903 VAL B N 1
ATOM 8202 C CA . VAL B 1 264 ? 7.11900 -5.55800 -28.17700 1.000 40.08005 2903 VAL B CA 1
ATOM 8203 C C . VAL B 1 264 ? 7.59300 -6.79400 -27.42900 1.000 43.94436 2903 VAL B C 1
ATOM 8204 O O . VAL B 1 264 ? 8.62700 -7.37500 -27.77600 1.000 44.86090 2903 VAL B O 1
ATOM 8217 N N . ASP B 1 265 ? 6.85900 -7.21900 -26.39800 1.000 37.83458 2904 ASP B N 1
ATOM 8218 C CA . ASP B 1 265 ? 7.19100 -8.47600 -25.73500 1.000 43.88767 2904 ASP B CA 1
ATOM 8219 C C . ASP B 1 265 ? 7.05600 -9.64400 -26.70200 1.000 47.73930 2904 ASP B C 1
ATOM 8220 O O . ASP B 1 265 ? 7.93500 -10.51000 -26.78000 1.000 52.36547 2904 ASP B O 1
ATOM 8229 N N . LEU B 1 266 ? 5.95100 -9.68300 -27.45300 1.000 49.26422 2905 LEU B N 1
ATOM 8230 C CA . LEU B 1 266 ? 5.78800 -10.73900 -28.44900 1.000 46.08973 2905 LEU B CA 1
ATOM 8231 C C . LEU B 1 266 ? 6.94300 -10.73500 -29.44700 1.000 47.52405 2905 LEU B C 1
ATOM 8232 O O . LEU B 1 266 ? 7.46900 -11.79500 -29.80700 1.000 48.21428 2905 LEU B O 1
ATOM 8248 N N . MET B 1 267 ? 7.35300 -9.54700 -29.90100 1.000 48.13546 2906 MET B N 1
ATOM 8249 C CA . MET B 1 267 ? 8.46700 -9.44300 -30.83800 1.000 47.20966 2906 MET B CA 1
ATOM 8250 C C . MET B 1 267 ? 9.76500 -9.94400 -30.21700 1.000 51.38158 2906 MET B C 1
ATOM 8251 O O . MET B 1 267 ? 10.56600 -10.60900 -30.88400 1.000 47.98673 2906 MET B O 1
ATOM 8265 N N . SER B 1 268 ? 9.99800 -9.61600 -28.94400 1.000 53.53456 2907 SER B N 1
ATOM 8266 C CA . SER B 1 268 ? 11.22800 -10.02600 -28.27800 1.000 52.88562 2907 SER B CA 1
ATOM 8267 C C . SER B 1 268 ? 11.46300 -11.52300 -28.42700 1.000 50.29049 2907 SER B C 1
ATOM 8268 O O . SER B 1 268 ? 12.59300 -11.96000 -28.67300 1.000 50.52801 2907 SER B O 1
ATOM 8276 N N . ARG B 1 269 ? 10.40700 -12.32400 -28.28200 1.000 51.04818 2908 ARG B N 1
ATOM 8277 C CA . ARG B 1 269 ? 10.52700 -13.76500 -28.44300 1.000 51.55157 2908 ARG B CA 1
ATOM 8278 C C . ARG B 1 269 ? 10.41900 -14.20400 -29.89800 1.000 43.19413 2908 ARG B C 1
ATOM 8279 O O . ARG B 1 269 ? 10.61600 -15.39000 -30.18500 1.000 43.62727 2908 ARG B O 1
ATOM 8300 N N . GLY B 1 270 ? 10.12700 -13.28200 -30.81500 1.000 45.90055 2909 GLY B N 1
ATOM 8301 C CA . GLY B 1 270 ? 9.89900 -13.63400 -32.20100 1.000 46.50397 2909 GLY B CA 1
ATOM 8302 C C . GLY B 1 270 ? 8.51300 -14.16500 -32.48100 1.000 38.23963 2909 GLY B C 1
ATOM 8303 O O . GLY B 1 270 ? 8.30300 -14.80100 -33.51700 1.000 37.28547 2909 GLY B O 1
ATOM 8307 N N . ALA B 1 271 ? 7.55200 -13.89800 -31.59500 1.000 41.33287 2910 ALA B N 1
ATOM 8308 C CA . ALA B 1 271 ? 6.23100 -14.50800 -31.64800 1.000 43.53312 2910 ALA B CA 1
ATOM 8309 C C . ALA B 1 271 ? 5.13100 -13.55100 -32.10000 1.000 45.76003 2910 ALA B C 1
ATOM 8310 O O . ALA B 1 271 ? 3.94800 -13.88700 -31.97600 1.000 47.02125 2910 ALA B O 1
ATOM 8317 N N . LEU B 1 272 ? 5.47700 -12.37700 -32.62300 1.000 40.76610 2911 LEU B N 1
ATOM 8318 C CA . LEU B 1 272 ? 4.46400 -11.44900 -33.11500 1.000 45.42963 2911 LEU B CA 1
ATOM 8319 C C . LEU B 1 272 ? 4.03300 -11.87900 -34.51400 1.000 37.40727 2911 LEU B C 1
ATOM 8320 O O . LEU B 1 272 ? 4.85800 -11.95800 -35.43000 1.000 36.69904 2911 LEU B O 1
ATOM 8336 N N . GLU B 1 273 ? 2.74300 -12.16300 -34.67100 1.000 36.38093 2912 GLU B N 1
ATOM 8337 C CA . GLU B 1 273 ? 2.22100 -12.67800 -35.92600 1.000 39.91522 2912 GLU B CA 1
ATOM 8338 C C . GLU B 1 273 ? 2.03300 -11.56700 -36.95000 1.000 39.06865 2912 GLU B C 1
ATOM 8339 O O . GLU B 1 273 ? 1.56400 -10.47200 -36.62700 1.000 50.09897 2912 GLU B O 1
ATOM 8351 N N . VAL B 1 274 ? 2.42000 -11.85900 -38.18700 1.000 39.11222 2913 VAL B N 1
ATOM 8352 C CA . VAL B 1 274 ? 2.21600 -10.95500 -39.31300 1.000 42.59735 2913 VAL B CA 1
ATOM 8353 C C . VAL B 1 274 ? 0.90600 -11.32300 -40.00000 1.000 38.31572 2913 VAL B C 1
ATOM 8354 O O . VAL B 1 274 ? 0.63400 -12.50500 -40.24300 1.000 40.16552 2913 VAL B O 1
ATOM 8367 N N . VAL B 1 275 ? 0.09400 -10.31700 -40.30800 1.000 45.14843 2914 VAL B N 1
ATOM 8368 C CA . VAL B 1 275 ? -1.19800 -10.51400 -40.95900 1.000 41.14217 2914 VAL B CA 1
ATOM 8369 C C . VAL B 1 275 ? -1.02800 -10.37100 -42.46400 1.000 47.16853 2914 VAL B C 1
ATOM 8370 O O . VAL B 1 275 ? -0.23500 -9.54900 -42.93800 1.000 38.15017 2914 VAL B O 1
ATOM 8383 N N . ASP B 1 276 ? -1.78000 -11.17000 -43.22600 1.000 51.91842 2915 ASP B N 1
ATOM 8384 C CA . ASP B 1 276 ? -1.73100 -11.09100 -44.68200 1.000 49.26716 2915 ASP B CA 1
ATOM 8385 C C . ASP B 1 276 ? -2.64200 -9.97800 -45.18600 1.000 52.71283 2915 ASP B C 1
ATOM 8386 O O . ASP B 1 276 ? -3.47100 -10.19400 -46.07700 1.000 51.10578 2915 ASP B O 1
ATOM 8395 N N . ILE B 1 277 ? -2.48000 -8.78500 -44.63100 1.000 52.79933 2916 ILE B N 1
ATOM 8396 C CA . ILE B 1 277 ? -3.26800 -7.61900 -44.98600 1.000 47.74539 2916 ILE B CA 1
ATOM 8397 C C . ILE B 1 277 ? -2.31500 -6.50100 -45.37700 1.000 45.20441 2916 ILE B C 1
ATOM 8398 O O . ILE B 1 277 ? -1.37300 -6.22700 -44.64100 1.000 40.98343 2916 ILE B O 1
ATOM 8414 N N . PRO B 1 278 ? -2.48400 -5.86700 -46.54200 1.000 48.81115 2917 PRO B N 1
ATOM 8415 C CA . PRO B 1 278 ? -1.61000 -4.74300 -46.89100 1.000 43.17200 2917 PRO B CA 1
ATOM 8416 C C . PRO B 1 278 ? -1.75300 -3.60700 -45.88800 1.000 37.14802 2917 PRO B C 1
ATOM 8417 O O . PRO B 1 278 ? -2.81500 -3.40100 -45.29100 1.000 37.08130 2917 PRO B O 1
ATOM 8428 N N . VAL B 1 279 ? -0.66200 -2.86300 -45.71800 1.000 38.55933 2918 VAL B N 1
ATOM 8429 C CA . VAL B 1 279 ? -0.59900 -1.74600 -44.78200 1.000 44.90483 2918 VAL B CA 1
ATOM 8430 C C . VAL B 1 279 ? -0.12400 -0.50600 -45.52800 1.000 40.68939 2918 VAL B C 1
ATOM 8431 O O . VAL B 1 279 ? 0.93400 -0.52700 -46.16700 1.000 37.09289 2918 VAL B O 1
ATOM 8444 N N . TRP B 1 280 ? -0.90600 0.57000 -45.44700 1.000 41.98522 2919 TRP B N 1
ATOM 8445 C CA . TRP B 1 280 ? -0.51400 1.87200 -45.97400 1.000 38.49799 2919 TRP B CA 1
ATOM 8446 C C . TRP B 1 280 ? -0.11700 2.78300 -44.81900 1.000 36.82556 2919 TRP B C 1
ATOM 8447 O O . TRP B 1 280 ? -0.82300 2.85000 -43.80700 1.000 35.39593 2919 TRP B O 1
ATOM 8468 N N . CYS B 1 281 ? 1.02000 3.46200 -44.97100 1.000 36.28296 2920 CYS B N 1
ATOM 8469 C CA . CYS B 1 281 ? 1.52000 4.42800 -43.99600 1.000 36.00219 2920 CYS B CA 1
ATOM 8470 C C . CYS B 1 281 ? 1.43400 5.81500 -44.62400 1.000 36.36380 2920 CYS B C 1
ATOM 8471 O O . CYS B 1 281 ? 2.23900 6.15300 -45.49700 1.000 36.19639 2920 CYS B O 1
ATOM 8479 N N . LEU B 1 282 ? 0.46200 6.61300 -44.18300 1.000 45.33368 2921 LEU B N 1
ATOM 8480 C CA . LEU B 1 282 ? 0.28600 7.97100 -44.68400 1.000 39.31275 2921 LEU B CA 1
ATOM 8481 C C . LEU B 1 282 ? 1.01000 8.94300 -43.76000 1.000 35.45846 2921 LEU B C 1
ATOM 8482 O O . LEU B 1 282 ? 0.70200 9.01300 -42.56500 1.000 39.62159 2921 LEU B O 1
ATOM 8498 N N . VAL B 1 283 ? 1.95500 9.70300 -44.31200 1.000 38.21852 2922 VAL B N 1
ATOM 8499 C CA . VAL B 1 283 ? 2.76600 10.62700 -43.52900 1.000 38.90417 2922 VAL B CA 1
ATOM 8500 C C . VAL B 1 283 ? 2.86700 11.95800 -44.26100 1.000 40.73109 2922 VAL B C 1
ATOM 8501 O O . VAL B 1 283 ? 2.99400 11.99800 -45.48900 1.000 40.38205 2922 VAL B O 1
ATOM 8514 N N . GLY B 1 284 ? 2.81200 13.05000 -43.50100 1.000 51.79611 2923 GLY B N 1
ATOM 8515 C CA . GLY B 1 284 ? 3.15100 14.36300 -44.02400 1.000 44.04063 2923 GLY B CA 1
ATOM 8516 C C . GLY B 1 284 ? 4.64900 14.61300 -43.93900 1.000 43.41204 2923 GLY B C 1
ATOM 8517 O O . GLY B 1 284 ? 5.30300 14.22700 -42.97200 1.000 37.93977 2923 GLY B O 1
ATOM 8521 N N . SER B 1 285 ? 5.18500 15.27500 -44.96700 1.000 49.08734 2924 SER B N 1
ATOM 8522 C CA . SER B 1 285 ? 6.62700 15.48700 -45.03100 1.000 49.53826 2924 SER B CA 1
ATOM 8523 C C . SER B 1 285 ? 7.12100 16.34600 -43.87500 1.000 47.96919 2924 SER B C 1
ATOM 8524 O O . SER B 1 285 ? 8.25000 16.16300 -43.40600 1.000 48.94659 2924 SER B O 1
ATOM 8532 N N . GLU B 1 286 ? 6.29700 17.28000 -43.40100 1.000 51.08372 2925 GLU B N 1
ATOM 8533 C CA . GLU B 1 286 ? 6.68400 18.17900 -42.32600 1.000 48.35361 2925 GLU B CA 1
ATOM 8534 C C . GLU B 1 286 ? 6.23400 17.67300 -40.95800 1.000 48.83766 2925 GLU B C 1
ATOM 8535 O O . GLU B 1 286 ? 6.14500 18.46100 -40.01000 1.000 48.51388 2925 GLU B O 1
ATOM 8547 N N . ASP B 1 287 ? 5.95500 16.38400 -40.83700 1.000 51.39246 2926 ASP B N 1
ATOM 8548 C CA . ASP B 1 287 ? 5.54500 15.80600 -39.56600 1.000 45.70168 2926 ASP B CA 1
ATOM 8549 C C . ASP B 1 287 ? 6.74400 15.75400 -38.62900 1.000 48.42359 2926 ASP B C 1
ATOM 8550 O O . ASP B 1 287 ? 7.68300 14.99200 -38.89300 1.000 48.18130 2926 ASP B O 1
ATOM 8559 N N . PRO B 1 288 ? 6.77000 16.52800 -37.54100 1.000 50.11500 2927 PRO B N 1
ATOM 8560 C CA . PRO B 1 288 ? 7.93100 16.50200 -36.64400 1.000 50.89034 2927 PRO B CA 1
ATOM 8561 C C . PRO B 1 288 ? 7.93800 15.34700 -35.65600 1.000 49.30932 2927 PRO B C 1
ATOM 8562 O O . PRO B 1 288 ? 8.92300 15.19400 -34.92500 1.000 47.35869 2927 PRO B O 1
ATOM 8573 N N . LEU B 1 289 ? 6.88500 14.52700 -35.61600 1.000 51.44539 2928 LEU B N 1
ATOM 8574 C CA . LEU B 1 289 ? 6.76100 13.47000 -34.61900 1.000 46.70273 2928 LEU B CA 1
ATOM 8575 C C . LEU B 1 289 ? 7.16500 12.09500 -35.13500 1.000 48.42579 2928 LEU B C 1
ATOM 8576 O O . LEU B 1 289 ? 7.39800 11.19000 -34.32600 1.000 53.48875 2928 LEU B O 1
ATOM 8592 N N . VAL B 1 290 ? 7.24900 11.91500 -36.44800 1.000 55.69766 2929 VAL B N 1
ATOM 8593 C CA . VAL B 1 290 ? 7.70300 10.66600 -37.05600 1.000 56.88979 2929 VAL B CA 1
ATOM 8594 C C . VAL B 1 290 ? 8.68500 11.04600 -38.15900 1.000 56.76002 2929 VAL B C 1
ATOM 8595 O O . VAL B 1 290 ? 8.52200 10.62400 -39.31200 1.000 57.14901 2929 VAL B O 1
ATOM 8608 N N . PRO B 1 291 ? 9.71300 11.84500 -37.84800 1.000 58.93957 2930 PRO B N 1
ATOM 8609 C CA . PRO B 1 291 ? 10.54500 12.42900 -38.91500 1.000 57.77501 2930 PRO B CA 1
ATOM 8610 C C . PRO B 1 291 ? 11.44100 11.43500 -39.63000 1.000 57.61625 2930 PRO B C 1
ATOM 8611 O O . PRO B 1 291 ? 11.95400 11.75900 -40.71000 1.000 56.86460 2930 PRO B O 1
ATOM 8622 N N . ASN B 1 292 ? 11.64700 10.24400 -39.07400 1.000 50.07133 2931 ASN B N 1
ATOM 8623 C CA . ASN B 1 292 ? 12.50800 9.23600 -39.67300 1.000 47.50767 2931 ASN B CA 1
ATOM 8624 C C . ASN B 1 292 ? 11.73400 8.25400 -40.54200 1.000 54.91942 2931 ASN B C 1
ATOM 8625 O O . ASN B 1 292 ? 12.20200 7.13100 -40.76700 1.000 59.97169 2931 ASN B O 1
ATOM 8636 N N . TYR B 1 293 ? 10.57300 8.65900 -41.05500 1.000 50.82414 2932 TYR B N 1
ATOM 8637 C CA . TYR B 1 293 ? 9.70300 7.70900 -41.73200 1.000 49.47405 2932 TYR B CA 1
ATOM 8638 C C . TYR B 1 293 ? 10.29500 7.11100 -43.00500 1.000 46.27494 2932 TYR B C 1
ATOM 8639 O O . TYR B 1 293 ? 10.01100 5.92900 -43.26900 1.000 50.22850 2932 TYR B O 1
ATOM 8657 N N . PRO B 1 294 ? 11.10900 7.81500 -43.80500 1.000 52.32899 2933 PRO B N 1
ATOM 8658 C CA . PRO B 1 294 ? 11.60100 7.20200 -45.05100 1.000 46.34798 2933 PRO B CA 1
ATOM 8659 C C . PRO B 1 294 ? 12.31100 5.88200 -44.82900 1.000 46.48116 2933 PRO B C 1
ATOM 8660 O O . PRO B 1 294 ? 12.36900 5.06200 -45.75200 1.000 43.55186 2933 PRO B O 1
ATOM 8671 N N . VAL B 1 295 ? 12.84700 5.65200 -43.63200 1.000 61.31149 2934 VAL B N 1
ATOM 8672 C CA . VAL B 1 295 ? 13.51400 4.40200 -43.31300 1.000 59.50136 2934 VAL B CA 1
ATOM 8673 C C . VAL B 1 295 ? 12.68100 3.52500 -42.38800 1.000 49.96327 2934 VAL B C 1
ATOM 8674 O O . VAL B 1 295 ? 12.84200 2.29900 -42.40800 1.000 58.57033 2934 VAL B O 1
ATOM 8687 N N . ARG B 1 296 ? 11.78200 4.10800 -41.59900 1.000 46.28802 2935 ARG B N 1
ATOM 8688 C CA . ARG B 1 296 ? 11.08600 3.37500 -40.55600 1.000 43.57453 2935 ARG B CA 1
ATOM 8689 C C . ARG B 1 296 ? 9.70000 2.90200 -40.96500 1.000 36.43471 2935 ARG B C 1
ATOM 8690 O O . ARG B 1 296 ? 9.12900 2.05700 -40.26800 1.000 44.72127 2935 ARG B O 1
ATOM 8694 N N . PHE B 1 297 ? 9.14600 3.40300 -42.07400 1.000 38.44221 2936 PHE B N 1
ATOM 8695 C CA . PHE B 1 297 ? 7.78200 3.02300 -42.42800 1.000 36.33604 2936 PHE B CA 1
ATOM 8696 C C . PHE B 1 297 ? 7.67000 1.52400 -42.67300 1.000 35.01995 2936 PHE B C 1
ATOM 8697 O O . PHE B 1 297 ? 6.59800 0.94200 -42.47000 1.000 34.57917 2936 PHE B O 1
ATOM 8714 N N . GLN B 1 298 ? 8.76000 0.87800 -43.09700 1.000 37.58831 2937 GLN B N 1
ATOM 8715 C CA . GLN B 1 298 ? 8.71000 -0.55500 -43.34400 1.000 41.84279 2937 GLN B CA 1
ATOM 8716 C C . GLN B 1 298 ? 8.62400 -1.37500 -42.06300 1.000 40.04969 2937 GLN B C 1
ATOM 8717 O O . GLN B 1 298 ? 8.38400 -2.58500 -42.14200 1.000 44.45013 2937 GLN B O 1
ATOM 8731 N N . ASP B 1 299 ? 8.80600 -0.76000 -40.89300 1.000 37.47362 2938 ASP B N 1
ATOM 8732 C CA . ASP B 1 299 ? 8.68000 -1.51100 -39.65000 1.000 40.89524 2938 ASP B CA 1
ATOM 8733 C C . ASP B 1 299 ? 7.24400 -1.93200 -39.37600 1.000 41.83248 2938 ASP B C 1
ATOM 8734 O O . ASP B 1 299 ? 7.01100 -2.70700 -38.44300 1.000 38.31594 2938 ASP B O 1
ATOM 8743 N N . TRP B 1 300 ? 6.28400 -1.45900 -40.17500 1.000 41.44077 2939 TRP B N 1
ATOM 8744 C CA . TRP B 1 300 ? 4.93700 -2.01000 -40.12500 1.000 43.59906 2939 TRP B CA 1
ATOM 8745 C C . TRP B 1 300 ? 4.88300 -3.42800 -40.67600 1.000 44.11921 2939 TRP B C 1
ATOM 8746 O O . TRP B 1 300 ? 3.82400 -4.06100 -40.61100 1.000 47.19106 2939 TRP B O 1
ATOM 8767 N N . SER B 1 301 ? 5.99700 -3.93300 -41.21100 1.000 44.56405 2940 SER B N 1
ATOM 8768 C CA . SER B 1 301 ? 6.06800 -5.32100 -41.64900 1.000 47.03801 2940 SER B CA 1
ATOM 8769 C C . SER B 1 301 ? 5.86300 -6.30100 -40.50200 1.000 40.37497 2940 SER B C 1
ATOM 8770 O O . SER B 1 301 ? 5.48900 -7.45200 -40.74900 1.000 44.57215 2940 SER B O 1
ATOM 8778 N N . HIS B 1 302 ? 6.11000 -5.88400 -39.25600 1.000 44.76647 2941 HIS B N 1
ATOM 8779 C CA . HIS B 1 302 ? 5.84100 -6.75700 -38.11900 1.000 42.66790 2941 HIS B CA 1
ATOM 8780 C C . HIS 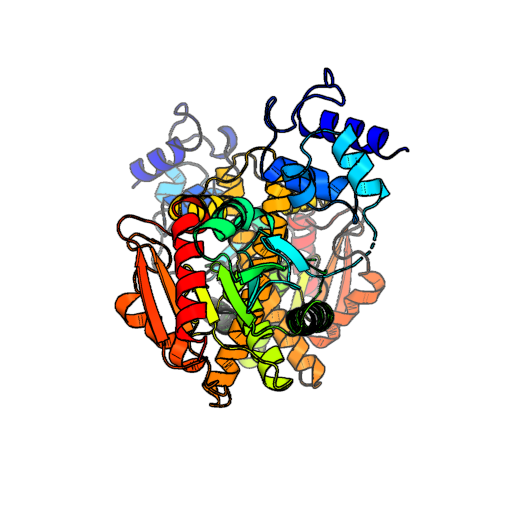B 1 302 ? 4.35400 -7.02600 -37.93400 1.000 39.32495 2941 HIS B C 1
ATOM 8781 O O . HIS B 1 302 ? 3.99300 -8.03100 -37.31300 1.000 48.98117 2941 HIS B O 1
ATOM 8795 N N . ILE B 1 303 ? 3.49100 -6.15300 -38.43800 1.000 42.88526 2942 ILE B N 1
ATOM 8796 C CA . ILE B 1 303 ? 2.04800 -6.31200 -38.31100 1.000 43.28905 2942 ILE B CA 1
ATOM 8797 C C . ILE B 1 303 ? 1.45000 -6.90900 -39.57400 1.000 44.38841 2942 ILE B C 1
ATOM 8798 O O . ILE B 1 303 ? 0.64000 -7.83500 -39.51300 1.000 44.78074 2942 ILE B O 1
ATOM 8814 N N . GLY B 1 304 ? 1.83000 -6.37500 -40.73000 1.000 39.06390 2943 GLY B N 1
ATOM 8815 C CA . GLY B 1 304 ? 1.30300 -6.85000 -41.99200 1.000 37.16446 2943 GLY B CA 1
ATOM 8816 C C . GLY B 1 304 ? 2.24300 -6.50700 -43.12200 1.000 36.91715 2943 GLY B C 1
ATOM 8817 O O . GLY B 1 304 ? 3.10500 -5.63100 -42.99900 1.000 42.38822 2943 GLY B O 1
ATOM 8821 N N . ARG B 1 305 ? 2.05800 -7.20500 -44.23700 1.000 43.08873 2944 ARG B N 1
ATOM 8822 C CA . ARG B 1 305 ? 2.84400 -6.99600 -45.44400 1.000 41.06639 2944 ARG B CA 1
ATOM 8823 C C . ARG B 1 305 ? 1.93100 -7.26300 -46.62800 1.000 39.37202 2944 ARG B C 1
ATOM 8824 O O . ARG B 1 305 ?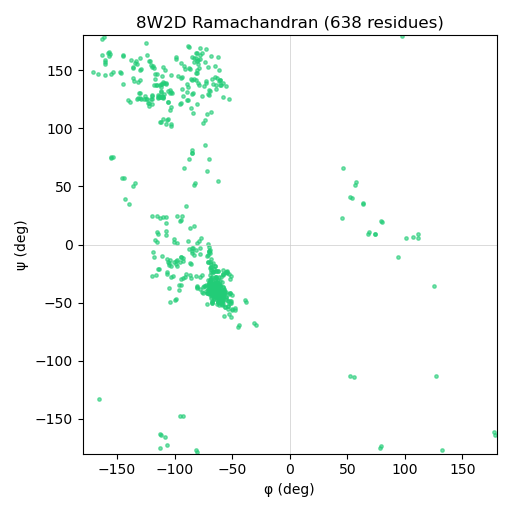 1.03500 -8.10900 -46.53400 1.000 40.19284 2944 ARG B O 1
ATOM 8845 N N . PRO B 1 306 ? 2.12900 -6.56900 -47.75900 1.000 38.93107 2945 PRO B N 1
ATOM 8846 C CA . PRO B 1 306 ? 3.14500 -5.54600 -48.04200 1.000 40.62199 2945 PRO B CA 1
ATOM 8847 C C . PRO B 1 306 ? 2.84200 -4.19000 -47.40500 1.000 40.81530 2945 PRO B C 1
ATOM 8848 O O . PRO B 1 306 ? 1.71000 -3.95100 -46.98100 1.000 37.85227 2945 PRO B O 1
ATOM 8859 N N . VAL B 1 307 ? 3.84600 -3.31500 -47.34500 1.000 33.02565 2946 VAL B N 1
ATOM 8860 C CA . VAL B 1 307 ? 3.71100 -1.99800 -46.73200 1.000 34.74038 2946 VAL B CA 1
ATOM 8861 C C . VAL B 1 307 ? 3.99000 -0.92700 -47.77900 1.000 40.80777 2946 VAL B C 1
ATOM 8862 O O . VAL B 1 307 ? 5.03000 -0.95900 -48.44700 1.000 36.48914 2946 VAL B O 1
ATOM 8875 N N . GLN B 1 308 ? 3.07000 0.02800 -47.90300 1.000 48.54772 2947 GLN B N 1
ATOM 8876 C CA . GLN B 1 308 ? 3.17000 1.11700 -48.86500 1.000 39.84458 2947 GLN B CA 1
ATOM 8877 C C . GLN B 1 308 ? 3.26400 2.44900 -48.13300 1.000 41.42929 2947 GLN B C 1
ATOM 8878 O O . GLN B 1 308 ? 2.62300 2.64500 -47.09400 1.000 38.68977 2947 GLN B O 1
ATOM 8892 N N . LEU B 1 309 ? 4.06900 3.35600 -48.67600 1.000 37.18602 2948 LEU B N 1
ATOM 8893 C CA . LEU B 1 309 ? 4.25700 4.68800 -48.11900 1.000 33.64791 2948 LEU B CA 1
ATOM 8894 C C . LEU B 1 309 ? 3.52400 5.69400 -48.99700 1.000 35.05025 2948 LEU B C 1
ATOM 8895 O O . LEU B 1 309 ? 3.64800 5.65800 -50.22600 1.000 31.41774 2948 LEU B O 1
ATOM 8911 N N . VAL B 1 310 ? 2.74700 6.57200 -48.36700 1.000 40.11550 2949 VAL B N 1
ATOM 8912 C CA . VAL B 1 310 ? 2.10700 7.69400 -49.04300 1.000 37.60529 2949 VAL B CA 1
ATOM 8913 C C . VAL B 1 310 ? 2.60900 8.97600 -48.39500 1.000 36.51771 2949 VAL B C 1
ATOM 8914 O O . VAL B 1 310 ? 2.49600 9.14200 -47.17500 1.000 32.86980 2949 VAL B O 1
ATOM 8927 N N . GLU B 1 311 ? 3.14600 9.88200 -49.20600 1.000 41.69415 2950 GLU B N 1
ATOM 8928 C CA . GLU B 1 311 ? 3.78700 11.09400 -48.71400 1.000 37.44373 2950 GLU B CA 1
ATOM 8929 C C . GLU B 1 311 ? 2.97300 12.31500 -49.12200 1.000 40.72232 2950 GLU B C 1
ATOM 8930 O O . GLU B 1 311 ? 2.65300 12.48700 -50.30300 1.000 43.18960 2950 GLU B O 1
ATOM 8942 N N . TYR B 1 312 ? 2.62800 13.14600 -48.13500 1.000 41.60674 2951 TYR B N 1
ATOM 8943 C CA . TYR B 1 312 ? 1.85800 14.37500 -48.32700 1.000 42.70099 2951 TYR B CA 1
ATOM 8944 C C . TYR B 1 312 ? 2.80800 15.55800 -48.16400 1.000 42.88578 2951 TYR B C 1
ATOM 8945 O O . TYR B 1 312 ? 3.22000 15.87800 -47.04400 1.000 46.62575 2951 TYR B O 1
ATOM 8963 N N . ALA B 1 313 ? 3.14800 16.20800 -49.27500 1.000 51.29909 2952 ALA B N 1
ATOM 8964 C CA . ALA B 1 313 ? 4.18700 17.22900 -49.25000 1.000 49.36888 2952 ALA B CA 1
ATOM 8965 C C . ALA B 1 313 ? 3.68900 18.50900 -48.59200 1.000 49.61385 2952 ALA B C 1
ATOM 8966 O O . ALA B 1 313 ? 2.57800 18.97600 -48.85700 1.000 43.06529 2952 ALA B O 1
ATOM 8973 N N . GLY B 1 314 ? 4.53500 19.08900 -47.74300 1.000 50.31783 2953 GLY B N 1
ATOM 8974 C CA . GLY B 1 314 ? 4.21800 20.34400 -47.09600 1.000 46.78660 2953 GLY B CA 1
ATOM 8975 C C . GLY B 1 314 ? 3.19100 20.26400 -45.99200 1.000 54.95212 2953 GLY B C 1
ATOM 8976 O O . GLY B 1 314 ? 2.75200 21.30900 -45.50200 1.000 55.11733 2953 GLY B O 1
ATOM 8980 N N . ILE B 1 315 ? 2.79700 19.06300 -45.58100 1.000 48.68130 2954 ILE B N 1
ATOM 8981 C CA . ILE B 1 315 ? 1.76600 18.89100 -44.56700 1.000 45.27299 2954 ILE B CA 1
ATOM 8982 C C . ILE B 1 315 ? 2.40800 18.20700 -43.36800 1.000 48.54096 2954 ILE B C 1
ATOM 8983 O O . ILE B 1 315 ? 3.33300 17.40100 -43.51400 1.000 53.12416 2954 ILE B O 1
ATOM 8999 N N . GLY B 1 316 ? 1.92900 18.54700 -42.18100 1.000 45.06635 2955 GLY B N 1
ATOM 9000 C CA . GLY B 1 316 ? 2.48700 18.05100 -40.93800 1.000 44.00588 2955 GLY B CA 1
ATOM 9001 C C . GLY B 1 316 ? 1.77400 16.83100 -40.39500 1.000 41.67829 2955 GLY B C 1
ATOM 9002 O O . GLY B 1 316 ? 1.24400 16.00200 -41.14300 1.000 45.01204 2955 GLY B O 1
ATOM 9006 N N . HIS B 1 317 ? 1.74700 16.73000 -39.06500 1.000 39.36226 2956 HIS B N 1
ATOM 9007 C CA . HIS B 1 317 ? 1.20100 15.54700 -38.41100 1.000 37.65599 2956 HIS B CA 1
ATOM 9008 C C . HIS B 1 317 ? -0.31200 15.48800 -38.55900 1.000 37.09168 2956 HIS B C 1
ATOM 9009 O O . HIS B 1 317 ? -0.88700 14.40700 -38.73100 1.000 46.96092 2956 HIS B O 1
ATOM 9023 N N . TYR B 1 318 ? -0.97600 16.63800 -38.46400 1.000 36.83606 2957 TYR B N 1
ATOM 9024 C CA . TYR B 1 318 ? -2.43200 16.68900 -38.35000 1.000 37.19618 2957 TYR B CA 1
ATOM 9025 C C . TYR B 1 318 ? -3.04500 16.70500 -39.75100 1.000 31.89002 2957 TYR B C 1
ATOM 9026 O O . TYR B 1 318 ? -3.56900 17.70300 -40.24700 1.000 35.53169 2957 TYR B O 1
ATOM 9044 N N . LEU B 1 319 ? -2.98300 15.52700 -40.37400 1.000 37.61107 2958 LEU B N 1
ATOM 9045 C CA . LEU B 1 319 ? -3.49300 15.33700 -41.72700 1.000 35.28441 2958 LEU B CA 1
ATOM 9046 C C . LEU B 1 319 ? -5.00500 15.50100 -41.78900 1.000 36.57022 2958 LEU B C 1
ATOM 9047 O O . LEU B 1 319 ? -5.53700 16.04000 -42.76700 1.000 39.65316 2958 LEU B O 1
ATOM 9063 N N . LEU B 1 320 ? -5.71500 15.03400 -40.76300 1.000 37.35149 2959 LEU B N 1
ATOM 9064 C CA . LEU B 1 320 ? -7.17000 15.10900 -40.76300 1.000 30.89804 2959 LEU B CA 1
ATOM 9065 C C . LEU B 1 320 ? -7.68400 16.53500 -40.63000 1.000 34.73612 2959 LEU B C 1
ATOM 9066 O O . LEU B 1 320 ? -8.87200 16.77000 -40.87100 1.000 42.30072 2959 LEU B O 1
ATOM 9082 N N . ARG B 1 321 ? -6.82600 17.47600 -40.23400 1.000 39.10141 2960 ARG B N 1
ATOM 9083 C CA . ARG B 1 321 ? -7.15700 18.89400 -40.18700 1.000 45.81555 2960 ARG B CA 1
ATOM 9084 C C . ARG B 1 321 ? -6.70500 19.65500 -41.42700 1.000 41.02732 2960 ARG B C 1
ATOM 9085 O O . ARG B 1 321 ? -7.39900 20.58200 -41.85800 1.000 41.43775 2960 ARG B O 1
ATOM 9106 N N . ASP B 1 322 ? -5.57300 19.27800 -42.01600 1.000 40.62583 2961 ASP B N 1
ATOM 9107 C CA . ASP B 1 322 ? -4.93700 20.08400 -43.04900 1.000 41.73438 2961 ASP B CA 1
ATOM 9108 C C . ASP B 1 322 ? -5.19000 19.58600 -44.46500 1.000 45.84625 2961 ASP B C 1
ATOM 9109 O O . ASP B 1 322 ? -5.16600 20.39200 -45.40000 1.000 48.09259 2961 ASP B O 1
ATOM 9118 N N . CYS B 1 323 ? -5.43500 18.29000 -44.65400 1.000 40.00063 2962 CYS B N 1
ATOM 9119 C CA . CYS B 1 323 ? -5.74500 17.73900 -45.97600 1.000 40.94119 2962 CYS B CA 1
ATOM 9120 C C . CYS B 1 323 ? -6.76500 16.61600 -45.83900 1.000 43.40454 2962 CYS B C 1
ATOM 9121 O O . CYS B 1 323 ? -6.54100 15.48700 -46.28200 1.000 44.26302 2962 CYS B O 1
ATOM 9129 N N . PRO B 1 324 ? -7.92500 16.90900 -45.24700 1.000 43.47492 2963 PRO B N 1
ATOM 9130 C CA . PRO B 1 324 ? -8.94600 15.85500 -45.09100 1.000 46.13456 2963 PRO B CA 1
ATOM 9131 C C . PRO B 1 324 ? -9.43100 15.28200 -46.41400 1.000 43.84672 2963 PRO B C 1
ATOM 9132 O O . PRO B 1 324 ? -9.61700 14.05900 -46.53700 1.000 44.39039 2963 PRO B O 1
ATOM 9143 N N . GLU B 1 325 ? -9.63900 16.14100 -47.41600 1.000 50.92739 2964 GLU B N 1
ATOM 9144 C CA . GLU B 1 325 ? -10.09800 15.66800 -48.71600 1.000 56.12714 2964 GLU B CA 1
ATOM 9145 C C . GLU B 1 325 ? -9.13600 14.63400 -49.28700 1.000 52.82174 2964 GLU B C 1
ATOM 9146 O O . GLU B 1 325 ? -9.56100 13.62100 -49.85900 1.000 52.70131 2964 GLU B O 1
ATOM 9158 N N . ALA B 1 326 ? -7.83200 14.85600 -49.10700 1.000 51.86329 2965 ALA B N 1
ATOM 9159 C CA . ALA B 1 326 ? -6.84300 13.92200 -49.62800 1.000 48.93274 2965 ALA B CA 1
ATOM 9160 C C . ALA B 1 326 ? -6.84000 12.60900 -48.85500 1.000 52.29639 2965 ALA B C 1
ATOM 9161 O O . ALA B 1 326 ? -6.54900 11.56000 -49.43300 1.000 59.47817 2965 ALA B O 1
ATOM 9168 N N . ILE B 1 327 ? -7.17700 12.63100 -47.56300 1.000 47.48647 2966 ILE B N 1
ATOM 9169 C CA . ILE B 1 327 ? -7.25600 11.37900 -46.81500 1.000 46.98587 2966 ILE B CA 1
ATOM 9170 C C . ILE B 1 327 ? -8.45400 10.55700 -47.28400 1.000 47.56340 2966 ILE B C 1
ATOM 9171 O O . ILE B 1 327 ? -8.36400 9.32800 -47.43900 1.000 51.95212 2966 ILE B O 1
ATOM 9187 N N . ALA B 1 328 ? -9.59400 11.21500 -47.52200 1.000 44.86131 2967 ALA B N 1
ATOM 9188 C CA . ALA B 1 328 ? -10.74000 10.50700 -48.09500 1.000 50.02421 2967 ALA B CA 1
ATOM 9189 C C . ALA B 1 328 ? -10.40300 9.94000 -49.47200 1.000 52.57266 2967 ALA B C 1
ATOM 9190 O O . ALA B 1 328 ? -10.80600 8.81500 -49.82700 1.000 55.17200 2967 ALA B O 1
ATOM 9197 N N . ARG B 1 329 ? -9.66000 10.70900 -50.26600 1.000 47.02020 2968 ARG B N 1
ATOM 9198 C CA . ARG B 1 329 ? -9.23800 10.22600 -51.57500 1.000 52.97914 2968 ARG B CA 1
ATOM 9199 C C . ARG B 1 329 ? -8.30400 9.03000 -51.43100 1.000 47.19007 2968 ARG B C 1
ATOM 9200 O O . ARG B 1 329 ? -8.34000 8.09500 -52.23900 1.000 61.45228 2968 ARG B O 1
ATOM 9221 N N . ALA B 1 330 ? -7.46100 9.03800 -50.39300 1.000 43.91501 2969 ALA B N 1
ATOM 9222 C CA . ALA B 1 330 ? -6.54900 7.92700 -50.15200 1.000 45.64418 2969 ALA B CA 1
ATOM 9223 C C . ALA B 1 330 ? -7.29600 6.65300 -49.77700 1.000 48.11204 2969 ALA B C 1
ATOM 9224 O O . ALA B 1 330 ? -6.90300 5.55900 -50.19600 1.000 45.89334 2969 ALA B O 1
ATOM 9231 N N . VAL B 1 331 ? -8.35300 6.75600 -48.96500 1.000 42.46509 2970 VAL B N 1
ATOM 9232 C CA . VAL B 1 331 ? -9.10100 5.53900 -48.64400 1.000 47.06904 2970 VAL B CA 1
ATOM 9233 C C . VAL B 1 331 ? -9.75000 4.98600 -49.91000 1.000 47.54232 2970 VAL B C 1
ATOM 9234 O O . VAL B 1 331 ? -9.78000 3.76400 -50.13200 1.000 45.74189 2970 VAL B O 1
ATOM 9247 N N . GLY B 1 332 ? -10.26600 5.87500 -50.77200 1.000 49.14819 2971 GLY B N 1
ATOM 9248 C CA . GLY B 1 332 ? -10.78800 5.40700 -52.05200 1.000 43.59037 2971 GLY B CA 1
ATOM 9249 C C . GLY B 1 332 ? -9.73400 4.71100 -52.90000 1.000 46.51635 2971 GLY B C 1
ATOM 9250 O O . GLY B 1 332 ? -9.99200 3.66500 -53.51100 1.000 43.46471 2971 GLY B O 1
ATOM 9254 N N . SER B 1 333 ? -8.52400 5.27000 -52.93600 1.000 42.52923 2972 SER B N 1
ATOM 9255 C CA . SER B 1 333 ? -7.44400 4.63400 -53.68200 1.000 48.42068 2972 SER B CA 1
ATOM 9256 C C . SER B 1 333 ? -7.09500 3.26500 -53.10400 1.000 52.54112 2972 SER B C 1
ATOM 9257 O O . SER B 1 333 ? -6.91200 2.29300 -53.85000 1.000 56.12320 2972 SER B O 1
ATOM 9265 N N . VAL B 1 334 ? -6.99700 3.16700 -51.77700 1.000 51.93179 2973 VAL B N 1
ATOM 9266 C CA . VAL B 1 334 ? -6.69800 1.88200 -51.15100 1.000 47.43027 2973 VAL B CA 1
ATOM 9267 C C . VAL B 1 334 ? -7.75700 0.86300 -51.54200 1.000 44.83817 2973 VAL B C 1
ATOM 9268 O O . VAL B 1 334 ? -7.44800 -0.30500 -51.81000 1.000 42.79799 2973 VAL B O 1
ATOM 9281 N N . TRP B 1 335 ? -9.02600 1.28100 -51.56500 1.000 39.91519 2974 TRP B N 1
ATOM 9282 C CA . TRP B 1 335 ? -10.07100 0.38200 -52.04200 1.000 44.98403 2974 TRP B CA 1
ATOM 9283 C C . TRP B 1 335 ? -9.76600 -0.06600 -53.46800 1.000 50.19857 2974 TRP B C 1
ATOM 9284 O O . TRP B 1 335 ? -9.91900 -1.24500 -53.80700 1.000 48.86110 2974 TRP B O 1
ATOM 9305 N N . GLU B 1 336 ? -9.32600 0.86600 -54.32000 1.000 50.24960 2975 GLU B N 1
ATOM 9306 C CA . GLU B 1 336 ? -8.99100 0.49700 -55.69300 1.000 52.06877 2975 GLU B CA 1
ATOM 9307 C C . GLU B 1 336 ? -7.87100 -0.53900 -55.74600 1.000 49.16849 2975 GLU B C 1
ATOM 9308 O O . GLU B 1 336 ? -7.83700 -1.36600 -56.66500 1.000 59.97253 2975 GLU B O 1
ATOM 9320 N N . HIS B 1 337 ? -6.94700 -0.51400 -54.78000 1.000 47.88187 2976 HIS B N 1
ATOM 9321 C CA . HIS B 1 337 ? -5.90000 -1.53300 -54.74600 1.000 47.08058 2976 HIS B CA 1
ATOM 9322 C C . HIS B 1 337 ? -6.44500 -2.90400 -54.35800 1.000 50.00764 2976 HIS B C 1
ATOM 9323 O O . HIS B 1 337 ? -5.95400 -3.92800 -54.84700 1.000 52.29012 2976 HIS B O 1
ATOM 9337 N N . VAL B 1 338 ? -7.44000 -2.94200 -53.47500 1.000 49.83420 2977 VAL B N 1
ATOM 9338 C CA . VAL B 1 338 ? -7.94100 -4.17900 -52.89200 1.000 47.50113 2977 VAL B CA 1
ATOM 9339 C C . VAL B 1 338 ? -9.36900 -4.48500 -53.34500 1.000 46.06868 2977 VAL B C 1
ATOM 9340 O O . VAL B 1 338 ? -10.08100 -5.22600 -52.67100 1.000 41.25717 2977 VAL B O 1
ATOM 9353 N N . SER B 1 339 ? -9.79800 -3.93300 -54.48000 1.000 54.71889 2978 SER B N 1
ATOM 9354 C CA . SER B 1 339 ? -11.20700 -4.01900 -54.85600 1.000 55.23050 2978 SER B CA 1
ATOM 9355 C C . SER B 1 339 ? -11.64600 -5.44300 -55.17000 1.000 52.37451 2978 SER B C 1
ATOM 9356 O O . SER B 1 339 ? -12.73600 -5.86100 -54.76100 1.000 59.95888 2978 SER B O 1
ATOM 9364 N N . CYS B 1 340 ? -10.83000 -6.19700 -55.89400 1.000 50.25486 2979 CYS B N 1
ATOM 9365 C CA . CYS B 1 340 ? -11.23500 -7.53200 -56.32000 1.000 55.81401 2979 CYS B CA 1
ATOM 9366 C C . CYS B 1 340 ? -10.17100 -8.57600 -56.00300 1.000 60.29635 2979 CYS B C 1
ATOM 9367 O O . CYS B 1 340 ? -10.14500 -9.13500 -54.90500 1.000 63.64030 2979 CYS B O 1
#

InterPro domains:
  IPR000873 AMP-dependent synthetase/ligase domain [PF00501] (580-932)
  IPR000873 AMP-dependent synthetase/ligase domain [PF00501] (2145-2500)
  IPR001242 Condensation domain [PF00668] (112-554)
  IPR001242 Condensation domain [PF00668] (1181-1643)
  IPR001242 Condensation domain [PF00668] (1674-2102)
  IPR006162 Phosphopantetheine attachment site [PS00012] (1127-1142)
  IPR009081 Phosphopantetheine binding ACP domain [PF00550] (1108-1164)
  IPR009081 Phosphopantetheine binding ACP domain [PF00550] (2660-2720)
  IPR009081 Phosphopantetheine binding ACP domain [PS50075] (1097-1171)
  IPR009081 Phosphopantetheine binding ACP domain [PS50075] (2653-2724)
  IPR010060 Non-ribosomal peptide synthase [TIGR01720] (1513-1663)
  IPR010071 Amino acid adenylation domain [TIGR01733] (600-1005)
  IPR010071 Amino acid adenylation domain [TIGR01733] (2166-2576)
  IPR020806 Polyketide synthase-like, phosphopantetheine-binding domain [SM00823] (1103-1171)
  IPR020806 Polyketide synthase-like, phosphopantetheine-binding domain [SM00823] (2659-2724)
  IPR020845 AMP-binding, conserved site [PS00455] (721-732)
  IPR020845 AMP-binding, conserved site [PS00455] (2289-2300)
  IPR023213 Chloramphenicol acetyltransferase-like domain superfamily [G3DSA:3.30.559.10] (114-488)
  IPR023213 Chloramphenicol acetyltransferase-like domain superfamily [G3DSA:3.30.559.10] (1172-1348)
  IPR023213 Chloramphenicol acetyltransferase-like domain superfamily [G3DSA:3.30.559.10] (1679-2045)